Protein AF-A0AA85FM66-F1 (afdb_monomer_lite)

pLDDT: mean 81.31, std 15.99, range [32.5, 97.31]

Structure (mmCIF, N/CA/C/O backbone):
data_AF-A0AA85FM66-F1
#
_entry.id   AF-A0AA85FM66-F1
#
loop_
_atom_site.group_PDB
_atom_site.id
_atom_site.type_symbol
_atom_site.label_atom_id
_atom_site.label_alt_id
_atom_site.label_comp_id
_atom_site.label_asym_id
_atom_site.label_entity_id
_atom_site.label_seq_id
_atom_site.pdbx_PDB_ins_code
_atom_site.Cartn_x
_atom_site.Cartn_y
_atom_site.Cartn_z
_atom_site.occupancy
_atom_site.B_iso_or_equiv
_atom_site.auth_seq_id
_atom_site.auth_comp_id
_atom_site.auth_asym_id
_atom_site.auth_atom_id
_atom_site.pdbx_PDB_model_num
ATOM 1 N N . MET A 1 1 ? 46.364 -20.900 71.045 1.00 61.31 1 MET A N 1
ATOM 2 C CA . MET A 1 1 ? 45.920 -21.571 69.797 1.00 61.31 1 MET A CA 1
ATOM 3 C C . MET A 1 1 ? 44.446 -21.309 69.456 1.00 61.31 1 MET A C 1
ATOM 5 O O . MET A 1 1 ? 44.168 -20.944 68.324 1.00 61.31 1 MET A O 1
ATOM 9 N N . ILE A 1 2 ? 43.500 -21.430 70.402 1.00 70.81 2 ILE A N 1
ATOM 10 C CA . ILE A 1 2 ? 42.055 -21.209 70.149 1.00 70.81 2 ILE A CA 1
ATOM 11 C C . ILE A 1 2 ? 41.732 -19.754 69.757 1.00 70.81 2 ILE A C 1
ATOM 13 O O . ILE A 1 2 ? 41.042 -19.529 68.768 1.00 70.81 2 ILE A O 1
ATOM 17 N N . VAL A 1 3 ? 42.307 -18.778 70.468 1.00 73.50 3 VAL A N 1
ATOM 18 C CA . VAL A 1 3 ? 42.095 -17.339 70.212 1.00 73.50 3 VAL A CA 1
ATOM 19 C C . VAL A 1 3 ? 42.579 -16.922 68.815 1.00 73.50 3 VAL A C 1
ATOM 21 O O . VAL A 1 3 ? 41.870 -16.222 68.106 1.00 73.50 3 VAL A O 1
ATOM 24 N N . LEU A 1 4 ? 43.730 -17.434 68.361 1.00 73.38 4 LEU A N 1
ATOM 25 C CA . LEU A 1 4 ? 44.255 -17.166 67.012 1.00 73.38 4 LEU A CA 1
ATOM 26 C C . LEU A 1 4 ? 43.349 -17.732 65.906 1.00 73.38 4 LEU A C 1
ATOM 28 O O . LEU A 1 4 ? 43.152 -17.097 64.876 1.00 73.38 4 LEU A O 1
ATOM 32 N N . LYS A 1 5 ? 42.739 -18.903 66.133 1.00 77.31 5 LYS A N 1
ATOM 33 C CA . LYS A 1 5 ? 41.790 -19.509 65.186 1.00 77.31 5 LYS A CA 1
ATOM 34 C C . LYS A 1 5 ? 40.464 -18.741 65.126 1.00 77.31 5 LYS A C 1
ATOM 36 O O . LYS A 1 5 ? 39.816 -18.730 64.084 1.00 77.31 5 LYS A O 1
ATOM 41 N N . GLN A 1 6 ? 40.048 -18.122 66.231 1.00 79.19 6 GLN A N 1
ATOM 42 C CA . GLN A 1 6 ? 38.880 -17.238 66.265 1.00 79.19 6 GLN A CA 1
ATOM 43 C C . GLN A 1 6 ? 39.166 -15.891 65.590 1.00 79.19 6 GLN A C 1
ATOM 45 O O . GLN A 1 6 ? 38.336 -15.450 64.800 1.00 79.19 6 GLN A O 1
ATOM 50 N N . LEU A 1 7 ? 40.349 -15.308 65.812 1.00 82.12 7 LEU A N 1
ATOM 51 C CA . LEU A 1 7 ? 40.815 -14.096 65.124 1.00 82.12 7 LEU A CA 1
ATOM 52 C C . LEU A 1 7 ? 40.843 -14.279 63.602 1.00 82.12 7 LEU A C 1
ATOM 54 O O . LEU A 1 7 ? 40.185 -13.523 62.893 1.00 82.12 7 LEU A O 1
ATOM 58 N N . ALA A 1 8 ? 41.461 -15.355 63.109 1.00 82.31 8 ALA A N 1
ATOM 59 C CA . ALA A 1 8 ? 41.506 -15.647 61.673 1.00 82.31 8 ALA A CA 1
ATOM 60 C C . ALA A 1 8 ? 40.103 -15.823 61.053 1.00 82.31 8 ALA A C 1
ATOM 62 O O . ALA A 1 8 ? 39.839 -15.384 59.937 1.00 82.31 8 ALA A O 1
ATOM 63 N N . LYS A 1 9 ? 39.157 -16.428 61.789 1.00 85.69 9 LYS A N 1
ATOM 64 C CA . LYS A 1 9 ? 37.758 -16.537 61.338 1.00 85.69 9 LYS A CA 1
ATOM 65 C C . LYS A 1 9 ? 37.054 -15.183 61.286 1.00 85.69 9 LYS A C 1
ATOM 67 O O . LYS A 1 9 ? 36.274 -14.949 60.366 1.00 85.69 9 LYS A O 1
ATOM 72 N N . SER A 1 10 ? 37.292 -14.309 62.265 1.00 84.44 10 SER A N 1
ATOM 73 C CA . SER A 1 10 ? 36.725 -12.958 62.247 1.00 84.44 10 SER A CA 1
ATOM 74 C C . SER A 1 10 ? 37.320 -12.099 61.133 1.00 84.44 10 SER A C 1
ATOM 76 O O . SER A 1 10 ? 36.577 -11.371 60.487 1.00 84.44 10 SER A O 1
ATOM 78 N N . GLU A 1 11 ? 38.616 -12.232 60.852 1.00 88.44 11 GLU A N 1
ATOM 79 C CA . GLU A 1 11 ? 39.290 -11.518 59.763 1.00 88.44 11 GLU A CA 1
ATOM 80 C C . GLU A 1 11 ? 38.754 -11.942 58.393 1.00 88.44 11 GLU A C 1
ATOM 82 O O . GLU A 1 11 ? 38.413 -11.077 57.586 1.00 88.44 11 GLU A O 1
ATOM 87 N N . ASN A 1 12 ? 38.560 -13.246 58.167 1.00 89.62 12 ASN A N 1
ATOM 88 C CA . ASN A 1 12 ? 37.928 -13.745 56.942 1.00 89.62 12 ASN A CA 1
ATOM 89 C C . ASN A 1 12 ? 36.499 -13.218 56.780 1.00 89.62 12 ASN A C 1
ATOM 91 O O . ASN A 1 12 ? 36.135 -12.732 55.714 1.00 89.62 12 ASN A O 1
ATOM 95 N N . ARG A 1 13 ? 35.703 -13.223 57.856 1.00 92.06 13 ARG A N 1
ATOM 96 C CA . ARG A 1 13 ? 34.332 -12.695 57.814 1.00 92.06 13 ARG A CA 1
ATOM 97 C C . ARG A 1 13 ? 34.296 -11.187 57.547 1.00 92.06 13 ARG A C 1
ATOM 99 O O . ARG A 1 13 ? 33.390 -10.701 56.881 1.00 92.06 13 ARG A O 1
ATOM 106 N N . ILE A 1 14 ? 35.277 -10.437 58.049 1.00 92.00 14 ILE A N 1
ATOM 107 C CA . ILE A 1 14 ? 35.430 -9.007 57.749 1.00 92.00 14 ILE A CA 1
ATOM 108 C C . ILE A 1 14 ? 35.815 -8.799 56.278 1.00 92.00 14 ILE A C 1
ATOM 110 O O . ILE A 1 14 ? 35.320 -7.856 55.663 1.00 92.00 14 ILE A O 1
ATOM 114 N N . ALA A 1 15 ? 36.669 -9.653 55.708 1.00 90.69 15 ALA A N 1
ATOM 115 C CA . ALA A 1 15 ? 37.031 -9.590 54.293 1.00 90.69 15 ALA A CA 1
ATOM 116 C C . ALA A 1 15 ? 35.820 -9.864 53.384 1.00 90.69 15 ALA A C 1
ATOM 118 O O . ALA A 1 15 ? 35.534 -9.048 52.510 1.00 90.69 15 ALA A O 1
ATOM 119 N N . GLU A 1 16 ? 35.049 -10.917 53.667 1.00 93.00 16 GLU A N 1
ATOM 120 C CA . GLU A 1 16 ? 33.801 -11.239 52.953 1.00 93.00 16 GLU A CA 1
ATOM 121 C C . GLU A 1 16 ? 32.795 -10.079 53.020 1.00 93.00 16 GLU A C 1
ATOM 123 O O . GLU A 1 16 ? 32.217 -9.677 52.013 1.00 93.00 16 GLU A O 1
ATOM 128 N N . LEU A 1 17 ? 32.615 -9.473 54.200 1.00 91.88 17 LEU A N 1
ATOM 129 C CA . LEU A 1 17 ? 31.716 -8.326 54.358 1.00 91.88 17 LEU A CA 1
ATOM 130 C C . LEU A 1 17 ? 32.189 -7.087 53.587 1.00 91.88 17 LEU A C 1
ATOM 132 O O . LEU A 1 17 ? 31.355 -6.319 53.109 1.00 91.88 17 LEU A O 1
ATOM 136 N N . LYS A 1 18 ? 33.503 -6.873 53.454 1.00 92.94 18 LYS A N 1
ATOM 137 C CA . LYS A 1 18 ? 34.055 -5.778 52.641 1.00 92.94 18 LYS A CA 1
ATOM 138 C C . LYS A 1 18 ? 33.823 -6.008 51.151 1.00 92.94 18 LYS A C 1
ATOM 140 O O . LYS A 1 18 ? 33.490 -5.055 50.454 1.00 92.94 18 LYS A O 1
ATOM 145 N N . GLU A 1 19 ? 33.959 -7.244 50.686 1.00 93.44 19 GLU A N 1
ATOM 146 C CA . GLU A 1 19 ? 33.688 -7.616 49.296 1.00 93.44 19 GLU A CA 1
ATOM 147 C C . GLU A 1 19 ? 32.204 -7.429 48.953 1.00 93.44 19 GLU A C 1
ATOM 149 O O . GLU A 1 19 ? 31.873 -6.741 47.988 1.00 93.44 19 GLU A O 1
ATOM 154 N N . VAL A 1 20 ? 31.303 -7.921 49.812 1.00 93.62 20 VAL A N 1
ATOM 155 C CA . VAL A 1 20 ? 29.855 -7.705 49.661 1.00 93.62 20 VAL A CA 1
ATOM 156 C C . VAL A 1 20 ? 29.515 -6.215 49.682 1.00 93.62 20 VAL A C 1
ATOM 158 O O . VAL A 1 20 ? 28.739 -5.751 48.849 1.00 93.62 20 VAL A O 1
ATOM 161 N N . LYS A 1 21 ? 30.111 -5.442 50.598 1.00 92.88 21 LYS A N 1
ATOM 162 C CA . LYS A 1 21 ? 29.911 -3.990 50.660 1.00 92.88 21 LYS A CA 1
ATOM 163 C C . LYS A 1 21 ? 30.349 -3.308 49.359 1.00 92.88 21 LYS A C 1
ATOM 165 O O . LYS A 1 21 ? 29.584 -2.510 48.831 1.00 92.88 21 LYS A O 1
ATOM 170 N N . SER A 1 22 ? 31.524 -3.652 48.831 1.00 93.00 22 SER A N 1
ATOM 171 C CA . SER A 1 22 ? 32.021 -3.107 47.562 1.00 93.00 22 SER A CA 1
ATOM 172 C C . SER A 1 22 ? 31.094 -3.452 46.393 1.00 93.00 22 SER A C 1
ATOM 174 O O . SER A 1 22 ? 30.821 -2.592 45.559 1.00 93.00 22 SER A O 1
ATOM 176 N N . GLY A 1 23 ? 30.574 -4.683 46.342 1.00 94.06 23 GLY A N 1
ATOM 177 C CA . GLY A 1 23 ? 29.615 -5.096 45.313 1.00 94.06 23 GLY A CA 1
ATOM 178 C C . GLY A 1 23 ? 28.285 -4.341 45.405 1.00 94.06 23 GLY A C 1
ATOM 179 O O . GLY A 1 23 ? 27.717 -3.951 44.386 1.00 94.06 23 GLY A O 1
ATOM 180 N N . LEU A 1 24 ? 27.801 -4.075 46.622 1.00 92.75 24 LEU A N 1
ATOM 181 C CA . LEU A 1 24 ? 26.598 -3.267 46.837 1.00 92.75 24 LEU A CA 1
ATOM 182 C C . LEU A 1 24 ? 26.813 -1.795 46.467 1.00 92.75 24 LEU A C 1
ATOM 184 O O . LEU A 1 24 ? 25.927 -1.198 45.862 1.00 92.75 24 LEU A O 1
ATOM 188 N N . GLU A 1 25 ? 27.971 -1.215 46.790 1.00 93.75 25 GLU A N 1
ATOM 189 C CA . GLU A 1 25 ? 28.321 0.161 46.408 1.00 93.75 25 GLU A CA 1
ATOM 190 C C . GLU A 1 25 ? 28.351 0.321 44.881 1.00 93.75 25 GLU A C 1
ATOM 192 O O . GLU A 1 25 ? 27.718 1.238 44.356 1.00 93.75 25 GLU A O 1
ATOM 197 N N . GLN A 1 26 ? 28.963 -0.627 44.165 1.00 94.50 26 GLN A N 1
ATOM 198 C CA . GLN A 1 26 ? 28.959 -0.645 42.700 1.00 94.50 26 GLN A CA 1
ATOM 199 C C . GLN A 1 26 ? 27.536 -0.767 42.133 1.00 94.50 26 GLN A C 1
ATOM 201 O O . GLN A 1 26 ? 27.163 -0.039 41.213 1.00 94.50 26 GLN A O 1
ATOM 206 N N . LYS A 1 27 ? 26.700 -1.638 42.714 1.00 94.12 27 LYS A N 1
ATOM 207 C CA . LYS A 1 27 ? 25.311 -1.806 42.263 1.00 94.12 27 LYS A CA 1
ATOM 208 C C . LYS A 1 27 ? 24.465 -0.555 42.494 1.00 94.12 27 LYS A C 1
ATOM 210 O O . LYS A 1 27 ? 23.609 -0.233 41.673 1.00 94.12 27 LYS A O 1
ATOM 215 N N . ILE A 1 28 ? 24.695 0.157 43.595 1.00 94.62 28 ILE A N 1
ATOM 216 C CA . ILE A 1 28 ? 24.033 1.436 43.875 1.00 94.62 28 ILE A CA 1
ATOM 217 C C . ILE A 1 28 ? 24.437 2.483 42.832 1.00 94.62 28 ILE A C 1
ATOM 219 O O . ILE A 1 28 ? 23.573 3.225 42.364 1.00 94.62 28 ILE A O 1
ATOM 223 N N . GLU A 1 29 ? 25.711 2.533 42.445 1.00 94.25 29 GLU A N 1
ATOM 224 C CA . GLU A 1 29 ? 26.201 3.472 41.432 1.00 94.25 29 GLU A CA 1
ATOM 225 C C . GLU A 1 29 ? 25.600 3.190 40.046 1.00 94.25 29 GLU A C 1
ATOM 227 O O . GLU A 1 29 ? 25.087 4.113 39.409 1.00 94.25 29 GLU A O 1
ATOM 232 N N . GLU A 1 30 ? 25.540 1.919 39.634 1.00 94.06 30 GLU A N 1
ATOM 233 C CA . GLU A 1 30 ? 24.840 1.490 38.412 1.00 94.06 30 GLU A CA 1
ATOM 234 C C . GLU A 1 30 ? 23.366 1.922 38.421 1.00 94.06 30 GLU A C 1
ATOM 236 O O . GLU A 1 30 ? 22.908 2.597 37.500 1.00 94.06 30 GLU A O 1
ATOM 241 N N . LEU A 1 31 ? 22.635 1.629 39.502 1.00 93.25 31 LEU A N 1
ATOM 242 C CA . LEU A 1 31 ? 21.225 2.015 39.631 1.00 93.25 31 LEU A CA 1
ATOM 243 C C . LEU A 1 31 ? 21.026 3.539 39.633 1.00 93.25 31 LEU A C 1
ATOM 245 O O . LEU A 1 31 ? 19.998 4.035 39.166 1.00 93.25 31 LEU A O 1
ATOM 249 N N . CYS A 1 32 ? 21.991 4.307 40.144 1.00 92.12 32 CYS A N 1
ATOM 250 C CA . CYS A 1 32 ? 21.953 5.768 40.079 1.00 92.12 32 CYS A CA 1
ATOM 251 C C . CYS A 1 32 ? 22.137 6.285 38.647 1.00 92.12 32 CYS A C 1
ATOM 253 O O . CYS A 1 32 ? 21.480 7.262 38.270 1.00 92.12 32 CYS A O 1
ATOM 255 N N . CYS A 1 33 ? 22.999 5.647 37.855 1.00 93.19 33 CYS A N 1
ATOM 256 C CA . CYS A 1 33 ? 23.162 5.947 36.434 1.00 93.19 33 CYS A CA 1
ATOM 257 C C . CYS A 1 33 ? 21.888 5.613 35.648 1.00 93.19 33 CYS A C 1
ATOM 259 O O . CYS A 1 33 ? 21.373 6.486 34.944 1.00 93.19 33 CYS A O 1
ATOM 261 N N . ASP A 1 34 ? 21.316 4.426 35.861 1.00 93.75 34 ASP A N 1
ATOM 262 C CA . ASP A 1 34 ? 20.069 3.998 35.217 1.00 93.75 34 ASP A CA 1
ATOM 263 C C . ASP A 1 34 ? 18.912 4.950 35.549 1.00 93.75 34 ASP A C 1
ATOM 265 O O . ASP A 1 34 ? 18.170 5.384 34.665 1.00 93.75 34 ASP A O 1
ATOM 269 N N . LYS A 1 35 ? 18.790 5.359 36.821 1.00 94.06 35 LYS A N 1
ATOM 270 C CA . LYS A 1 35 ? 17.780 6.334 37.256 1.00 94.06 35 LYS A CA 1
ATOM 271 C C . LYS A 1 35 ? 17.917 7.668 36.521 1.00 94.06 35 LYS A C 1
ATOM 273 O O . LYS A 1 35 ? 16.906 8.227 36.099 1.00 94.06 35 LYS A O 1
ATOM 278 N N . LYS A 1 36 ? 19.140 8.191 36.370 1.00 94.81 36 LYS A N 1
ATOM 279 C CA . LYS A 1 36 ? 19.382 9.446 35.635 1.00 94.81 36 LYS A CA 1
ATOM 280 C C . LYS A 1 36 ? 18.998 9.312 34.164 1.00 94.81 36 LYS A C 1
ATOM 282 O O . LYS A 1 36 ? 18.364 10.212 33.622 1.00 94.81 36 LYS A O 1
ATOM 287 N N . GLN A 1 37 ? 19.333 8.186 33.539 1.00 93.44 37 GLN A N 1
ATOM 288 C CA . GLN A 1 37 ? 18.995 7.933 32.142 1.00 93.44 37 GLN A CA 1
ATOM 289 C C . GLN A 1 37 ? 17.479 7.836 31.928 1.00 93.44 37 GLN A C 1
ATOM 291 O O . GLN A 1 37 ? 16.951 8.462 31.010 1.00 93.44 37 GLN A O 1
ATOM 296 N N . LEU A 1 38 ? 16.768 7.123 32.806 1.00 91.88 38 LEU A N 1
ATOM 297 C CA . LEU A 1 38 ? 15.305 7.039 32.774 1.00 91.88 38 LEU A CA 1
ATOM 298 C C . LEU A 1 38 ? 14.643 8.403 32.994 1.00 91.88 38 LEU A C 1
ATOM 300 O O . LEU A 1 38 ? 13.640 8.711 32.356 1.00 91.88 38 LEU A O 1
ATOM 304 N N . GLN A 1 39 ? 15.215 9.241 33.861 1.00 93.31 39 GLN A N 1
ATOM 305 C CA . GLN A 1 39 ? 14.706 10.589 34.100 1.00 93.31 39 GLN A CA 1
ATOM 306 C C . GLN A 1 39 ? 14.855 11.484 32.859 1.00 93.31 39 GLN A C 1
ATOM 308 O O . GLN A 1 39 ? 13.895 12.152 32.483 1.00 93.31 39 GLN A O 1
ATOM 313 N N . MET A 1 40 ? 15.998 11.424 32.166 1.00 93.88 40 MET A N 1
ATOM 314 C CA . MET A 1 40 ? 16.188 12.132 30.891 1.00 93.88 40 MET A CA 1
ATOM 315 C C . MET A 1 40 ? 15.225 11.642 29.801 1.00 93.88 40 MET A C 1
ATOM 317 O O . MET A 1 40 ? 14.685 12.447 29.046 1.00 93.88 40 MET A O 1
ATOM 321 N N . GLN A 1 41 ? 14.978 10.330 29.722 1.00 93.19 41 GLN A N 1
ATOM 322 C CA . GLN A 1 41 ? 14.008 9.769 28.775 1.00 93.19 41 GLN A CA 1
ATOM 323 C C . GLN A 1 41 ? 12.578 10.238 29.069 1.00 93.19 41 GLN A C 1
ATOM 325 O O . GLN A 1 41 ? 11.827 10.522 28.139 1.00 93.19 41 GLN A O 1
ATOM 330 N N . LEU A 1 42 ? 12.205 10.342 30.348 1.00 92.81 42 LEU A N 1
ATOM 331 C CA . LEU A 1 42 ? 10.891 10.838 30.751 1.00 92.81 42 LEU A CA 1
ATOM 332 C C . LEU A 1 42 ? 10.706 12.317 30.386 1.00 92.81 42 LEU A C 1
ATOM 334 O O . LEU A 1 42 ? 9.665 12.673 29.842 1.00 92.81 42 LEU A O 1
ATOM 338 N N . GLU A 1 43 ? 11.710 13.159 30.641 1.00 93.75 43 GLU A N 1
ATOM 339 C CA . GLU A 1 43 ? 11.694 14.576 30.245 1.00 93.75 43 GLU A CA 1
ATOM 340 C C . GLU A 1 43 ? 11.558 14.725 28.724 1.00 93.75 43 GLU A C 1
ATOM 342 O O . GLU A 1 43 ? 10.699 15.465 28.249 1.00 93.75 43 GLU A O 1
ATOM 347 N N . GLN A 1 44 ? 12.311 13.937 27.952 1.00 94.50 44 GLN A N 1
ATOM 348 C CA . GLN A 1 44 ? 12.207 13.944 26.494 1.00 94.50 44 GLN A CA 1
ATOM 349 C C . GLN A 1 44 ? 10.811 13.525 26.000 1.00 94.50 44 GLN A C 1
ATOM 351 O O . GLN A 1 44 ? 10.282 14.132 25.068 1.00 94.50 44 GLN A O 1
ATOM 356 N N . GLN A 1 45 ? 10.190 12.519 26.625 1.00 92.31 45 GLN A N 1
ATOM 357 C CA . GLN A 1 45 ? 8.822 12.130 26.279 1.00 92.31 45 GLN A CA 1
ATOM 358 C C . GLN A 1 45 ? 7.807 13.229 26.606 1.00 92.31 45 GLN A C 1
ATOM 360 O O . GLN A 1 45 ? 6.883 13.444 25.824 1.00 92.31 45 GLN A O 1
ATOM 365 N N . LEU A 1 46 ? 7.965 13.938 27.726 1.00 91.88 46 LEU A N 1
ATOM 366 C CA . LEU A 1 46 ? 7.078 15.046 28.091 1.00 91.88 46 LEU A CA 1
ATOM 367 C C . LEU A 1 46 ? 7.150 16.189 27.067 1.00 91.88 46 LEU A C 1
ATOM 369 O O . LEU A 1 46 ? 6.099 16.650 26.617 1.00 91.88 46 LEU A O 1
ATOM 373 N N . ASP A 1 47 ? 8.351 16.555 26.613 1.00 93.56 47 ASP A N 1
ATOM 374 C CA . ASP A 1 47 ? 8.543 17.546 25.543 1.00 93.56 47 ASP A CA 1
ATOM 375 C C . ASP A 1 47 ? 7.882 17.114 24.221 1.00 93.56 47 ASP A C 1
ATOM 377 O O . ASP A 1 47 ? 7.347 17.932 23.465 1.00 93.56 47 ASP A O 1
ATOM 381 N N . GLU A 1 48 ? 7.934 15.819 23.896 1.00 92.44 48 GLU A N 1
ATOM 382 C CA . GLU A 1 48 ? 7.269 15.267 22.713 1.00 92.44 48 GLU A CA 1
ATOM 383 C C . GLU A 1 48 ? 5.742 15.318 22.838 1.00 92.44 48 GLU A C 1
ATOM 385 O O . GLU A 1 48 ? 5.071 15.692 21.869 1.00 92.44 48 GLU A O 1
ATOM 390 N N . TYR A 1 49 ? 5.190 15.010 24.017 1.00 90.31 49 TYR A N 1
ATOM 391 C CA . TYR A 1 49 ? 3.755 15.128 24.290 1.00 90.31 49 TYR A CA 1
ATOM 392 C C . TYR A 1 49 ? 3.266 16.573 24.198 1.00 90.31 49 TYR A C 1
ATOM 394 O O . TYR A 1 49 ? 2.205 16.809 23.619 1.00 90.31 49 TYR A O 1
ATOM 402 N N . GLU A 1 50 ? 4.034 17.536 24.708 1.00 93.94 50 GLU A N 1
ATOM 403 C CA . GLU A 1 50 ? 3.690 18.957 24.621 1.00 93.94 50 GLU A CA 1
ATOM 404 C C . GLU A 1 50 ? 3.634 19.422 23.158 1.00 93.94 50 GLU A C 1
ATOM 406 O O . GLU A 1 50 ? 2.611 19.946 22.707 1.00 93.94 50 GLU A O 1
ATOM 411 N N . LYS A 1 51 ? 4.659 19.090 22.358 1.00 92.62 51 LYS A N 1
ATOM 412 C CA . LYS A 1 51 ? 4.679 19.363 20.906 1.00 92.62 51 LYS A CA 1
ATOM 413 C C . LYS A 1 51 ? 3.528 18.687 20.162 1.00 92.62 51 LYS A C 1
ATOM 415 O O . LYS A 1 51 ? 3.028 19.221 19.168 1.00 92.62 51 LYS A O 1
ATOM 420 N N . LEU A 1 52 ? 3.127 17.485 20.579 1.00 90.25 52 LEU A N 1
ATOM 421 C CA . LEU A 1 52 ? 1.975 16.799 19.995 1.00 90.25 52 LEU A CA 1
ATOM 422 C C . LEU A 1 52 ? 0.670 17.523 20.353 1.00 90.25 52 LEU A C 1
ATOM 424 O O . LEU A 1 52 ? -0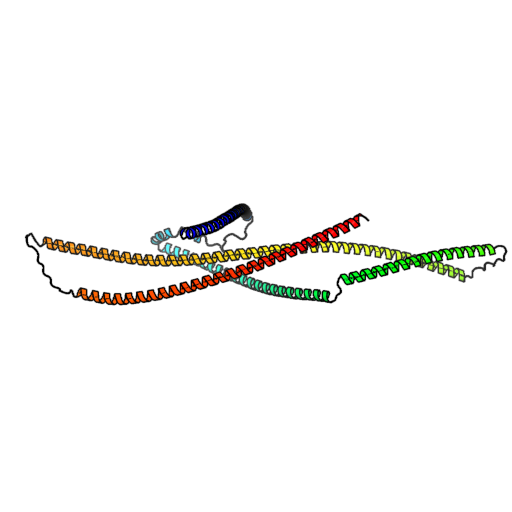.175 17.711 19.479 1.00 90.25 52 LEU A O 1
ATOM 428 N N . GLY A 1 53 ? 0.541 17.979 21.600 1.00 92.12 53 GLY A N 1
ATOM 429 C CA . GLY A 1 53 ? -0.580 18.783 22.080 1.00 92.12 53 GLY A CA 1
ATOM 430 C C . GLY A 1 53 ? -0.756 20.074 21.280 1.00 92.12 53 GLY A C 1
ATOM 431 O O . GLY A 1 53 ? -1.861 20.359 20.818 1.00 92.12 53 GLY A O 1
ATOM 432 N N . GLU A 1 54 ? 0.330 20.802 21.011 1.00 92.38 54 GLU A N 1
ATOM 433 C CA . GLU A 1 54 ? 0.309 22.004 20.161 1.00 92.38 54 GLU A CA 1
ATOM 434 C C . GLU A 1 54 ? -0.157 21.701 18.725 1.00 92.38 54 GLU A C 1
ATOM 436 O O . GLU A 1 54 ? -0.969 22.434 18.144 1.00 92.38 54 GLU A O 1
ATOM 441 N N . LYS A 1 55 ? 0.306 20.586 18.143 1.00 92.19 55 LYS A N 1
ATOM 442 C CA . LYS A 1 55 ? -0.137 20.132 16.812 1.00 92.19 55 LYS A CA 1
ATOM 443 C C . LYS A 1 55 ? -1.616 19.757 16.807 1.00 92.19 55 LYS A C 1
ATOM 445 O O . LYS A 1 55 ? -2.326 20.135 15.876 1.00 92.19 55 LYS A O 1
ATOM 450 N N . CYS A 1 56 ? -2.088 19.051 17.832 1.00 85.06 56 CYS A N 1
ATOM 451 C CA . CYS A 1 56 ? -3.499 18.714 17.999 1.00 85.06 56 CYS A CA 1
ATOM 452 C C . CYS A 1 56 ? -4.357 19.976 18.129 1.00 85.06 56 CYS A C 1
ATOM 454 O O . CYS A 1 56 ? -5.334 20.104 17.398 1.00 85.06 56 CYS A O 1
ATOM 456 N N . ALA A 1 57 ? -3.951 20.948 18.949 1.00 90.25 57 ALA A N 1
ATOM 457 C CA . ALA A 1 57 ? -4.647 22.229 19.081 1.00 90.25 57 ALA A CA 1
ATOM 458 C C . ALA A 1 57 ? -4.715 22.990 17.743 1.00 90.25 57 ALA A C 1
ATOM 460 O O . ALA A 1 57 ? -5.756 23.543 17.382 1.00 90.25 57 ALA A O 1
ATOM 461 N N . THR A 1 58 ? -3.631 22.958 16.962 1.00 90.44 58 THR A N 1
ATOM 462 C CA . THR A 1 58 ? -3.580 23.561 15.621 1.00 90.44 58 THR A CA 1
ATOM 463 C C . THR A 1 58 ? -4.530 22.859 14.644 1.00 90.44 58 THR A C 1
ATOM 465 O O . THR A 1 58 ? -5.252 23.513 13.887 1.00 90.44 58 THR A O 1
ATOM 468 N N . LEU A 1 59 ? -4.567 21.524 14.660 1.00 83.19 59 LEU A N 1
ATOM 469 C CA . LEU A 1 59 ? -5.489 20.741 13.836 1.00 83.19 59 LEU A CA 1
ATOM 470 C C . LEU A 1 59 ? -6.945 20.963 14.252 1.00 83.19 59 LEU A C 1
ATOM 472 O O . LEU A 1 59 ? -7.794 21.134 13.383 1.00 83.19 59 LEU A O 1
ATOM 476 N N . GLU A 1 60 ? -7.239 21.034 15.548 1.00 86.75 60 GLU A N 1
ATOM 477 C CA . GLU A 1 60 ? -8.573 21.359 16.056 1.00 86.75 60 GLU A CA 1
ATOM 478 C C . GLU A 1 60 ? -9.031 22.756 15.631 1.00 86.75 60 GLU A C 1
ATOM 480 O O . GLU A 1 60 ? -10.182 22.922 15.221 1.00 86.75 60 GLU A O 1
ATOM 485 N N . ALA A 1 61 ? -8.148 23.758 15.688 1.00 86.50 61 ALA A N 1
ATOM 486 C CA . ALA A 1 61 ? -8.444 25.101 15.195 1.00 86.50 61 ALA A CA 1
ATOM 487 C C . ALA A 1 61 ? -8.776 25.074 13.695 1.00 86.50 61 ALA A C 1
ATOM 489 O O . ALA A 1 61 ? -9.804 25.608 13.276 1.00 86.50 61 ALA A O 1
ATOM 490 N N . ARG A 1 62 ? -7.982 24.348 12.900 1.00 82.50 62 ARG A N 1
ATOM 491 C CA . ARG A 1 62 ? -8.202 24.188 11.457 1.00 82.50 62 ARG A CA 1
ATOM 492 C C . ARG A 1 62 ? -9.489 23.424 11.131 1.00 82.50 62 ARG A C 1
ATOM 494 O O . ARG A 1 62 ? -10.196 23.788 10.195 1.00 82.50 62 ARG A O 1
ATOM 501 N N . ILE A 1 63 ? -9.832 22.399 11.911 1.00 74.25 63 ILE A N 1
ATOM 502 C CA . ILE A 1 63 ? -11.101 21.666 11.791 1.00 74.25 63 ILE A CA 1
ATOM 503 C C . ILE A 1 63 ? -12.279 22.583 12.132 1.00 74.25 63 ILE A C 1
ATOM 505 O O . ILE A 1 63 ? -13.283 22.562 11.426 1.00 74.25 63 ILE A O 1
ATOM 509 N N . LYS A 1 64 ? -12.172 23.424 13.169 1.00 80.44 64 LYS A N 1
ATOM 510 C CA . LYS A 1 64 ? -13.210 24.414 13.505 1.00 80.44 64 LYS A CA 1
ATOM 511 C C . LYS A 1 64 ? -13.389 25.447 12.390 1.00 80.44 64 LYS A C 1
ATOM 513 O O . LYS A 1 64 ? -14.528 25.760 12.044 1.00 80.44 64 LYS A O 1
ATOM 518 N N . GLU A 1 65 ? -12.299 25.920 11.787 1.00 75.50 65 GLU A N 1
ATOM 519 C CA . GLU A 1 65 ? -12.333 26.809 10.617 1.00 75.50 65 GLU A CA 1
ATOM 520 C C . GLU A 1 65 ? -12.978 26.135 9.397 1.00 75.50 65 GLU A C 1
ATOM 522 O O . GLU A 1 65 ? -13.848 26.732 8.759 1.00 75.50 65 GLU A O 1
ATOM 527 N N . MET A 1 66 ? -12.634 24.874 9.119 1.00 67.19 66 MET A N 1
ATOM 528 C CA . MET A 1 66 ? -13.263 24.065 8.067 1.00 67.19 66 MET A CA 1
ATOM 529 C C . MET A 1 66 ? -14.755 23.815 8.335 1.00 67.19 66 MET A C 1
ATOM 531 O O . MET A 1 66 ? -15.582 23.975 7.445 1.00 67.19 66 MET A O 1
ATOM 535 N N . ALA A 1 67 ? -15.143 23.525 9.576 1.00 61.38 67 ALA A N 1
ATOM 536 C CA . ALA A 1 67 ? -16.546 23.363 9.961 1.00 61.38 67 ALA A CA 1
ATOM 537 C C . ALA A 1 67 ? -17.339 24.685 9.880 1.00 61.38 67 ALA A C 1
ATOM 539 O O . ALA A 1 67 ? -18.570 24.692 9.773 1.00 61.38 67 ALA A O 1
ATOM 540 N N . HIS A 1 68 ? -16.663 25.834 9.974 1.00 56.03 68 HIS A N 1
ATOM 541 C CA . HIS A 1 68 ? -17.264 27.155 9.766 1.00 56.03 68 HIS A CA 1
ATOM 542 C C . HIS A 1 68 ? -17.349 27.533 8.281 1.00 56.03 68 HIS A C 1
ATOM 544 O O . HIS A 1 68 ? -18.285 28.245 7.900 1.00 56.03 68 HIS A O 1
ATOM 550 N N . SER A 1 69 ? -16.440 27.041 7.433 1.00 54.41 69 SER A N 1
ATOM 551 C CA . SER A 1 69 ? -16.518 27.210 5.978 1.00 54.41 69 SER A CA 1
ATOM 552 C C . SER A 1 69 ? -17.540 26.258 5.333 1.00 54.41 69 SER A C 1
ATOM 554 O O . SER A 1 69 ? -18.316 26.705 4.488 1.00 54.41 69 SER A O 1
ATOM 556 N N . GLU A 1 70 ? -17.669 25.017 5.814 1.00 44.84 70 GLU A N 1
ATOM 557 C CA . GLU A 1 70 ? -18.709 24.050 5.406 1.00 44.84 70 GLU A CA 1
ATOM 558 C C . GLU A 1 70 ? -20.128 24.477 5.806 1.00 44.84 70 GLU A C 1
ATOM 560 O O . GLU A 1 70 ? -21.101 24.126 5.144 1.00 44.84 70 GLU A O 1
ATOM 565 N N . ARG A 1 71 ? -20.290 25.309 6.843 1.00 49.59 71 ARG A N 1
ATOM 566 C CA . ARG A 1 71 ? -21.600 25.912 7.140 1.00 49.59 71 ARG A CA 1
ATOM 567 C C . ARG A 1 71 ? -22.060 26.925 6.084 1.00 49.59 71 ARG A C 1
ATOM 569 O O . ARG A 1 71 ? -23.257 27.192 6.014 1.00 49.59 71 ARG A O 1
ATOM 576 N N . ARG A 1 72 ? -21.152 27.488 5.271 1.00 48.09 72 ARG A N 1
ATOM 577 C CA . ARG A 1 72 ? -21.495 28.446 4.198 1.00 48.09 72 ARG A CA 1
ATOM 578 C C . ARG A 1 72 ? -21.731 27.796 2.835 1.00 48.09 72 ARG A C 1
ATOM 580 O O . ARG A 1 72 ? -22.363 28.426 1.995 1.00 48.09 72 ARG A O 1
ATOM 587 N N . TYR A 1 73 ? -21.275 26.565 2.620 1.00 41.81 73 TYR A N 1
ATOM 588 C CA . TYR A 1 73 ? -21.521 25.807 1.392 1.00 41.81 73 TYR A CA 1
ATOM 589 C C . TYR A 1 73 ? -22.131 24.456 1.754 1.00 41.81 73 TYR A C 1
ATOM 591 O O . TYR A 1 73 ? -21.485 23.603 2.346 1.00 41.81 73 TYR A O 1
ATOM 599 N N . GLY A 1 74 ? -23.422 24.315 1.459 1.00 42.16 74 GLY A N 1
ATOM 600 C CA . GLY A 1 74 ? -24.273 23.256 1.982 1.00 42.16 74 GLY A CA 1
ATOM 601 C C . GLY A 1 74 ? -23.749 21.832 1.783 1.00 42.16 74 GLY A C 1
ATOM 602 O O . GLY A 1 74 ? -23.535 21.395 0.660 1.00 42.16 74 GLY A O 1
ATOM 603 N N . GLY A 1 75 ? -23.713 21.098 2.899 1.00 51.97 75 GLY A N 1
ATOM 604 C CA . GLY A 1 75 ? -24.029 19.672 2.979 1.00 51.97 75 GLY A CA 1
ATOM 605 C C . GLY A 1 75 ? -22.893 18.699 2.666 1.00 51.97 75 GLY A C 1
ATOM 606 O O . GLY A 1 75 ? -22.713 18.306 1.520 1.00 51.97 75 GLY A O 1
ATOM 607 N N . GLY A 1 76 ? -22.239 18.176 3.708 1.00 40.72 76 GLY A N 1
ATOM 608 C CA . GLY A 1 76 ? -21.369 17.011 3.560 1.00 40.72 76 GLY A CA 1
ATOM 609 C C . GLY A 1 76 ? -20.874 16.384 4.866 1.00 40.72 76 GLY A C 1
ATOM 610 O O . GLY A 1 76 ? -20.144 16.992 5.626 1.00 40.72 76 GLY A O 1
ATOM 611 N N . MET A 1 77 ? -21.254 15.120 5.055 1.00 42.09 77 MET A N 1
ATOM 612 C CA . MET A 1 77 ? -20.541 14.021 5.733 1.00 42.09 77 MET A CA 1
ATOM 613 C C . MET A 1 77 ? -20.523 13.818 7.258 1.00 42.09 77 MET A C 1
ATOM 615 O O . MET A 1 77 ? -20.360 12.661 7.632 1.00 42.09 77 MET A O 1
ATOM 619 N N . LEU A 1 78 ? -20.752 14.790 8.148 1.00 42.28 78 LEU A N 1
ATOM 620 C CA . LEU A 1 78 ? -20.719 14.501 9.608 1.00 42.28 78 LEU A CA 1
ATOM 621 C C . LEU A 1 78 ? -21.841 15.150 10.435 1.00 42.28 78 LEU A C 1
ATOM 623 O O . LEU A 1 78 ? -21.719 15.348 11.641 1.00 42.28 78 LEU A O 1
ATOM 627 N N . GLY A 1 79 ? -22.972 15.463 9.807 1.00 40.75 79 GLY A N 1
ATOM 628 C CA . GLY A 1 79 ? -24.187 15.809 10.544 1.00 40.75 79 GLY A CA 1
ATOM 629 C C . GLY A 1 79 ? -24.987 14.545 10.820 1.00 40.75 79 GLY A C 1
ATOM 630 O O . GLY A 1 79 ? -25.300 13.842 9.865 1.00 40.75 79 GLY A O 1
ATOM 631 N N . GLY A 1 80 ? -25.350 14.281 12.079 1.00 49.06 80 GLY A N 1
ATOM 632 C CA . GLY A 1 80 ? -26.226 13.183 12.522 1.00 49.06 80 GLY A CA 1
ATOM 633 C C . GLY A 1 80 ? -27.660 13.238 11.970 1.00 49.06 80 GLY A C 1
ATOM 634 O O . GLY A 1 80 ? -28.626 13.096 12.714 1.00 49.06 80 GLY A O 1
ATOM 635 N N . ARG A 1 81 ? -27.823 13.469 10.665 1.00 54.69 81 ARG A N 1
ATOM 636 C CA . ARG A 1 81 ? -29.082 13.281 9.959 1.00 54.69 81 ARG A CA 1
ATOM 637 C C . ARG A 1 81 ? -29.307 11.784 9.839 1.00 54.69 81 ARG A C 1
ATOM 639 O O . ARG A 1 81 ? -28.564 11.089 9.152 1.00 54.69 81 ARG A O 1
ATOM 646 N N . LEU A 1 82 ? -30.348 11.312 10.516 1.00 55.91 82 LEU A N 1
ATOM 647 C CA . LEU A 1 82 ? -30.951 10.013 10.248 1.00 55.91 82 LEU A CA 1
ATOM 648 C C . LEU A 1 82 ? -31.169 9.875 8.733 1.00 55.91 82 LEU A C 1
ATOM 650 O O . LEU A 1 82 ? -31.650 10.806 8.086 1.00 55.91 82 LEU A O 1
ATOM 654 N N . ILE A 1 83 ? -30.787 8.731 8.168 1.00 61.28 83 ILE A N 1
ATOM 655 C CA . ILE A 1 83 ? -31.000 8.434 6.751 1.00 61.28 83 ILE A CA 1
ATOM 656 C C . ILE A 1 83 ? -32.515 8.313 6.526 1.00 61.28 83 ILE A C 1
ATOM 658 O O . ILE A 1 83 ? -33.163 7.438 7.098 1.00 61.28 83 ILE A O 1
ATOM 662 N N . GLY A 1 84 ? -33.077 9.206 5.707 1.00 61.41 84 GLY A N 1
ATOM 663 C CA . GLY A 1 84 ? -34.509 9.257 5.399 1.00 61.41 84 GLY A CA 1
ATOM 664 C C . GLY A 1 84 ? -35.224 10.501 5.946 1.00 61.41 84 GLY A C 1
ATOM 665 O O . GLY A 1 84 ? -34.567 11.466 6.341 1.00 61.41 84 GLY A O 1
ATOM 666 N N . PRO A 1 85 ? -36.571 10.509 5.936 1.00 67.94 85 PRO A N 1
ATOM 667 C CA . PRO A 1 85 ? -37.363 11.616 6.456 1.00 67.94 85 PRO A CA 1
ATOM 668 C C . PRO A 1 85 ? -37.001 11.921 7.913 1.00 67.94 85 PRO A C 1
ATOM 670 O O . PRO A 1 85 ? -36.769 11.014 8.728 1.00 67.94 85 PRO A O 1
ATOM 673 N N . THR A 1 86 ? -36.945 13.212 8.235 1.00 69.94 86 THR A N 1
ATOM 674 C CA . THR A 1 86 ? -36.759 13.698 9.604 1.00 69.94 86 THR A CA 1
ATOM 675 C C . THR A 1 86 ? -37.891 13.204 10.496 1.00 69.94 86 THR A C 1
ATOM 677 O O . THR A 1 86 ? -39.024 13.079 10.038 1.00 69.94 86 THR A O 1
ATOM 680 N N . LEU A 1 87 ? -37.584 12.922 11.766 1.00 73.88 87 LEU A N 1
ATOM 681 C CA . LEU A 1 87 ? -38.607 12.532 12.735 1.00 73.88 87 LEU A CA 1
ATOM 682 C C . LEU A 1 87 ? -39.684 13.628 12.838 1.00 73.88 87 LEU A C 1
ATOM 684 O O . LEU A 1 87 ? -39.327 14.812 12.815 1.00 73.88 87 LEU A O 1
ATOM 688 N N . PRO A 1 88 ? -40.969 13.254 12.956 1.00 76.19 88 PRO A N 1
ATOM 689 C CA . PRO A 1 88 ? -42.037 14.211 13.186 1.00 76.19 88 PRO A CA 1
ATOM 690 C C . PRO A 1 88 ? -41.761 15.127 14.396 1.00 76.19 88 PRO A C 1
ATOM 692 O O . PRO A 1 88 ? -41.263 14.650 15.420 1.00 76.19 88 PRO A O 1
ATOM 695 N N . PRO A 1 89 ? -42.096 16.432 14.324 1.00 72.12 89 PRO A N 1
ATOM 696 C CA . PRO A 1 89 ? -41.747 17.414 15.359 1.00 72.12 89 PRO A CA 1
ATOM 697 C C . PRO A 1 89 ? -42.283 17.086 16.756 1.00 72.12 89 PRO A C 1
ATOM 699 O O . PRO A 1 89 ? -41.653 17.423 17.751 1.00 72.12 89 PRO A O 1
ATOM 702 N N . TRP A 1 90 ? -43.425 16.399 16.832 1.00 72.31 90 TRP A N 1
ATOM 703 C CA . TRP A 1 90 ? -44.088 16.036 18.085 1.00 72.31 90 TRP A CA 1
ATOM 704 C C . TRP A 1 90 ? -43.338 14.964 18.898 1.00 72.31 90 TRP A C 1
ATOM 706 O O . TRP A 1 90 ? -43.645 14.780 20.070 1.00 72.31 90 TRP A O 1
ATOM 716 N N . ILE A 1 91 ? -42.334 14.299 18.311 1.00 69.44 91 ILE A N 1
ATOM 717 C CA . ILE A 1 91 ? -41.450 13.337 18.995 1.00 69.44 91 ILE A CA 1
ATOM 718 C C . ILE A 1 91 ? -40.310 14.044 19.743 1.00 69.44 91 ILE A C 1
ATOM 720 O O . ILE A 1 91 ? -39.777 13.503 20.703 1.00 69.44 91 ILE A O 1
ATOM 724 N N . ALA A 1 92 ? -39.914 15.249 19.325 1.00 62.19 92 ALA A N 1
ATOM 725 C CA . ALA A 1 92 ? -38.771 15.955 19.910 1.00 62.19 92 ALA A CA 1
ATOM 726 C C . ALA A 1 92 ? -39.082 16.634 21.263 1.00 62.19 92 ALA A C 1
ATOM 728 O O . ALA A 1 92 ? -38.170 17.125 21.929 1.00 62.19 92 ALA A O 1
ATOM 729 N N . ASP A 1 93 ? -40.353 16.656 21.675 1.00 59.56 93 ASP A N 1
ATOM 730 C CA . ASP A 1 93 ? -40.841 17.360 22.862 1.00 59.56 93 ASP A CA 1
ATOM 731 C C . ASP A 1 93 ? -41.108 16.395 24.042 1.00 59.56 93 ASP A C 1
ATOM 733 O O . ASP A 1 93 ? -42.250 16.193 24.457 1.00 59.56 93 ASP A O 1
ATOM 737 N N . ASP A 1 94 ? -40.051 15.846 24.654 1.00 54.84 94 ASP A N 1
ATOM 738 C CA . ASP A 1 94 ? -40.129 14.915 25.808 1.00 54.84 94 ASP A CA 1
ATOM 739 C C . ASP A 1 94 ? -40.815 15.499 27.069 1.00 54.84 94 ASP A C 1
ATOM 741 O O . ASP A 1 94 ? -41.168 14.778 28.001 1.00 54.84 94 ASP A O 1
ATOM 745 N N . LYS A 1 95 ? -41.034 16.819 27.136 1.00 58.44 95 LYS A N 1
ATOM 746 C CA . LYS A 1 95 ? -41.495 17.518 28.354 1.00 58.44 95 LYS A CA 1
ATOM 747 C C . LYS A 1 95 ? -43.017 17.561 28.562 1.00 58.44 95 LYS A C 1
ATOM 749 O O . LYS A 1 95 ? -43.462 18.177 29.530 1.00 58.44 95 LYS A O 1
ATOM 754 N N . LYS A 1 96 ? -43.833 16.970 27.679 1.00 57.66 96 LYS A N 1
ATOM 755 C CA . LYS A 1 96 ? -45.308 17.098 27.745 1.00 57.66 96 LYS A CA 1
ATOM 756 C C . LYS A 1 96 ? -46.056 15.969 28.464 1.00 57.66 96 LYS A C 1
ATOM 758 O O . LYS A 1 96 ? -47.155 16.223 28.944 1.00 57.66 96 LYS A O 1
ATOM 763 N N . LEU A 1 97 ? -45.495 14.763 28.592 1.00 58.41 97 LEU A N 1
ATOM 764 C CA . LEU A 1 97 ? -46.291 13.593 29.002 1.00 58.41 97 LEU A CA 1
ATOM 765 C C . LEU A 1 97 ? -46.789 13.609 30.460 1.00 58.41 97 LEU A C 1
ATOM 767 O O . LEU A 1 97 ? -47.868 13.090 30.739 1.00 58.41 97 LEU A O 1
ATOM 771 N N . GLU A 1 98 ? -46.047 14.207 31.392 1.00 55.22 98 GLU A N 1
ATOM 772 C CA . GLU A 1 98 ? -46.335 14.071 32.830 1.00 55.22 98 GLU A CA 1
ATOM 773 C C . GLU A 1 98 ? -47.524 14.938 33.304 1.00 55.22 98 GLU A C 1
ATOM 775 O O . GLU A 1 98 ? -48.203 14.591 34.265 1.00 55.22 98 GLU A O 1
ATOM 780 N N . ASN A 1 99 ? -47.852 16.017 32.578 1.00 58.00 99 ASN A N 1
ATOM 781 C CA . ASN A 1 99 ? -48.993 16.906 32.869 1.00 58.00 99 ASN A CA 1
ATOM 782 C C . ASN A 1 99 ? -50.312 16.474 32.197 1.00 58.00 99 ASN A C 1
ATOM 784 O O . ASN A 1 99 ? -51.387 16.970 32.550 1.00 58.00 99 ASN A O 1
ATOM 788 N N . ASP A 1 100 ? -50.250 15.574 31.214 1.00 64.19 100 ASP A N 1
ATOM 789 C CA . ASP A 1 100 ? -51.406 15.226 30.387 1.00 64.19 100 ASP A CA 1
ATOM 790 C C . ASP A 1 100 ? -52.274 14.131 31.027 1.00 64.19 100 ASP A C 1
ATOM 792 O O . ASP A 1 100 ? -53.493 14.170 30.877 1.00 64.19 100 ASP A O 1
ATOM 796 N N . LEU A 1 101 ? -51.708 13.214 31.824 1.00 65.06 101 LEU A N 1
ATOM 797 C CA . LEU A 1 101 ? -52.475 12.137 32.476 1.00 65.06 101 LEU A CA 1
ATOM 798 C C . LEU A 1 101 ? -53.520 12.658 33.476 1.00 65.06 101 LEU A C 1
ATOM 800 O O . LEU A 1 101 ? -54.670 12.210 33.481 1.00 65.06 101 LEU A O 1
ATOM 804 N N . GLU A 1 102 ? -53.145 13.635 34.305 1.00 66.88 102 GLU A N 1
ATOM 805 C CA . GLU A 1 102 ? -54.051 14.214 35.300 1.00 66.88 102 GLU A CA 1
ATOM 806 C C . GLU A 1 102 ? -55.142 15.078 34.638 1.00 66.88 102 GLU A C 1
ATOM 808 O O . GLU A 1 102 ? -56.287 15.105 35.097 1.00 66.88 102 GLU A O 1
ATOM 813 N N . ARG A 1 103 ? -54.827 15.717 33.501 1.00 68.88 103 ARG A N 1
ATOM 814 C CA . ARG A 1 103 ? -55.792 16.454 32.666 1.00 68.88 103 ARG A CA 1
ATOM 815 C C . ARG A 1 103 ? -56.758 15.524 31.933 1.00 68.88 103 ARG A C 1
ATOM 817 O O . ARG A 1 103 ? -57.965 15.765 31.978 1.00 68.88 103 ARG A O 1
ATOM 824 N N . LEU A 1 104 ? -56.261 14.439 31.341 1.00 72.50 104 LEU A N 1
ATOM 825 C CA . LEU A 1 104 ? -57.060 13.432 30.632 1.00 72.50 104 LEU A CA 1
ATOM 826 C C . LEU A 1 104 ? -58.108 12.783 31.548 1.00 72.50 104 LEU A C 1
ATOM 828 O O . LEU A 1 104 ? -59.238 12.569 31.118 1.00 72.50 104 LEU A O 1
ATOM 832 N N . SER A 1 105 ? -57.784 12.574 32.832 1.00 73.94 105 SER A N 1
ATOM 833 C CA . SER A 1 105 ? -58.721 12.021 33.828 1.00 73.94 105 SER A CA 1
ATOM 834 C C . SER A 1 105 ? -59.962 12.892 34.096 1.00 73.94 105 SER A C 1
ATOM 836 O O . SER A 1 105 ? -60.975 12.388 34.580 1.00 73.94 105 SER A O 1
ATOM 838 N N . LYS A 1 106 ? -59.900 14.192 33.768 1.00 81.56 106 LYS A N 1
ATOM 839 C CA . LYS A 1 106 ? -60.971 15.185 33.973 1.00 81.56 106 LYS A CA 1
ATOM 840 C C . LYS A 1 106 ? -61.640 15.625 32.662 1.00 81.56 106 LYS A C 1
ATOM 842 O O . LYS A 1 106 ? -62.457 16.543 32.682 1.00 81.56 106 LYS A O 1
ATOM 847 N N . THR A 1 107 ? -61.277 15.025 31.525 1.00 84.19 107 THR A N 1
ATOM 848 C CA . THR A 1 107 ? -61.734 15.461 30.194 1.00 84.19 107 THR A CA 1
ATOM 849 C C . THR A 1 107 ? -63.016 14.734 29.771 1.00 84.19 107 THR A C 1
ATOM 851 O O . THR A 1 107 ? -6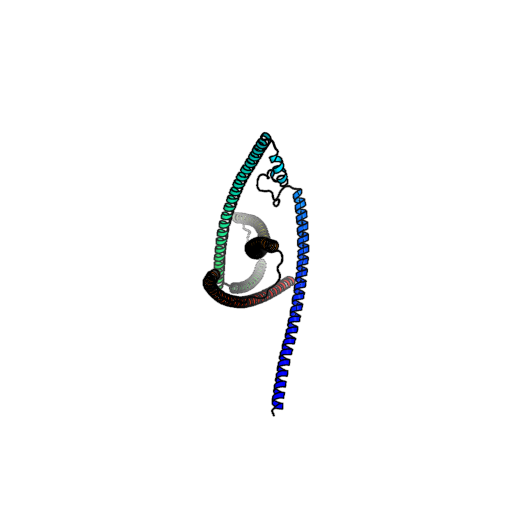3.235 13.581 30.138 1.00 84.19 107 THR A O 1
ATOM 854 N N . ASP A 1 108 ? -63.881 15.389 28.994 1.00 89.38 108 ASP A N 1
ATOM 855 C CA . ASP A 1 108 ? -65.120 14.784 28.505 1.00 89.38 108 ASP A CA 1
ATOM 856 C C . ASP A 1 108 ? -64.872 13.668 27.454 1.00 89.38 108 ASP A C 1
ATOM 858 O O . ASP A 1 108 ? -63.843 13.660 26.764 1.00 89.38 108 ASP A O 1
ATOM 862 N N . PRO A 1 109 ? -65.825 12.733 27.265 1.00 89.31 109 PRO A N 1
ATOM 863 C CA . PRO A 1 109 ? -65.651 11.599 26.355 1.00 89.31 109 PRO A CA 1
ATOM 864 C C . PRO A 1 109 ? -65.450 11.956 24.874 1.00 89.31 109 PRO A C 1
ATOM 866 O O . PRO A 1 109 ? -64.883 11.149 24.137 1.00 89.31 109 PRO A O 1
ATOM 869 N N . ALA A 1 110 ? -65.941 13.103 24.393 1.00 87.50 110 ALA A N 1
ATOM 870 C CA . ALA A 1 110 ? -65.779 13.485 22.989 1.00 87.50 110 ALA A CA 1
ATOM 871 C C . ALA A 1 110 ? -64.346 13.955 22.714 1.00 87.50 110 ALA A C 1
ATOM 873 O O . ALA A 1 110 ? -63.740 13.530 21.729 1.00 87.50 110 ALA A O 1
ATOM 874 N N . THR A 1 111 ? -63.781 14.738 23.629 1.00 86.06 111 THR A N 1
ATOM 875 C CA . THR A 1 111 ? -62.383 15.175 23.562 1.00 86.06 111 THR A CA 1
ATOM 876 C C . THR A 1 111 ? -61.413 13.998 23.705 1.00 86.06 111 THR A C 1
ATOM 878 O O . THR A 1 111 ? -60.435 13.919 22.961 1.00 86.06 111 THR A O 1
ATOM 881 N N . LEU A 1 112 ? -61.711 13.024 24.578 1.00 86.06 112 LEU A N 1
ATOM 882 C CA . LEU A 1 112 ? -60.925 11.785 24.673 1.00 86.06 112 LEU A CA 1
ATOM 883 C C . LEU A 1 112 ? -60.938 10.991 23.359 1.00 86.06 112 LEU A C 1
ATOM 885 O O . LEU A 1 112 ? -59.884 10.553 22.905 1.00 86.06 112 LEU A O 1
ATOM 889 N N . ARG A 1 113 ? -62.101 10.853 22.704 1.00 86.44 113 ARG A N 1
ATOM 890 C CA . ARG A 1 113 ? -62.198 10.196 21.387 1.00 86.44 113 ARG A CA 1
ATOM 891 C C . ARG A 1 113 ? -61.379 10.914 20.314 1.00 86.44 113 ARG A C 1
ATOM 893 O O . ARG A 1 113 ? -60.679 10.252 19.557 1.00 86.44 113 ARG A O 1
ATOM 900 N N . ALA A 1 114 ? -61.419 12.246 20.275 1.00 85.62 114 ALA A N 1
ATOM 901 C CA . ALA A 1 114 ? -60.600 13.025 19.345 1.00 85.62 114 ALA A CA 1
ATOM 902 C C . ALA A 1 114 ? -59.096 12.819 19.595 1.00 85.62 114 ALA A C 1
ATOM 904 O O . ALA A 1 114 ? -58.330 12.660 18.646 1.00 85.62 114 ALA A O 1
ATOM 905 N N . LYS A 1 115 ? -58.679 12.749 20.868 1.00 84.75 115 LYS A N 1
ATOM 906 C CA . LYS A 1 115 ? -57.280 12.494 21.228 1.00 84.75 115 LYS A CA 1
ATOM 907 C C . LYS A 1 115 ? -56.823 11.086 20.849 1.00 84.75 115 LYS A C 1
ATOM 909 O O . LYS A 1 115 ? -55.701 10.927 20.378 1.00 84.75 115 LYS A O 1
ATOM 914 N N . VAL A 1 116 ? -57.687 10.083 21.007 1.00 87.62 116 VAL A N 1
ATOM 915 C CA . VAL A 1 116 ? -57.416 8.713 20.542 1.00 87.62 116 VAL A CA 1
ATOM 916 C C . VAL A 1 116 ? -57.219 8.690 19.026 1.00 87.62 116 VAL A C 1
ATOM 918 O O . VAL A 1 116 ? -56.217 8.149 18.576 1.00 87.62 116 VAL A O 1
ATOM 921 N N . MET A 1 117 ? -58.079 9.356 18.247 1.00 89.12 117 MET A N 1
ATOM 922 C CA . MET A 1 117 ? -57.915 9.432 16.786 1.00 89.12 117 MET A CA 1
ATOM 923 C C . MET A 1 117 ? -56.615 10.141 16.362 1.00 89.12 117 MET A C 1
ATOM 925 O O . MET A 1 117 ? -55.973 9.737 15.393 1.00 89.12 117 MET A O 1
ATOM 929 N N . GLU A 1 118 ? -56.198 11.189 17.080 1.00 86.81 118 GLU A N 1
ATOM 930 C CA . GLU A 1 118 ? -54.917 11.871 16.836 1.00 86.81 118 GLU A CA 1
ATOM 931 C C . GLU A 1 118 ? -53.723 10.942 17.111 1.00 86.81 118 GLU A C 1
ATOM 933 O O . GLU A 1 118 ? -52.805 10.856 16.294 1.00 86.81 118 GLU A O 1
ATOM 938 N N . LEU A 1 119 ? -53.755 10.210 18.229 1.00 86.69 119 LEU A N 1
ATOM 939 C CA . LEU A 1 119 ? -52.725 9.231 18.584 1.00 86.69 119 LEU A CA 1
ATOM 940 C C . LEU A 1 119 ? -52.679 8.066 17.584 1.00 86.69 119 LEU A C 1
ATOM 942 O O . LEU A 1 119 ? -51.595 7.658 17.179 1.00 86.69 119 LEU A O 1
ATOM 946 N N . GLU A 1 120 ? -53.829 7.564 17.131 1.00 89.50 120 GLU A N 1
ATOM 947 C CA . GLU A 1 120 ? -53.909 6.538 16.081 1.00 89.50 120 GLU A CA 1
ATOM 948 C C . GLU A 1 120 ? -53.277 7.025 14.767 1.00 89.50 120 GLU A C 1
ATOM 950 O O . GLU A 1 120 ? -52.524 6.290 14.125 1.00 89.50 120 GLU A O 1
ATOM 955 N N . SER A 1 121 ? -53.505 8.289 14.392 1.00 88.75 121 SER A N 1
ATOM 956 C CA . SER A 1 121 ? -52.857 8.900 13.226 1.00 88.75 121 SER A CA 1
ATOM 957 C C . SER A 1 121 ? -51.337 9.006 13.395 1.00 88.75 121 SER A C 1
ATOM 959 O O . SER A 1 121 ? -50.598 8.713 12.455 1.00 88.75 121 SER A O 1
ATOM 961 N N . GLN A 1 122 ? -50.863 9.401 14.580 1.00 87.62 122 GLN A N 1
ATOM 962 C CA . GLN A 1 122 ? -49.433 9.491 14.902 1.00 87.62 122 GLN A CA 1
ATOM 963 C C . GLN A 1 122 ? -48.748 8.117 14.869 1.00 87.62 122 GLN A C 1
ATOM 965 O O . GLN A 1 122 ? -47.645 7.980 14.337 1.00 87.62 122 GLN A O 1
ATOM 970 N N . VAL A 1 123 ? -49.418 7.079 15.379 1.00 88.19 123 VAL A N 1
ATOM 971 C CA . VAL A 1 123 ? -48.941 5.688 15.314 1.00 88.19 123 VAL A CA 1
ATOM 972 C C . VAL A 1 123 ? -48.851 5.208 13.863 1.00 88.19 123 VAL A C 1
ATOM 974 O O . VAL A 1 123 ? -47.861 4.578 13.487 1.00 88.19 123 VAL A O 1
ATOM 977 N N . ASN A 1 124 ? -49.829 5.541 13.017 1.00 91.31 124 ASN A N 1
ATOM 978 C CA . ASN A 1 124 ? -49.777 5.201 11.594 1.00 91.31 124 ASN A CA 1
ATOM 979 C C . ASN A 1 124 ? -48.621 5.896 10.855 1.00 91.31 124 ASN A C 1
ATOM 981 O O . ASN A 1 124 ? -47.951 5.251 10.047 1.00 91.31 124 ASN A O 1
ATOM 985 N N . GLU A 1 125 ? -48.357 7.175 11.138 1.00 88.25 125 GLU A N 1
ATOM 986 C CA . GLU A 1 125 ? -47.221 7.914 10.565 1.00 88.25 125 GLU A CA 1
ATOM 987 C C . GLU A 1 125 ? -45.878 7.282 10.972 1.00 88.25 125 GLU A C 1
ATOM 989 O O . GLU A 1 125 ? -44.998 7.067 10.132 1.00 88.25 125 GLU A O 1
ATOM 994 N N . LEU A 1 126 ? -45.742 6.901 12.247 1.00 88.19 126 LEU A N 1
ATOM 995 C CA . LEU A 1 126 ? -44.568 6.188 12.750 1.00 88.19 126 LEU A CA 1
ATOM 996 C C . LEU A 1 126 ? -44.363 4.834 12.070 1.00 88.19 126 LEU A C 1
ATOM 998 O O . LEU A 1 126 ? -43.236 4.519 11.685 1.00 88.19 126 LEU A O 1
ATOM 1002 N N . ASN A 1 127 ? -45.430 4.055 11.887 1.00 90.25 127 ASN A N 1
ATOM 1003 C CA . ASN A 1 127 ? -45.352 2.758 11.217 1.00 90.25 127 ASN A CA 1
ATOM 1004 C C . ASN A 1 127 ? -44.885 2.898 9.762 1.00 90.25 127 ASN A C 1
ATOM 1006 O O . ASN A 1 127 ? -44.009 2.153 9.330 1.00 90.25 127 ASN A O 1
ATOM 1010 N N . GLN A 1 128 ? -45.388 3.892 9.023 1.00 89.56 128 GLN A N 1
ATOM 1011 C CA . GLN A 1 128 ? -44.931 4.159 7.653 1.00 89.56 128 GLN A CA 1
ATOM 1012 C C . GLN A 1 128 ? -43.448 4.552 7.604 1.00 89.56 128 GLN A C 1
ATOM 1014 O O . GLN A 1 128 ? -42.707 4.086 6.734 1.00 89.56 128 GLN A O 1
ATOM 1019 N N . LEU A 1 129 ? -42.997 5.385 8.549 1.00 87.81 129 LEU A N 1
ATOM 1020 C CA . LEU A 1 129 ? -41.592 5.780 8.641 1.00 87.81 129 LEU A CA 1
ATOM 1021 C C . LEU A 1 129 ? -40.688 4.591 8.986 1.00 87.81 129 LEU A C 1
ATOM 1023 O O . LEU A 1 129 ? -39.580 4.493 8.452 1.00 87.81 129 LEU A O 1
ATOM 1027 N N . LEU A 1 130 ? -41.152 3.700 9.863 1.00 87.69 130 LEU A N 1
ATOM 1028 C CA . LEU A 1 130 ? -40.443 2.483 10.244 1.00 87.69 130 LEU A CA 1
ATOM 1029 C C . LEU A 1 130 ? -40.275 1.554 9.037 1.00 87.69 130 LEU A C 1
ATOM 1031 O O . LEU A 1 130 ? -39.137 1.237 8.696 1.00 87.69 130 LEU A O 1
ATOM 1035 N N . THR A 1 131 ? -41.357 1.250 8.313 1.00 90.44 131 THR A N 1
ATOM 1036 C CA . THR A 1 131 ? -41.306 0.441 7.081 1.00 90.44 131 THR A CA 1
ATOM 1037 C C . THR A 1 131 ? -40.366 1.046 6.036 1.00 90.44 131 THR A C 1
ATOM 1039 O O . THR A 1 131 ? -39.523 0.352 5.471 1.00 90.44 131 THR A O 1
ATOM 1042 N N . TYR A 1 132 ? -40.431 2.364 5.814 1.00 89.50 132 TYR A N 1
ATOM 1043 C CA . TYR A 1 132 ? -39.519 3.029 4.880 1.00 89.50 132 TYR A CA 1
ATOM 1044 C C . TYR A 1 132 ? -38.047 2.870 5.292 1.00 89.50 132 TYR A C 1
ATOM 1046 O O . TYR A 1 132 ? -37.173 2.650 4.448 1.00 89.50 132 TYR A O 1
ATOM 1054 N N . ARG A 1 133 ? -37.747 3.006 6.588 1.00 87.06 133 ARG A N 1
ATOM 1055 C CA . ARG A 1 133 ? -36.379 2.859 7.099 1.00 87.06 133 ARG A CA 1
ATOM 1056 C C . ARG A 1 133 ? -35.892 1.419 6.996 1.00 87.06 133 ARG A C 1
ATOM 1058 O O . ARG A 1 133 ? -34.737 1.229 6.627 1.00 87.06 133 ARG A O 1
ATOM 1065 N N . GLU A 1 134 ? -36.748 0.437 7.253 1.00 89.56 134 GLU A N 1
ATOM 1066 C CA . GLU A 1 134 ? -36.440 -0.983 7.047 1.00 89.56 134 GLU A CA 1
ATOM 1067 C C . GLU A 1 134 ? -36.060 -1.262 5.586 1.00 89.56 134 GLU A C 1
ATOM 1069 O O . GLU A 1 134 ? -34.993 -1.822 5.332 1.00 89.56 134 GLU A O 1
ATOM 1074 N N . ASP A 1 135 ? -36.834 -0.759 4.620 1.00 88.00 135 ASP A N 1
ATOM 1075 C CA . ASP A 1 135 ? -36.525 -0.898 3.189 1.00 88.00 135 ASP A CA 1
ATOM 1076 C C . ASP A 1 135 ? -35.187 -0.251 2.804 1.00 88.00 135 ASP A C 1
ATOM 1078 O O . ASP A 1 135 ? -34.414 -0.787 2.004 1.00 88.00 135 ASP A O 1
ATOM 1082 N N . VAL A 1 136 ? -34.897 0.933 3.352 1.00 87.56 136 VAL A N 1
ATOM 1083 C CA . VAL A 1 136 ? -33.615 1.614 3.123 1.00 87.56 136 VAL A CA 1
ATOM 1084 C C . VAL A 1 136 ? -32.460 0.814 3.724 1.00 87.56 136 VAL A C 1
ATOM 1086 O O . VAL A 1 136 ? -31.435 0.663 3.060 1.00 87.56 136 VAL A O 1
ATOM 1089 N N . ILE A 1 137 ? -32.620 0.276 4.934 1.00 86.31 137 ILE A N 1
ATOM 1090 C CA . ILE A 1 137 ? -31.613 -0.571 5.585 1.00 86.31 137 ILE A CA 1
ATOM 1091 C C . ILE A 1 137 ? -31.352 -1.824 4.748 1.00 86.31 137 ILE A C 1
ATOM 1093 O O . ILE A 1 137 ? -30.189 -2.157 4.524 1.00 86.31 137 ILE A O 1
ATOM 1097 N N . LEU A 1 138 ? -32.395 -2.474 4.226 1.00 90.69 138 LEU A N 1
ATOM 1098 C CA . LEU A 1 138 ? -32.255 -3.647 3.360 1.00 90.69 138 LEU A CA 1
ATOM 1099 C C . LEU A 1 138 ? -31.495 -3.320 2.069 1.00 90.69 138 LEU A C 1
ATOM 1101 O O . LEU A 1 138 ? -30.571 -4.047 1.706 1.00 90.69 138 LEU A O 1
ATOM 1105 N N . ARG A 1 139 ? -31.805 -2.193 1.413 1.00 88.44 139 ARG A N 1
ATOM 1106 C CA . ARG A 1 139 ? -31.059 -1.741 0.223 1.00 88.44 139 ARG A CA 1
ATOM 1107 C C . ARG A 1 139 ? -29.592 -1.452 0.533 1.00 88.44 139 ARG A C 1
ATOM 1109 O O . ARG A 1 139 ? -28.715 -1.872 -0.218 1.00 88.44 139 ARG A O 1
ATOM 1116 N N . ILE A 1 140 ? -29.317 -0.763 1.642 1.00 84.81 140 ILE A N 1
ATOM 1117 C CA . ILE A 1 140 ? -27.945 -0.486 2.090 1.00 84.81 140 ILE A CA 1
ATOM 1118 C C . ILE A 1 140 ? -27.210 -1.797 2.378 1.00 84.81 140 ILE A C 1
ATOM 1120 O O . ILE A 1 140 ? -26.062 -1.954 1.967 1.00 84.81 140 ILE A O 1
ATOM 1124 N N . HIS A 1 141 ? -27.865 -2.746 3.046 1.00 89.94 141 HIS A N 1
ATOM 1125 C CA . HIS A 1 141 ? -27.295 -4.057 3.326 1.00 89.94 141 HIS A CA 1
ATOM 1126 C C . HIS A 1 141 ? -26.923 -4.786 2.030 1.00 89.94 141 HIS A C 1
ATOM 1128 O O . HIS A 1 141 ? -25.793 -5.248 1.894 1.00 89.94 141 HIS A O 1
ATOM 1134 N N . GLU A 1 142 ? -27.814 -4.799 1.037 1.00 87.44 142 GLU A N 1
ATOM 1135 C CA . GLU A 1 142 ? -27.550 -5.420 -0.262 1.00 87.44 142 GLU A CA 1
ATOM 1136 C C . GLU A 1 142 ? -26.389 -4.739 -1.015 1.00 87.44 142 GLU A C 1
ATOM 1138 O O . GLU A 1 142 ? -25.553 -5.412 -1.625 1.00 87.44 142 GLU A O 1
ATOM 1143 N N . GLU A 1 143 ? -26.286 -3.408 -0.955 1.00 85.75 143 GLU A N 1
ATOM 1144 C CA . GLU A 1 143 ? -25.144 -2.678 -1.518 1.00 85.75 143 GLU A CA 1
ATOM 1145 C C . GLU A 1 143 ? -23.827 -3.002 -0.807 1.00 85.75 143 GLU A C 1
ATOM 1147 O O . GLU A 1 143 ? -22.797 -3.158 -1.473 1.00 85.75 143 GLU A O 1
ATOM 1152 N N . ILE A 1 144 ? -23.846 -3.116 0.524 1.00 84.38 144 ILE A N 1
ATOM 1153 C CA . ILE A 1 144 ? -22.680 -3.521 1.318 1.00 84.38 144 ILE A CA 1
ATOM 1154 C C . ILE A 1 144 ? -22.253 -4.933 0.917 1.00 84.38 144 ILE A C 1
ATOM 1156 O O . ILE A 1 144 ? -21.077 -5.131 0.612 1.00 84.38 144 ILE A O 1
ATOM 1160 N N . SER A 1 145 ? -23.184 -5.884 0.818 1.00 88.56 145 SER A N 1
ATOM 1161 C CA . SER A 1 145 ? -22.892 -7.252 0.375 1.00 88.56 145 SER A CA 1
ATOM 1162 C C . SER A 1 145 ? -22.294 -7.279 -1.034 1.00 88.56 145 SER A C 1
ATOM 1164 O O . SER A 1 145 ? -21.264 -7.916 -1.252 1.00 88.56 145 SER A O 1
ATOM 1166 N N . LYS A 1 146 ? -22.853 -6.515 -1.986 1.00 86.81 146 LYS A N 1
ATOM 1167 C CA . LYS A 1 146 ? -22.300 -6.394 -3.351 1.00 86.81 146 LYS A CA 1
ATOM 1168 C C . LYS A 1 146 ? -20.882 -5.821 -3.355 1.00 86.81 146 LYS A C 1
ATOM 1170 O O . LYS A 1 146 ? -20.042 -6.266 -4.139 1.00 86.81 146 LYS A O 1
ATOM 1175 N N . LYS A 1 147 ? -20.604 -4.818 -2.517 1.00 88.00 147 LYS A N 1
ATOM 1176 C CA . LYS A 1 147 ? -19.261 -4.231 -2.384 1.00 88.00 147 LYS A CA 1
ATOM 1177 C C . LYS A 1 147 ? -18.282 -5.204 -1.725 1.00 88.00 147 LYS A C 1
ATOM 1179 O O . LYS A 1 147 ? -17.152 -5.295 -2.192 1.00 88.00 147 LYS A O 1
ATOM 1184 N N . ALA A 1 148 ? -18.720 -5.958 -0.718 1.00 82.06 148 ALA A N 1
ATOM 1185 C CA . ALA A 1 148 ? -17.910 -6.977 -0.055 1.00 82.06 148 ALA A CA 1
ATOM 1186 C C . ALA A 1 148 ? -17.483 -8.085 -1.032 1.00 82.06 148 ALA A C 1
ATOM 1188 O O . ALA A 1 148 ? -16.292 -8.355 -1.153 1.00 82.06 148 ALA A O 1
ATOM 1189 N N . SER A 1 149 ? -18.406 -8.630 -1.833 1.00 83.31 149 SER A N 1
ATOM 1190 C CA . SER A 1 149 ? -18.058 -9.650 -2.837 1.00 83.31 149 SER A CA 1
ATOM 1191 C C . SER A 1 149 ? -17.088 -9.134 -3.909 1.00 83.31 149 SER A C 1
ATOM 1193 O O . SER A 1 149 ? -16.211 -9.865 -4.364 1.00 83.31 149 SER A O 1
ATOM 1195 N N . LYS A 1 150 ? -17.206 -7.860 -4.315 1.00 79.12 150 LYS A N 1
ATOM 1196 C CA . LYS A 1 150 ? -16.242 -7.238 -5.243 1.00 79.12 150 LYS A CA 1
ATOM 1197 C C . LYS A 1 150 ? -14.853 -7.092 -4.622 1.00 79.12 150 LYS A C 1
ATOM 1199 O O . LYS A 1 150 ? -13.862 -7.245 -5.331 1.00 79.12 150 LYS A O 1
ATOM 1204 N N . LEU A 1 151 ? -14.787 -6.790 -3.327 1.00 84.31 151 LEU A N 1
ATOM 1205 C CA . LEU A 1 151 ? -13.529 -6.682 -2.596 1.00 84.31 151 LEU A CA 1
ATOM 1206 C C . LEU A 1 151 ? -12.828 -8.044 -2.501 1.00 84.31 151 LEU A C 1
ATOM 1208 O O . LEU A 1 151 ? -11.648 -8.134 -2.825 1.00 84.31 151 LEU A O 1
ATOM 1212 N N . GLU A 1 152 ? -13.566 -9.106 -2.167 1.00 90.44 152 GLU A N 1
ATOM 1213 C CA . GLU A 1 152 ? -13.030 -10.474 -2.130 1.00 90.44 152 GLU A CA 1
ATOM 1214 C C . GLU A 1 152 ? -12.456 -10.908 -3.489 1.00 90.44 152 GLU A C 1
ATOM 1216 O O . GLU A 1 152 ? -11.355 -11.453 -3.554 1.00 90.44 152 GLU A O 1
ATOM 1221 N N . ALA A 1 153 ? -13.153 -10.612 -4.593 1.00 79.31 153 ALA A N 1
ATOM 1222 C CA . ALA A 1 153 ? -12.656 -10.913 -5.937 1.00 79.31 153 ALA A CA 1
ATOM 1223 C C . ALA A 1 153 ? -11.334 -10.183 -6.251 1.00 79.31 153 ALA A C 1
ATOM 1225 O O . ALA A 1 153 ? -10.404 -10.790 -6.788 1.00 79.31 153 ALA A O 1
ATOM 1226 N N . ALA A 1 154 ? -11.226 -8.905 -5.872 1.00 79.00 154 ALA A N 1
ATOM 1227 C CA . ALA A 1 154 ? -10.000 -8.127 -6.045 1.00 79.00 154 ALA A CA 1
ATOM 1228 C C . ALA A 1 154 ? -8.836 -8.673 -5.193 1.00 79.00 154 ALA A C 1
ATOM 1230 O O . ALA A 1 154 ? -7.689 -8.691 -5.646 1.00 79.00 154 ALA A O 1
ATOM 1231 N N . ASP A 1 155 ? -9.110 -9.169 -3.984 1.00 80.50 155 ASP A N 1
ATOM 1232 C CA . ASP A 1 155 ? -8.099 -9.794 -3.123 1.00 80.50 155 ASP A CA 1
ATOM 1233 C C . ASP A 1 155 ? -7.563 -11.115 -3.694 1.00 80.50 155 ASP A C 1
ATOM 1235 O O . ASP A 1 155 ? -6.355 -11.391 -3.609 1.00 80.50 155 ASP A O 1
ATOM 1239 N N . VAL A 1 156 ? -8.428 -11.912 -4.327 1.00 88.94 156 VAL A N 1
ATOM 1240 C CA . VAL A 1 156 ? -8.024 -13.131 -5.045 1.00 88.94 156 VAL A CA 1
ATOM 1241 C C . VAL A 1 156 ? -7.134 -12.784 -6.241 1.00 88.94 156 VAL A C 1
ATOM 1243 O O . VAL A 1 156 ? -6.074 -13.392 -6.418 1.00 88.94 156 VAL A O 1
ATOM 1246 N N . GLU A 1 157 ? -7.503 -11.772 -7.031 1.00 86.06 157 GLU A N 1
ATOM 1247 C CA . GLU A 1 157 ? -6.697 -11.308 -8.167 1.00 86.06 157 GLU A CA 1
ATOM 1248 C C . GLU A 1 157 ? -5.322 -10.794 -7.715 1.00 86.06 157 GLU A C 1
ATOM 1250 O O . GLU A 1 157 ? -4.290 -11.203 -8.257 1.00 86.06 157 GLU A O 1
ATOM 1255 N N . ARG A 1 158 ? -5.282 -9.983 -6.651 1.00 82.12 158 ARG A N 1
ATOM 1256 C CA . ARG A 1 158 ? -4.032 -9.512 -6.036 1.00 82.12 158 ARG A CA 1
ATOM 1257 C C . ARG A 1 158 ? -3.136 -10.676 -5.606 1.00 82.12 158 ARG A C 1
ATOM 1259 O O . ARG A 1 158 ? -1.920 -10.630 -5.819 1.00 82.12 158 ARG A O 1
ATOM 1266 N N . SER A 1 159 ? -3.718 -11.720 -5.021 1.00 89.31 159 SER A N 1
ATOM 1267 C CA . SER A 1 159 ? -2.981 -12.919 -4.600 1.00 89.31 159 SER A CA 1
ATOM 1268 C C . SER A 1 159 ? -2.405 -13.680 -5.801 1.00 89.31 159 SER A C 1
ATOM 1270 O O . SER A 1 159 ? -1.234 -14.066 -5.780 1.00 89.31 159 SER A O 1
ATOM 1272 N N . SER A 1 160 ? -3.176 -13.812 -6.885 1.00 84.81 160 SER A N 1
ATOM 1273 C CA . SER A 1 160 ? -2.723 -14.418 -8.146 1.00 84.81 160 SER A CA 1
ATOM 1274 C C . SER A 1 160 ? -1.562 -13.643 -8.779 1.00 84.81 160 SER A C 1
ATOM 1276 O O . SER A 1 160 ? -0.524 -14.227 -9.100 1.00 84.81 160 SER A O 1
ATOM 1278 N N . LEU A 1 161 ? -1.676 -12.316 -8.886 1.00 87.00 161 LEU A N 1
ATOM 1279 C CA . LEU A 1 161 ? -0.604 -11.462 -9.411 1.00 87.00 161 LEU A CA 1
ATOM 1280 C C . LEU A 1 161 ? 0.666 -11.549 -8.553 1.00 87.00 161 LEU A C 1
ATOM 1282 O O . LEU A 1 161 ? 1.776 -11.618 -9.080 1.00 87.00 161 LEU A O 1
ATOM 1286 N N . THR A 1 162 ? 0.520 -11.622 -7.230 1.00 85.56 162 THR A N 1
ATOM 1287 C CA . THR A 1 162 ? 1.654 -11.800 -6.307 1.00 85.56 162 THR A CA 1
ATOM 1288 C C . THR A 1 162 ? 2.375 -13.135 -6.537 1.00 85.56 162 THR A C 1
ATOM 1290 O O . THR A 1 162 ? 3.613 -13.192 -6.522 1.00 85.56 162 THR A O 1
ATOM 1293 N N . ALA A 1 163 ? 1.626 -14.208 -6.806 1.00 87.25 163 ALA A N 1
ATOM 1294 C CA . ALA A 1 163 ? 2.194 -15.504 -7.164 1.00 87.25 163 ALA A CA 1
ATOM 1295 C C . ALA A 1 163 ? 2.939 -15.447 -8.511 1.00 87.25 163 ALA A C 1
ATOM 1297 O O . ALA A 1 163 ? 4.067 -15.939 -8.604 1.00 87.25 163 ALA A O 1
ATOM 1298 N N . GLN A 1 164 ? 2.368 -14.780 -9.521 1.00 87.31 164 GLN A N 1
ATOM 1299 C CA . GLN A 1 164 ? 3.014 -14.575 -10.826 1.00 87.31 164 GLN A CA 1
ATOM 1300 C C . GLN A 1 164 ? 4.331 -13.796 -10.702 1.00 87.31 164 GLN A C 1
ATOM 1302 O O . GLN A 1 164 ? 5.351 -14.221 -11.243 1.00 87.31 164 GLN A O 1
ATOM 1307 N N . ILE A 1 165 ? 4.356 -12.713 -9.918 1.00 85.69 165 ILE A N 1
ATOM 1308 C CA . ILE A 1 165 ? 5.587 -11.950 -9.641 1.00 85.69 165 ILE A CA 1
ATOM 1309 C C . ILE A 1 165 ? 6.651 -12.850 -9.001 1.00 85.69 165 ILE A C 1
ATOM 1311 O O . ILE A 1 165 ? 7.827 -12.776 -9.360 1.00 85.69 165 ILE A O 1
ATOM 1315 N N . SER A 1 166 ? 6.256 -13.715 -8.067 1.00 90.06 166 SER A N 1
ATOM 1316 C CA . SER A 1 166 ? 7.177 -14.655 -7.417 1.00 90.06 166 SER A CA 1
ATOM 1317 C C . SER A 1 166 ? 7.751 -15.696 -8.386 1.00 90.06 166 SER A C 1
ATOM 1319 O O . SER A 1 166 ? 8.909 -16.088 -8.235 1.00 90.06 166 SER A O 1
ATOM 1321 N N . ILE A 1 167 ? 6.975 -16.142 -9.380 1.00 88.81 167 ILE A N 1
ATOM 1322 C CA . ILE A 1 167 ? 7.457 -17.026 -10.456 1.00 88.81 167 ILE A CA 1
ATOM 1323 C C . ILE A 1 167 ? 8.477 -16.286 -11.323 1.00 88.81 167 ILE A C 1
ATOM 1325 O O . ILE A 1 167 ? 9.611 -16.745 -11.443 1.00 88.81 167 ILE A O 1
ATOM 1329 N N . LEU A 1 168 ? 8.124 -15.101 -11.827 1.00 90.06 168 LEU A N 1
ATOM 1330 C CA . LEU A 1 168 ? 9.002 -14.303 -12.690 1.00 90.06 168 LEU A CA 1
ATOM 1331 C C . LEU A 1 168 ? 10.322 -13.936 -12.002 1.00 90.06 168 LEU A C 1
ATOM 1333 O O . LEU A 1 168 ? 11.381 -13.959 -12.625 1.00 90.06 168 LEU A O 1
ATOM 1337 N N . LYS A 1 169 ? 10.294 -13.640 -10.696 1.00 88.69 169 LYS A N 1
ATOM 1338 C CA . LYS A 1 169 ? 11.517 -13.404 -9.913 1.00 88.69 169 LYS A CA 1
ATOM 1339 C C . LYS A 1 169 ? 12.428 -14.631 -9.873 1.00 88.69 169 LYS A C 1
ATOM 1341 O O . LYS A 1 169 ? 13.643 -14.469 -9.970 1.00 88.69 169 LYS A O 1
ATOM 1346 N N . ARG A 1 170 ? 11.863 -15.837 -9.734 1.00 88.69 170 ARG A N 1
ATOM 1347 C CA . ARG A 1 170 ? 12.634 -17.090 -9.770 1.00 88.69 170 ARG A CA 1
ATOM 1348 C C . ARG A 1 170 ? 13.225 -17.334 -11.151 1.00 88.69 170 ARG A C 1
ATOM 1350 O O . ARG A 1 170 ? 14.418 -17.582 -11.241 1.00 88.69 170 ARG A O 1
ATOM 1357 N N . GLU A 1 171 ? 12.431 -17.186 -12.205 1.00 90.19 171 GLU A N 1
ATOM 1358 C CA . GLU A 1 171 ? 12.904 -17.343 -13.587 1.00 90.19 171 GLU A CA 1
ATOM 1359 C C . GLU A 1 171 ? 14.028 -16.357 -13.921 1.00 90.19 171 GLU A C 1
ATOM 1361 O O . GLU A 1 171 ? 15.047 -16.745 -14.488 1.00 90.19 171 GLU A O 1
ATOM 1366 N N . LEU A 1 172 ? 13.896 -15.095 -13.501 1.00 85.81 172 LEU A N 1
ATOM 1367 C CA . LEU A 1 172 ? 14.942 -14.088 -13.669 1.00 85.81 172 LEU A CA 1
ATOM 1368 C C . LEU A 1 172 ? 16.225 -14.460 -12.912 1.00 85.81 172 LEU A C 1
ATOM 1370 O O . LEU A 1 172 ? 17.322 -14.237 -13.422 1.00 85.81 172 LEU A O 1
ATOM 1374 N N . ALA A 1 173 ? 16.105 -15.010 -11.701 1.00 85.25 173 ALA A N 1
ATOM 1375 C CA . ALA A 1 173 ? 17.255 -15.483 -10.936 1.00 85.25 173 ALA A CA 1
ATOM 1376 C C . ALA A 1 173 ? 17.949 -16.657 -11.643 1.00 85.25 173 ALA A C 1
ATOM 1378 O O . ALA A 1 173 ? 19.165 -16.616 -11.814 1.00 85.25 173 ALA A O 1
ATOM 1379 N N . THR A 1 174 ? 17.185 -17.635 -12.137 1.00 84.44 174 THR A N 1
ATOM 1380 C CA . THR A 1 174 ? 17.716 -18.753 -12.930 1.00 84.44 174 THR A CA 1
ATOM 1381 C C . THR A 1 174 ? 18.409 -18.258 -14.198 1.00 84.44 174 THR A C 1
ATOM 1383 O O . THR A 1 174 ? 19.531 -18.665 -14.470 1.00 84.44 174 THR A O 1
ATOM 1386 N N . ALA A 1 175 ? 17.817 -17.309 -14.927 1.00 78.56 175 ALA A N 1
ATOM 1387 C CA . ALA A 1 175 ? 18.435 -16.732 -16.121 1.00 78.56 175 ALA A CA 1
ATOM 1388 C C . ALA A 1 175 ? 19.754 -15.998 -15.812 1.00 78.56 175 ALA A C 1
ATOM 1390 O O . ALA A 1 175 ? 20.711 -16.082 -16.583 1.00 78.56 175 ALA A O 1
ATOM 1391 N N . ARG A 1 176 ? 19.829 -15.292 -14.674 1.00 81.19 176 ARG A N 1
ATOM 1392 C CA . ARG A 1 176 ? 21.072 -14.657 -14.199 1.00 81.19 176 ARG A CA 1
ATOM 1393 C C . ARG A 1 176 ? 22.135 -15.692 -13.841 1.00 81.19 176 ARG A C 1
ATOM 1395 O O . ARG A 1 176 ? 23.304 -15.489 -14.158 1.00 81.19 176 ARG A O 1
ATOM 1402 N N . GLU A 1 177 ? 21.738 -16.788 -13.207 1.00 79.12 177 GLU A N 1
ATOM 1403 C CA . GLU A 1 177 ? 22.643 -17.877 -12.848 1.00 79.12 177 GLU A CA 1
ATOM 1404 C C . GLU A 1 177 ? 23.149 -18.631 -14.087 1.00 79.12 177 GLU A C 1
ATOM 1406 O O . GLU A 1 177 ? 24.343 -18.898 -14.195 1.00 79.12 177 GLU A O 1
ATOM 1411 N N . ASP A 1 178 ? 22.285 -18.893 -15.068 1.00 74.81 178 ASP A N 1
ATOM 1412 C CA . ASP A 1 178 ? 22.661 -19.481 -16.357 1.00 74.81 178 ASP A CA 1
ATOM 1413 C C . ASP A 1 178 ? 23.642 -18.590 -17.128 1.00 74.81 178 ASP A C 1
ATOM 1415 O O . ASP A 1 178 ? 24.601 -19.088 -17.723 1.00 74.81 178 ASP A O 1
ATOM 1419 N N . LEU A 1 179 ? 23.439 -17.269 -17.094 1.00 69.12 179 LEU A N 1
ATOM 1420 C CA . LEU A 1 179 ? 24.371 -16.305 -17.677 1.00 69.12 179 LEU A CA 1
ATOM 1421 C C . LEU A 1 179 ? 25.732 -16.346 -16.965 1.00 69.12 179 LEU A C 1
ATOM 1423 O O . LEU A 1 179 ? 26.765 -16.359 -17.630 1.00 69.12 179 LEU A O 1
ATOM 1427 N N . ALA A 1 180 ? 25.736 -16.434 -15.631 1.00 68.19 180 ALA A N 1
ATOM 1428 C CA . ALA A 1 180 ? 26.960 -16.577 -14.845 1.00 68.19 180 ALA A CA 1
ATOM 1429 C C . ALA A 1 180 ? 27.687 -17.907 -15.128 1.00 68.19 180 ALA A C 1
ATOM 1431 O O . ALA A 1 180 ? 28.910 -17.926 -15.253 1.00 68.19 180 ALA A O 1
ATOM 1432 N N . ARG A 1 181 ? 26.950 -19.016 -15.292 1.00 68.06 181 ARG A N 1
ATOM 1433 C CA . ARG A 1 181 ? 27.503 -20.350 -15.604 1.00 68.06 181 ARG A CA 1
ATOM 1434 C C . ARG A 1 181 ? 28.068 -20.456 -17.020 1.00 68.06 181 ARG A C 1
ATOM 1436 O O . ARG A 1 181 ? 29.003 -21.220 -17.236 1.00 68.06 181 ARG A O 1
ATOM 1443 N N . ARG A 1 182 ? 27.523 -19.712 -17.989 1.00 67.94 182 ARG A N 1
ATOM 1444 C CA . ARG A 1 182 ? 28.000 -19.714 -19.386 1.00 67.94 182 ARG A CA 1
ATOM 1445 C C . ARG A 1 182 ? 29.330 -18.988 -19.593 1.00 67.94 182 ARG A C 1
ATOM 1447 O O . ARG A 1 182 ? 29.821 -18.994 -20.716 1.00 67.94 182 ARG A O 1
ATOM 1454 N N . GLY A 1 183 ? 29.917 -18.380 -18.563 1.00 56.75 183 GLY A N 1
ATOM 1455 C CA . GLY A 1 183 ? 31.274 -17.827 -18.620 1.00 56.75 183 GLY A CA 1
ATOM 1456 C C . GLY A 1 183 ? 31.438 -16.559 -19.461 1.00 56.75 183 GLY A C 1
ATOM 1457 O O . GLY A 1 183 ? 32.418 -15.861 -19.262 1.00 56.75 183 GLY A O 1
ATOM 1458 N N . VAL A 1 184 ? 30.458 -16.179 -20.294 1.00 57.91 184 VAL A N 1
ATOM 1459 C CA . VAL A 1 184 ? 30.457 -14.927 -21.075 1.00 57.91 184 VAL A CA 1
ATOM 1460 C C . VAL A 1 184 ? 30.183 -13.729 -20.158 1.00 57.91 184 VAL A C 1
ATOM 1462 O O . VAL A 1 184 ? 29.150 -13.061 -20.225 1.00 57.91 184 VAL A O 1
ATOM 1465 N N . GLY A 1 185 ? 31.097 -13.501 -19.224 1.00 59.91 185 GLY A N 1
ATOM 1466 C CA . GLY A 1 185 ? 31.080 -12.380 -18.311 1.00 59.91 185 GLY A CA 1
ATOM 1467 C C . GLY A 1 185 ? 31.637 -11.116 -18.972 1.00 59.91 185 GLY A C 1
ATOM 1468 O O . GLY A 1 185 ? 32.357 -11.195 -19.973 1.00 59.91 185 GLY A O 1
ATOM 1469 N N . PRO A 1 186 ? 31.372 -9.939 -18.380 1.00 61.34 186 PRO A N 1
ATOM 1470 C CA . PRO A 1 186 ? 31.936 -8.662 -18.821 1.00 61.34 186 PRO A CA 1
ATOM 1471 C C . PRO A 1 186 ? 33.458 -8.707 -19.024 1.00 61.34 186 PRO A C 1
ATOM 1473 O O . PRO A 1 186 ? 33.961 -8.116 -19.967 1.00 61.34 186 PRO A O 1
ATOM 1476 N N . ILE A 1 187 ? 34.169 -9.491 -18.209 1.00 63.34 187 ILE A N 1
ATOM 1477 C CA . ILE A 1 187 ? 35.633 -9.624 -18.232 1.00 63.34 187 ILE A CA 1
ATOM 1478 C C . ILE A 1 187 ? 36.141 -10.327 -19.505 1.00 63.34 187 ILE A C 1
ATOM 1480 O O . ILE A 1 187 ? 37.150 -9.910 -20.072 1.00 63.34 187 ILE A O 1
ATOM 1484 N N . GLU A 1 188 ? 35.456 -11.366 -19.997 1.00 65.69 188 GLU A N 1
ATOM 1485 C CA . GLU A 1 188 ? 35.857 -12.057 -21.237 1.00 65.69 188 GLU A CA 1
ATOM 1486 C C . GLU A 1 188 ? 35.568 -11.201 -22.475 1.00 65.69 188 GLU A C 1
ATOM 1488 O O . GLU A 1 188 ? 36.371 -11.144 -23.410 1.00 65.69 188 GLU A O 1
ATOM 1493 N N . LEU A 1 189 ? 34.446 -10.475 -22.454 1.00 69.81 189 LEU A N 1
ATOM 1494 C CA . LEU A 1 189 ? 34.109 -9.492 -23.483 1.00 69.81 189 LEU A CA 1
ATOM 1495 C C . LEU A 1 189 ? 35.104 -8.328 -23.495 1.00 69.81 189 LEU A C 1
ATOM 1497 O O . LEU A 1 189 ? 35.558 -7.928 -24.565 1.00 69.81 189 LEU A O 1
ATOM 1501 N N . GLU A 1 190 ? 35.495 -7.813 -22.331 1.00 74.94 190 GLU A N 1
ATOM 1502 C CA . GLU A 1 190 ? 36.523 -6.777 -22.199 1.00 74.94 190 GLU A CA 1
ATOM 1503 C C . GLU A 1 190 ? 37.890 -7.262 -22.700 1.00 74.94 190 GLU A C 1
ATOM 1505 O O . GLU A 1 190 ? 38.560 -6.538 -23.443 1.00 74.94 190 GLU A O 1
ATOM 1510 N N . ALA A 1 191 ? 38.274 -8.502 -22.384 1.00 76.62 191 ALA A N 1
ATOM 1511 C CA . ALA A 1 191 ? 39.512 -9.103 -22.869 1.00 76.62 191 ALA A CA 1
ATOM 1512 C C . ALA A 1 191 ? 39.525 -9.257 -24.401 1.00 76.62 191 ALA A C 1
ATOM 1514 O O . ALA A 1 191 ? 40.519 -8.907 -25.047 1.00 76.62 191 ALA A O 1
ATOM 1515 N N . GLU A 1 192 ? 38.428 -9.719 -25.014 1.00 81.12 192 GLU A N 1
ATOM 1516 C CA . GLU A 1 192 ? 38.356 -9.829 -26.477 1.00 81.12 192 GLU A CA 1
ATOM 1517 C C . GLU A 1 192 ? 38.269 -8.449 -27.151 1.00 81.12 192 GLU A C 1
ATOM 1519 O O . GLU A 1 192 ? 38.896 -8.244 -28.194 1.00 81.12 192 GLU A O 1
ATOM 1524 N N . ILE A 1 193 ? 37.590 -7.466 -26.546 1.00 81.06 193 ILE A N 1
ATOM 1525 C CA . ILE A 1 193 ? 37.589 -6.071 -27.021 1.00 81.06 193 ILE A CA 1
ATOM 1526 C C . ILE A 1 193 ? 39.015 -5.511 -27.040 1.00 81.06 193 ILE A C 1
ATOM 1528 O O . ILE A 1 193 ? 39.428 -4.920 -28.043 1.00 81.06 193 ILE A O 1
ATOM 1532 N N . GLU A 1 194 ? 39.790 -5.713 -25.975 1.00 89.75 194 GLU A N 1
ATOM 1533 C CA . GLU A 1 194 ? 41.167 -5.218 -25.892 1.00 89.75 194 GLU A CA 1
ATOM 1534 C C . GLU A 1 194 ? 42.083 -5.906 -26.914 1.00 89.75 194 GLU A C 1
ATOM 1536 O O . GLU A 1 194 ? 42.902 -5.272 -27.596 1.00 89.75 194 GLU A O 1
ATOM 1541 N N . ARG A 1 195 ? 41.870 -7.203 -27.136 1.00 93.00 195 ARG A N 1
ATOM 1542 C CA . ARG A 1 195 ? 42.573 -7.963 -28.170 1.00 93.00 195 ARG A CA 1
ATOM 1543 C C . ARG A 1 195 ? 42.243 -7.469 -29.583 1.00 93.00 195 ARG A C 1
ATOM 1545 O O . ARG A 1 195 ? 43.142 -7.365 -30.427 1.00 93.00 195 ARG A O 1
ATOM 1552 N N . LEU A 1 196 ? 40.979 -7.141 -29.854 1.00 90.56 196 LEU A N 1
ATOM 1553 C CA . LEU A 1 196 ? 40.531 -6.580 -31.133 1.00 90.56 196 LEU A CA 1
ATOM 1554 C C . LEU A 1 196 ? 41.063 -5.156 -31.355 1.00 90.56 196 LEU A C 1
ATOM 1556 O O . LEU A 1 196 ? 41.493 -4.843 -32.468 1.00 90.56 196 LEU A O 1
ATOM 1560 N N . ARG A 1 197 ? 41.131 -4.323 -30.310 1.00 92.69 197 ARG A N 1
ATOM 1561 C CA . ARG A 1 197 ? 41.779 -2.997 -30.359 1.00 92.69 197 ARG A CA 1
ATOM 1562 C C . ARG A 1 197 ? 43.260 -3.112 -30.707 1.00 92.69 197 ARG A C 1
ATOM 1564 O O . ARG A 1 197 ? 43.712 -2.477 -31.656 1.00 92.69 197 ARG A O 1
ATOM 1571 N N . SER A 1 198 ? 43.976 -4.015 -30.039 1.00 92.25 198 SER A N 1
ATOM 1572 C CA . SER A 1 198 ? 45.387 -4.300 -30.330 1.00 92.25 198 SER A CA 1
ATOM 1573 C C . SER A 1 198 ? 45.612 -4.761 -31.777 1.00 92.25 198 SER A C 1
ATOM 1575 O O . SER A 1 198 ? 46.588 -4.366 -32.420 1.00 92.25 198 SER A O 1
ATOM 1577 N N . LYS A 1 199 ? 44.713 -5.590 -32.328 1.00 94.38 199 LYS A N 1
ATOM 1578 C CA . LYS A 1 199 ? 44.759 -5.989 -33.746 1.00 94.38 199 LYS A CA 1
ATOM 1579 C C . LYS A 1 199 ? 44.532 -4.807 -34.686 1.00 94.38 199 LYS A C 1
ATOM 1581 O O . LYS A 1 199 ? 45.305 -4.637 -35.628 1.00 94.38 199 LYS A O 1
ATOM 1586 N N . ARG A 1 200 ? 43.508 -3.992 -34.421 1.00 93.81 200 ARG A N 1
ATOM 1587 C CA . ARG A 1 200 ? 43.195 -2.788 -35.203 1.00 93.81 200 ARG A CA 1
ATOM 1588 C C . ARG A 1 200 ? 44.383 -1.828 -35.238 1.00 93.81 200 ARG A C 1
ATOM 1590 O O . ARG A 1 200 ? 44.717 -1.332 -36.308 1.00 93.81 200 ARG A O 1
ATOM 1597 N N . ASP A 1 201 ? 45.048 -1.602 -34.110 1.00 94.56 201 ASP A N 1
ATOM 1598 C CA . ASP A 1 201 ? 46.160 -0.649 -34.034 1.00 94.56 201 ASP A CA 1
ATOM 1599 C C . ASP A 1 201 ? 47.385 -1.134 -34.818 1.00 94.56 201 ASP A C 1
ATOM 1601 O O . ASP A 1 201 ? 48.028 -0.356 -35.526 1.00 94.56 201 ASP A O 1
ATOM 1605 N N . ARG A 1 202 ? 47.674 -2.442 -34.786 1.00 95.19 202 ARG A N 1
ATOM 1606 C CA . ARG A 1 202 ? 48.719 -3.041 -35.636 1.00 95.19 202 ARG A CA 1
ATOM 1607 C C . ARG A 1 202 ? 48.396 -2.892 -37.118 1.00 95.19 202 ARG A C 1
ATOM 1609 O O . ARG A 1 202 ? 49.294 -2.588 -37.903 1.00 95.19 202 ARG A O 1
ATOM 1616 N N . GLU A 1 203 ? 47.138 -3.095 -37.493 1.00 92.56 203 GLU A N 1
ATOM 1617 C CA . GLU A 1 203 ? 46.688 -2.964 -38.878 1.00 92.56 203 GLU A CA 1
ATOM 1618 C C . GLU A 1 203 ? 46.740 -1.508 -39.355 1.00 92.56 203 GLU A C 1
ATOM 1620 O O . GLU A 1 203 ? 47.219 -1.231 -40.453 1.00 92.56 203 GLU A O 1
ATOM 1625 N N . TYR A 1 204 ? 46.363 -0.559 -38.497 1.00 95.25 204 TYR A N 1
ATOM 1626 C CA . TYR A 1 204 ? 46.523 0.870 -38.756 1.00 95.25 204 TYR A CA 1
ATOM 1627 C C . TYR A 1 204 ? 47.993 1.242 -39.006 1.00 95.25 204 TYR A C 1
ATOM 1629 O O . TYR A 1 204 ? 48.309 1.903 -39.993 1.00 95.25 204 TYR A O 1
ATOM 1637 N N . GLN A 1 205 ? 48.917 0.751 -38.172 1.00 95.00 205 GLN A N 1
ATOM 1638 C CA . GLN A 1 205 ? 50.353 0.994 -38.355 1.00 95.00 205 GLN A CA 1
ATOM 1639 C C . GLN A 1 205 ? 50.927 0.337 -39.616 1.00 95.00 205 GLN A C 1
ATOM 1641 O O . GLN A 1 205 ? 51.908 0.835 -40.169 1.00 95.00 205 GLN A O 1
ATOM 1646 N N . ARG A 1 206 ? 50.360 -0.790 -40.066 1.00 93.25 206 ARG A N 1
ATOM 1647 C CA . ARG A 1 206 ? 50.719 -1.395 -41.358 1.00 93.25 206 ARG A CA 1
ATOM 1648 C C . ARG A 1 206 ? 50.248 -0.523 -42.513 1.00 93.25 206 ARG A C 1
ATOM 1650 O O . ARG A 1 206 ? 51.073 -0.174 -43.349 1.00 93.25 206 ARG A O 1
ATOM 1657 N N . ARG A 1 207 ? 48.975 -0.111 -42.510 1.00 91.38 207 ARG A N 1
ATOM 1658 C CA . ARG A 1 207 ? 48.412 0.771 -43.545 1.00 91.38 207 ARG A CA 1
ATOM 1659 C C . ARG A 1 207 ? 49.198 2.066 -43.677 1.00 91.38 207 ARG A C 1
ATOM 1661 O O . ARG A 1 207 ? 49.564 2.419 -44.786 1.00 91.38 207 ARG A O 1
ATOM 1668 N N . LYS A 1 208 ? 49.538 2.703 -42.553 1.00 94.06 208 LYS A N 1
ATOM 1669 C CA . LYS A 1 208 ? 50.328 3.938 -42.546 1.00 94.06 208 LYS A CA 1
ATOM 1670 C C . LYS A 1 208 ? 51.692 3.771 -43.226 1.00 94.06 208 LYS A C 1
ATOM 1672 O O . LYS A 1 208 ? 52.104 4.643 -43.978 1.00 94.06 208 LYS A O 1
ATOM 1677 N N . ARG A 1 209 ? 52.382 2.647 -42.989 1.00 94.81 209 ARG A N 1
ATOM 1678 C CA . ARG A 1 209 ? 53.655 2.336 -43.665 1.00 94.81 209 ARG A CA 1
ATOM 1679 C C . ARG A 1 209 ? 53.464 2.161 -45.168 1.00 94.81 209 ARG A C 1
ATOM 1681 O O . ARG A 1 209 ? 54.158 2.807 -45.936 1.00 94.81 209 ARG A O 1
ATOM 1688 N N . THR A 1 210 ? 52.477 1.364 -45.573 1.00 90.75 210 THR A N 1
ATOM 1689 C CA . THR A 1 210 ? 52.166 1.152 -46.994 1.00 90.75 210 THR A CA 1
ATOM 1690 C C . THR A 1 210 ? 51.766 2.445 -47.706 1.00 90.75 210 THR A C 1
ATOM 1692 O O . THR A 1 210 ? 52.145 2.649 -48.852 1.00 90.75 210 THR A O 1
ATOM 1695 N N . GLU A 1 211 ? 51.031 3.332 -47.037 1.00 91.50 211 GLU A N 1
ATOM 1696 C CA . GLU A 1 211 ? 50.667 4.652 -47.562 1.00 91.50 211 GLU A CA 1
ATOM 1697 C C . GLU A 1 211 ? 51.907 5.529 -47.778 1.00 91.50 211 GLU A C 1
ATOM 1699 O O . GLU A 1 211 ? 52.081 6.088 -48.856 1.00 91.50 211 GLU A O 1
ATOM 1704 N N . THR A 1 212 ? 52.833 5.555 -46.813 1.00 93.38 212 THR A N 1
ATOM 1705 C CA . THR A 1 212 ? 54.116 6.266 -46.967 1.00 93.38 212 THR A CA 1
ATOM 1706 C C . THR A 1 212 ? 54.969 5.680 -48.101 1.00 93.38 212 THR A C 1
ATOM 1708 O O . THR A 1 212 ? 55.580 6.427 -48.865 1.00 93.38 212 THR A O 1
ATOM 1711 N N . ASP A 1 213 ? 55.001 4.354 -48.249 1.00 92.69 213 ASP A N 1
ATOM 1712 C CA . ASP A 1 213 ? 55.728 3.693 -49.339 1.00 92.69 213 ASP A CA 1
ATOM 1713 C C . ASP A 1 213 ? 55.124 4.045 -50.709 1.00 92.69 213 ASP A C 1
ATOM 1715 O O . ASP A 1 213 ? 55.862 4.325 -51.654 1.00 92.69 213 ASP A O 1
ATOM 1719 N N . LEU A 1 214 ? 53.792 4.097 -50.818 1.00 91.69 214 LEU A N 1
ATOM 1720 C CA . LEU A 1 214 ? 53.101 4.519 -52.041 1.00 91.69 214 LEU A CA 1
ATOM 1721 C C . LEU A 1 214 ? 53.397 5.978 -52.401 1.00 91.69 214 LEU A C 1
ATOM 1723 O O . LEU A 1 214 ? 53.684 6.257 -53.564 1.00 91.69 214 LEU A O 1
ATOM 1727 N N . GLU A 1 215 ? 53.394 6.892 -51.426 1.00 93.50 215 GLU A N 1
ATOM 1728 C CA . GLU A 1 215 ? 53.776 8.294 -51.650 1.00 93.50 215 GLU A CA 1
ATOM 1729 C C . GLU A 1 215 ? 55.215 8.422 -52.171 1.00 93.50 215 GLU A C 1
ATOM 1731 O O . GLU A 1 215 ? 55.498 9.239 -53.052 1.00 93.50 215 GLU A O 1
ATOM 1736 N N . ASN A 1 216 ? 56.139 7.610 -51.651 1.00 93.38 216 ASN A N 1
ATOM 1737 C CA . ASN A 1 216 ? 57.524 7.591 -52.121 1.00 93.38 216 ASN A CA 1
ATOM 1738 C C . ASN A 1 216 ? 57.624 7.051 -53.553 1.00 93.38 216 ASN A C 1
ATOM 1740 O O . ASN A 1 216 ? 58.262 7.682 -54.397 1.00 93.38 216 ASN A O 1
ATOM 1744 N N . MET A 1 217 ? 56.928 5.954 -53.861 1.00 90.69 217 MET A N 1
ATOM 1745 C CA . MET A 1 217 ? 56.862 5.408 -55.221 1.00 90.69 217 MET A CA 1
ATOM 1746 C C . MET A 1 217 ? 56.231 6.397 -56.211 1.00 90.69 217 MET A C 1
ATOM 1748 O O . MET A 1 217 ? 56.668 6.485 -57.359 1.00 90.69 217 MET A O 1
ATOM 1752 N N . GLU A 1 218 ? 55.226 7.172 -55.798 1.00 91.94 218 GLU A N 1
ATOM 1753 C CA . GLU A 1 218 ? 54.649 8.236 -56.627 1.00 91.94 218 GLU A CA 1
ATOM 1754 C C . GLU A 1 218 ? 55.650 9.355 -56.915 1.00 91.94 218 GLU A C 1
ATOM 1756 O O . GLU A 1 218 ? 55.724 9.814 -58.060 1.00 91.94 218 GLU A O 1
ATOM 1761 N N . LYS A 1 219 ? 56.451 9.766 -55.924 1.00 92.69 219 LYS A N 1
ATOM 1762 C CA . LYS A 1 219 ? 57.531 10.746 -56.125 1.00 92.69 219 LYS A CA 1
ATOM 1763 C C . LYS A 1 219 ? 58.577 10.226 -57.106 1.00 92.69 219 LYS A C 1
ATOM 1765 O O . LYS A 1 219 ? 58.878 10.917 -58.078 1.00 92.69 219 LYS A O 1
ATOM 1770 N N . GLU A 1 220 ? 59.057 8.996 -56.927 1.00 91.56 220 GLU A N 1
ATOM 1771 C CA . GLU A 1 220 ? 60.002 8.366 -57.860 1.00 91.56 220 GLU A CA 1
ATOM 1772 C C . GLU A 1 220 ? 59.424 8.281 -59.281 1.00 91.56 220 GLU A C 1
ATOM 1774 O O . GLU A 1 220 ? 60.099 8.582 -60.266 1.00 91.56 220 GLU A O 1
ATOM 1779 N N . ASN A 1 221 ? 58.140 7.941 -59.410 1.00 91.00 221 ASN A N 1
ATOM 1780 C CA . ASN A 1 221 ? 57.459 7.882 -60.701 1.00 91.00 221 ASN A CA 1
ATOM 1781 C C . ASN A 1 221 ? 57.334 9.277 -61.348 1.00 91.00 221 ASN A C 1
ATOM 1783 O O . ASN A 1 221 ? 57.534 9.427 -62.556 1.00 91.00 221 ASN A O 1
ATOM 1787 N N . GLN A 1 222 ? 57.070 10.328 -60.566 1.00 92.69 222 GLN A N 1
ATOM 1788 C CA . GLN A 1 222 ? 57.096 11.711 -61.056 1.00 92.69 222 GLN A CA 1
ATOM 1789 C C . GLN A 1 222 ? 58.500 12.133 -61.515 1.00 92.69 222 GLN A C 1
ATOM 1791 O O . GLN A 1 222 ? 58.633 12.748 -62.576 1.00 92.69 222 GLN A O 1
ATOM 1796 N N . GLU A 1 223 ? 59.549 11.769 -60.779 1.00 92.12 223 GLU A N 1
ATOM 1797 C CA . GLU A 1 223 ? 60.940 12.025 -61.170 1.00 92.12 223 GLU A CA 1
ATOM 1798 C C . GLU A 1 223 ? 61.320 11.292 -62.463 1.00 92.12 223 GLU A C 1
ATOM 1800 O O . GLU A 1 223 ? 61.957 11.876 -63.348 1.00 92.12 223 GLU A O 1
ATOM 1805 N N . LEU A 1 224 ? 60.888 10.036 -62.616 1.00 90.12 224 LEU A N 1
ATOM 1806 C CA . LEU A 1 224 ? 61.066 9.261 -63.844 1.00 90.12 224 LEU A CA 1
ATOM 1807 C C . LEU A 1 224 ? 60.330 9.898 -65.024 1.00 90.12 224 LEU A C 1
ATOM 1809 O O . LEU A 1 224 ? 60.930 10.064 -66.085 1.00 90.12 224 LEU A O 1
ATOM 1813 N N . LYS A 1 225 ? 59.078 10.336 -64.842 1.00 90.06 225 LYS A N 1
ATOM 1814 C CA . LYS A 1 225 ? 58.336 11.081 -65.875 1.00 90.06 225 LYS A CA 1
ATOM 1815 C C . LYS A 1 225 ? 59.062 12.360 -66.285 1.00 90.06 225 LYS A C 1
ATOM 1817 O O . LYS A 1 225 ? 59.152 12.653 -67.473 1.00 90.06 225 LYS A O 1
ATOM 1822 N N . GLN A 1 226 ? 59.622 13.106 -65.332 1.00 90.06 226 GLN A N 1
ATOM 1823 C CA . GLN A 1 226 ? 60.424 14.290 -65.647 1.00 90.06 226 GLN A CA 1
ATOM 1824 C C . GLN A 1 226 ? 61.719 13.935 -66.391 1.00 90.06 226 GLN A C 1
ATOM 1826 O O . GLN A 1 226 ? 62.100 14.657 -67.308 1.00 90.06 226 GLN A O 1
ATOM 1831 N N . ARG A 1 227 ? 62.397 12.836 -66.035 1.00 87.25 227 ARG A N 1
ATOM 1832 C CA . ARG A 1 227 ? 63.573 12.342 -66.775 1.00 87.25 227 ARG A CA 1
ATOM 1833 C C . ARG A 1 227 ? 63.222 11.949 -68.204 1.00 87.25 227 ARG A C 1
ATOM 1835 O O . ARG A 1 227 ? 63.937 12.363 -69.109 1.00 87.25 227 ARG A O 1
ATOM 1842 N N . ILE A 1 228 ? 62.133 11.206 -68.401 1.00 84.31 228 ILE A N 1
ATOM 1843 C CA . ILE A 1 228 ? 61.630 10.845 -69.733 1.00 84.31 228 ILE A CA 1
ATOM 1844 C C . ILE A 1 228 ? 61.354 12.116 -70.533 1.00 84.31 228 ILE A C 1
ATOM 1846 O O . ILE A 1 228 ? 61.898 12.261 -71.618 1.00 84.31 228 ILE A O 1
ATOM 1850 N N . LYS A 1 229 ? 60.643 13.089 -69.953 1.00 86.12 229 LYS A N 1
ATOM 1851 C CA . LYS A 1 229 ? 60.366 14.371 -70.609 1.00 86.12 229 LYS A CA 1
ATOM 1852 C C . LYS A 1 229 ? 61.642 15.126 -71.012 1.00 86.12 229 LYS A C 1
ATOM 1854 O O . LYS A 1 229 ? 61.714 15.650 -72.113 1.00 86.12 229 LYS A O 1
ATOM 1859 N N . ARG A 1 230 ? 62.679 15.145 -70.165 1.00 82.56 230 ARG A N 1
ATOM 1860 C CA . ARG A 1 230 ? 63.982 15.756 -70.505 1.00 82.56 230 ARG A CA 1
ATOM 1861 C C . ARG A 1 230 ? 64.711 15.004 -71.624 1.00 82.56 230 ARG A C 1
ATOM 1863 O O . ARG A 1 230 ? 65.378 15.633 -72.437 1.00 82.56 230 ARG A O 1
ATOM 1870 N N . LEU A 1 231 ? 64.611 13.673 -71.658 1.00 78.88 231 LEU A N 1
ATOM 1871 C CA . LEU A 1 231 ? 65.175 12.845 -72.731 1.00 78.88 231 LEU A CA 1
ATOM 1872 C C . LEU A 1 231 ? 64.414 13.042 -74.050 1.00 78.88 231 LEU A C 1
ATOM 1874 O O . LEU A 1 231 ? 65.039 13.127 -75.103 1.00 78.88 231 LEU A O 1
ATOM 1878 N N . GLU A 1 232 ? 63.089 13.177 -73.991 1.00 74.56 232 GLU A N 1
ATOM 1879 C CA . GLU A 1 232 ? 62.243 13.551 -75.128 1.00 74.56 232 GLU A CA 1
ATOM 1880 C C . GLU A 1 232 ? 62.593 14.955 -75.637 1.00 74.56 232 GLU A C 1
ATOM 1882 O O . GLU A 1 232 ? 62.787 15.133 -76.834 1.00 74.56 232 GLU A O 1
ATOM 1887 N N . GLU A 1 233 ? 62.760 15.939 -74.750 1.00 72.81 233 GLU A N 1
ATOM 1888 C CA . GLU A 1 233 ? 63.186 17.302 -75.103 1.00 72.81 233 GLU A CA 1
ATOM 1889 C C . GLU A 1 233 ? 64.600 17.330 -75.714 1.00 72.81 233 GLU A C 1
ATOM 1891 O O . GLU A 1 233 ? 64.844 18.068 -76.671 1.00 72.81 233 GLU A O 1
ATOM 1896 N N . ALA A 1 234 ? 65.519 16.482 -75.236 1.00 65.88 234 ALA A N 1
ATOM 1897 C CA . ALA A 1 234 ? 66.850 16.311 -75.823 1.00 65.88 234 ALA A CA 1
ATOM 1898 C C . ALA A 1 234 ? 66.816 15.657 -77.220 1.00 65.88 234 ALA A C 1
ATOM 1900 O O . ALA A 1 234 ? 67.691 15.925 -78.043 1.00 65.88 234 ALA A O 1
ATOM 1901 N N . ALA A 1 235 ? 65.791 14.854 -77.522 1.00 59.09 235 ALA A N 1
ATOM 1902 C CA . ALA A 1 235 ? 65.586 14.235 -78.833 1.00 59.09 235 ALA A CA 1
ATOM 1903 C C . ALA A 1 235 ? 64.987 15.193 -79.892 1.00 59.09 235 ALA A C 1
ATOM 1905 O O . ALA A 1 235 ? 64.876 14.817 -81.056 1.00 59.09 235 ALA A O 1
ATOM 1906 N N . ILE A 1 236 ? 64.626 16.436 -79.529 1.00 54.97 236 ILE A N 1
ATOM 1907 C CA . ILE A 1 236 ? 64.031 17.439 -80.442 1.00 54.97 236 ILE A CA 1
ATOM 1908 C C . ILE A 1 236 ? 65.101 18.257 -81.209 1.00 54.97 236 ILE A C 1
ATOM 1910 O O . ILE A 1 236 ? 64.781 18.976 -82.161 1.00 54.97 236 ILE A O 1
ATOM 1914 N N . ALA A 1 237 ? 66.395 18.115 -80.892 1.00 49.69 237 ALA A N 1
ATOM 1915 C CA . ALA A 1 237 ? 67.483 18.695 -81.686 1.00 49.69 237 ALA A CA 1
ATOM 1916 C C . ALA A 1 237 ? 67.762 17.868 -82.967 1.00 49.69 237 ALA A C 1
ATOM 1918 O O . ALA A 1 237 ? 68.664 17.038 -83.014 1.00 49.69 237 ALA A O 1
ATOM 1919 N N . THR A 1 238 ? 67.006 18.201 -84.021 1.00 41.38 238 THR A N 1
ATOM 1920 C CA . THR A 1 238 ? 67.026 17.790 -85.453 1.00 41.38 238 THR A CA 1
ATOM 1921 C C . THR A 1 238 ? 66.214 16.552 -85.892 1.00 41.38 238 THR A C 1
ATOM 1923 O O . THR A 1 238 ? 66.221 15.534 -85.213 1.00 41.38 238 THR A O 1
ATOM 1926 N N . PRO A 1 239 ? 65.455 16.646 -87.018 1.00 58.25 239 PRO A N 1
ATOM 1927 C CA . PRO A 1 239 ? 64.091 16.104 -87.094 1.00 58.25 239 PRO A CA 1
ATOM 1928 C C . PRO A 1 239 ? 63.907 15.010 -88.179 1.00 58.25 239 PRO A C 1
ATOM 1930 O O . PRO A 1 239 ? 64.821 14.748 -88.961 1.00 58.25 239 PRO A O 1
ATOM 1933 N N . PRO A 1 240 ? 62.707 14.402 -88.289 1.00 45.94 240 P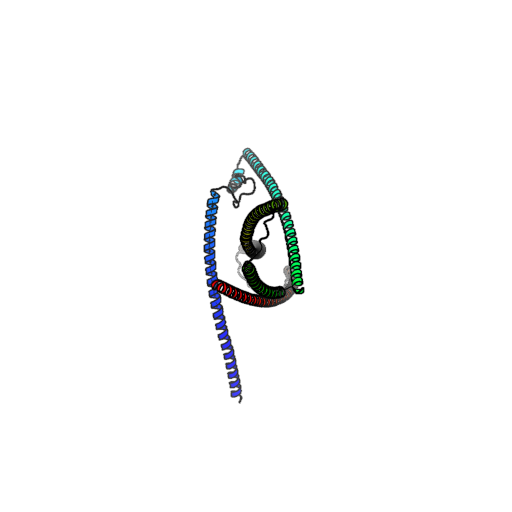RO A N 1
ATOM 1934 C CA . PRO A 1 240 ? 61.697 14.993 -89.171 1.00 45.94 240 PRO A CA 1
ATOM 1935 C C . PRO A 1 240 ? 60.307 15.110 -88.523 1.00 45.94 240 PRO A C 1
ATOM 1937 O O . PRO A 1 240 ? 59.888 14.297 -87.705 1.00 45.94 240 PRO A O 1
ATOM 1940 N N . LYS A 1 241 ? 59.570 16.146 -88.940 1.00 44.03 241 LYS A N 1
ATOM 1941 C CA . LYS A 1 241 ? 58.139 16.330 -88.661 1.00 44.03 241 LYS A CA 1
ATOM 1942 C C . LYS A 1 241 ? 57.328 15.134 -89.183 1.00 44.03 241 LYS A C 1
ATOM 1944 O O . LYS A 1 241 ? 57.400 14.869 -90.384 1.00 44.03 241 LYS A O 1
ATOM 1949 N N . PRO A 1 242 ? 56.438 14.534 -88.377 1.00 38.16 242 PRO A N 1
ATOM 1950 C CA . PRO A 1 242 ? 55.237 13.913 -88.903 1.00 38.16 242 PRO A CA 1
ATOM 1951 C C . PRO A 1 242 ? 54.253 15.023 -89.281 1.00 38.16 242 PRO A C 1
ATOM 1953 O O . PRO A 1 242 ? 53.938 15.912 -88.487 1.00 38.16 242 PRO A O 1
ATOM 1956 N N . MET A 1 243 ? 53.790 14.980 -90.525 1.00 38.38 243 MET A N 1
ATOM 1957 C CA . MET A 1 243 ? 52.592 15.683 -90.967 1.00 38.38 243 MET A CA 1
ATOM 1958 C C . MET A 1 243 ? 51.447 15.381 -89.998 1.00 38.38 243 MET A C 1
ATOM 1960 O O . MET A 1 243 ? 51.205 14.218 -89.698 1.00 38.38 243 MET A O 1
ATOM 1964 N N . ILE A 1 244 ? 50.740 16.417 -89.542 1.00 48.53 244 ILE A N 1
ATOM 1965 C CA . ILE A 1 244 ? 49.433 16.281 -88.894 1.00 48.53 244 ILE A CA 1
ATOM 1966 C C . ILE A 1 244 ? 48.509 15.639 -89.937 1.00 48.53 244 ILE A C 1
ATOM 1968 O O . ILE A 1 244 ? 48.221 16.294 -90.945 1.00 48.53 244 ILE A O 1
ATOM 1972 N N . PRO A 1 245 ? 48.049 14.388 -89.756 1.00 47.81 245 PRO A N 1
ATOM 1973 C CA . PRO A 1 245 ? 46.947 13.883 -90.552 1.00 47.81 245 PRO A CA 1
ATOM 1974 C C . PRO A 1 245 ? 45.744 14.756 -90.207 1.00 47.81 245 PRO A C 1
ATOM 1976 O O . PRO A 1 245 ? 45.484 15.024 -89.030 1.00 47.81 245 PRO A O 1
ATOM 1979 N N . GLN A 1 246 ? 45.026 15.249 -91.215 1.00 51.59 246 GLN A N 1
ATOM 1980 C CA . GLN A 1 246 ? 43.695 15.783 -90.966 1.00 51.59 246 GLN A CA 1
ATOM 1981 C C . GLN A 1 246 ? 42.929 14.726 -90.168 1.00 51.59 246 GLN A C 1
ATOM 1983 O O . GLN A 1 246 ? 42.820 13.589 -90.614 1.00 51.59 246 GLN A O 1
ATOM 1988 N N . SER A 1 247 ? 42.504 15.103 -88.960 1.00 52.56 247 SER A N 1
ATOM 1989 C CA . SER A 1 247 ? 41.778 14.234 -88.038 1.00 52.56 247 SER A CA 1
ATOM 1990 C C . SER A 1 247 ? 40.650 13.547 -88.791 1.00 52.56 247 SER A C 1
ATOM 1992 O O . SER A 1 247 ? 39.778 14.228 -89.337 1.00 52.56 247 SER A O 1
ATOM 1994 N N . ASP A 1 248 ? 40.692 12.218 -88.810 1.00 58.81 248 ASP A N 1
ATOM 1995 C CA . ASP A 1 248 ? 39.622 11.382 -89.3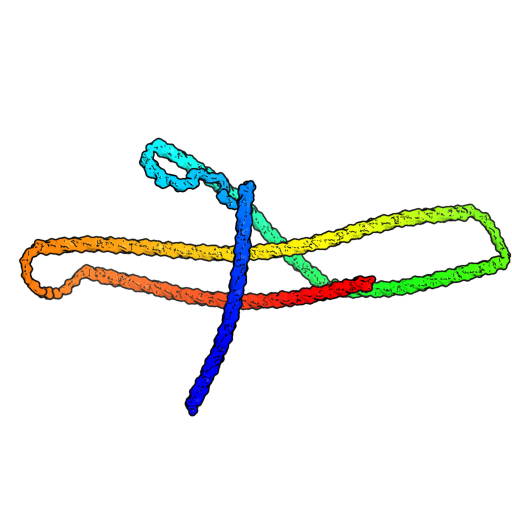30 1.00 58.81 248 ASP A CA 1
ATOM 1996 C C . ASP A 1 248 ? 38.322 11.821 -88.621 1.00 58.81 248 ASP A C 1
ATOM 1998 O O . ASP A 1 248 ? 38.337 11.997 -87.394 1.00 58.81 248 ASP A O 1
ATOM 2002 N N . PRO A 1 249 ? 37.201 12.077 -89.321 1.00 65.94 249 PRO A N 1
ATOM 2003 C CA . PRO A 1 249 ? 35.936 12.464 -88.691 1.00 65.94 249 PRO A CA 1
ATOM 2004 C C . PRO A 1 249 ? 35.535 11.569 -87.504 1.00 65.94 249 PRO A C 1
ATOM 2006 O O . PRO A 1 249 ? 34.904 12.041 -86.559 1.00 65.94 249 PRO A O 1
ATOM 2009 N N . SER A 1 250 ? 35.978 10.308 -87.512 1.00 75.44 250 SER A N 1
ATOM 2010 C CA . SER A 1 250 ? 35.856 9.352 -86.408 1.00 75.44 250 SER A CA 1
ATOM 2011 C C . SER A 1 250 ? 36.485 9.836 -85.088 1.00 75.44 250 SER A C 1
ATOM 2013 O O . SER A 1 250 ? 35.850 9.738 -84.038 1.00 75.44 250 SER A O 1
ATOM 2015 N N . ASP A 1 251 ? 37.689 10.416 -85.110 1.00 78.00 251 ASP A N 1
ATOM 2016 C CA . ASP A 1 251 ? 38.368 10.884 -83.892 1.00 78.00 251 ASP A CA 1
ATOM 2017 C C . ASP A 1 251 ? 37.691 12.126 -83.308 1.00 78.00 251 ASP A C 1
ATOM 2019 O O . ASP A 1 251 ? 37.567 12.264 -82.090 1.00 78.00 251 ASP A O 1
ATOM 2023 N N . ARG A 1 252 ? 37.187 13.019 -84.170 1.00 77.44 252 ARG A N 1
ATOM 2024 C CA . ARG A 1 252 ? 36.401 14.183 -83.728 1.00 77.44 252 ARG A CA 1
ATOM 2025 C C . ARG A 1 252 ? 35.083 13.758 -83.095 1.00 77.44 252 ARG A C 1
ATOM 2027 O O . ARG A 1 252 ? 34.739 14.275 -82.035 1.00 77.44 252 ARG A O 1
ATOM 2034 N N . ASN A 1 253 ? 34.389 12.795 -83.698 1.00 83.81 253 ASN A N 1
ATOM 2035 C CA . ASN A 1 253 ? 33.163 12.239 -83.129 1.00 83.81 253 ASN A CA 1
ATOM 2036 C C . ASN A 1 253 ? 33.434 11.580 -81.772 1.00 83.81 253 ASN A C 1
ATOM 2038 O O . ASN A 1 253 ? 32.710 11.836 -80.814 1.00 83.81 253 ASN A O 1
ATOM 2042 N N . LYS A 1 254 ? 34.540 10.839 -81.641 1.00 88.94 254 LYS A N 1
ATOM 2043 C CA . LYS A 1 254 ? 34.940 10.210 -80.376 1.00 88.94 254 LYS A CA 1
ATOM 2044 C C . LYS A 1 254 ? 35.277 11.226 -79.283 1.00 88.94 254 LYS A C 1
ATOM 2046 O O . LYS A 1 254 ? 34.933 11.018 -78.123 1.00 88.94 254 LYS A O 1
ATOM 2051 N N . ILE A 1 255 ? 35.903 12.351 -79.634 1.00 85.38 255 ILE A N 1
ATOM 2052 C CA . ILE A 1 255 ? 36.144 13.459 -78.695 1.00 85.38 255 ILE A CA 1
ATOM 2053 C C . ILE A 1 255 ? 34.820 14.080 -78.229 1.00 85.38 255 ILE A C 1
ATOM 2055 O O . ILE A 1 255 ? 34.669 14.337 -77.035 1.00 85.38 255 ILE A O 1
ATOM 2059 N N . ILE A 1 256 ? 33.860 14.293 -79.134 1.00 87.44 256 ILE A N 1
ATOM 2060 C CA . ILE A 1 256 ? 32.535 14.841 -78.795 1.00 87.44 256 ILE A CA 1
ATOM 2061 C C . ILE A 1 256 ? 31.765 13.877 -77.880 1.00 87.44 256 ILE A C 1
ATOM 2063 O O . ILE A 1 256 ? 31.212 14.309 -76.869 1.00 87.44 256 ILE A O 1
ATOM 2067 N N . GLU A 1 257 ? 31.778 12.574 -78.173 1.00 90.62 257 GLU A N 1
ATOM 2068 C CA . GLU A 1 257 ? 31.167 11.543 -77.322 1.00 90.62 257 GLU A CA 1
ATOM 2069 C C . GLU A 1 257 ? 31.796 11.508 -75.924 1.00 90.62 257 GLU A C 1
ATOM 2071 O O . GLU A 1 257 ? 31.081 11.509 -74.920 1.00 90.62 257 GLU A O 1
ATOM 2076 N N . LEU A 1 258 ? 33.130 11.542 -75.838 1.00 92.44 258 LEU A N 1
ATOM 2077 C CA . LEU A 1 258 ? 33.844 11.579 -74.559 1.00 92.44 258 LEU A CA 1
ATOM 2078 C C . LEU A 1 258 ? 33.546 12.862 -73.772 1.00 92.44 258 LEU A C 1
ATOM 2080 O O . LEU A 1 258 ? 33.363 12.803 -72.557 1.00 92.44 258 LEU A O 1
ATOM 2084 N N . GLN A 1 259 ? 33.447 14.014 -74.438 1.00 92.19 259 GLN A N 1
ATOM 2085 C CA . GLN A 1 259 ? 33.026 15.266 -73.800 1.00 92.19 259 GLN A CA 1
ATOM 2086 C C . GLN A 1 259 ? 31.583 15.183 -73.285 1.00 92.19 259 GLN A C 1
ATOM 2088 O O . GLN A 1 259 ? 31.309 15.633 -72.170 1.00 92.19 259 GLN A O 1
ATOM 2093 N N . GLY A 1 260 ? 30.681 14.563 -74.051 1.00 94.25 260 GLY A N 1
ATOM 2094 C CA . GLY A 1 260 ? 29.311 14.276 -73.627 1.00 94.25 260 GLY A CA 1
ATOM 2095 C C . GLY A 1 260 ? 29.266 13.391 -72.380 1.00 94.25 260 GLY A C 1
ATOM 2096 O O . GLY A 1 260 ? 28.622 13.751 -71.395 1.00 94.25 260 GLY A O 1
ATOM 2097 N N . ALA A 1 261 ? 30.023 12.290 -72.373 1.00 94.12 261 ALA A N 1
ATOM 2098 C CA . ALA A 1 261 ? 30.117 11.380 -71.233 1.00 94.12 261 ALA A CA 1
ATOM 2099 C C . ALA A 1 261 ? 30.686 12.068 -69.979 1.00 94.12 261 ALA A C 1
ATOM 2101 O O . ALA A 1 261 ? 30.157 11.895 -68.883 1.00 94.12 261 ALA A O 1
ATOM 2102 N N . VAL A 1 262 ? 31.726 12.898 -70.127 1.00 94.75 262 VAL A N 1
ATOM 2103 C CA . VAL A 1 262 ? 32.303 13.670 -69.012 1.00 94.75 262 VAL A CA 1
ATOM 2104 C C . VAL A 1 262 ? 31.298 14.674 -68.445 1.00 94.75 262 VAL A C 1
ATOM 2106 O O . VAL A 1 262 ? 31.197 14.809 -67.224 1.00 94.75 262 VAL A O 1
ATOM 2109 N N . ASN A 1 263 ? 30.542 15.370 -69.297 1.00 94.44 263 ASN A N 1
ATOM 2110 C CA . ASN A 1 263 ? 29.518 16.311 -68.841 1.00 94.44 263 ASN A CA 1
ATOM 2111 C C . ASN A 1 263 ? 28.373 15.595 -68.113 1.00 94.44 263 ASN A C 1
ATOM 2113 O O . ASN A 1 263 ? 27.959 16.061 -67.052 1.00 94.44 263 ASN A O 1
ATOM 2117 N N . GLN A 1 264 ? 27.932 14.437 -68.615 1.00 94.38 264 GLN A N 1
ATOM 2118 C CA . GLN A 1 264 ? 26.919 13.625 -67.941 1.00 94.38 264 GLN A CA 1
ATOM 2119 C C . GLN A 1 264 ? 27.403 13.154 -66.563 1.00 94.38 264 GLN A C 1
ATOM 2121 O O . GLN A 1 264 ? 26.719 13.366 -65.566 1.00 94.38 264 GLN A O 1
ATOM 2126 N N . LEU A 1 265 ? 28.627 12.622 -66.476 1.00 95.75 265 LEU A N 1
ATOM 2127 C CA . LEU A 1 265 ? 29.218 12.202 -65.201 1.00 95.75 265 LEU A CA 1
ATOM 2128 C C . LEU A 1 265 ? 29.338 13.356 -64.197 1.00 95.75 265 LEU A C 1
ATOM 2130 O O . LEU A 1 265 ? 29.189 13.138 -62.996 1.00 95.75 265 LEU A O 1
ATOM 2134 N N . ARG A 1 266 ? 29.597 14.588 -64.659 1.00 94.88 266 ARG A N 1
ATOM 2135 C CA . ARG A 1 266 ? 29.612 15.776 -63.788 1.00 94.88 266 ARG A CA 1
ATOM 2136 C C . ARG A 1 266 ? 28.232 16.087 -63.224 1.00 94.88 266 ARG A C 1
ATOM 2138 O O . ARG A 1 266 ? 28.129 16.341 -62.026 1.00 94.88 266 ARG A O 1
ATOM 2145 N N . MET A 1 267 ? 27.198 16.053 -64.063 1.00 94.50 267 MET A N 1
ATOM 2146 C CA . MET A 1 267 ? 25.820 16.277 -63.622 1.00 94.50 267 MET A CA 1
ATOM 2147 C C . MET A 1 267 ? 25.375 15.205 -62.623 1.00 94.50 267 MET A C 1
ATOM 2149 O O . MET A 1 267 ? 24.826 15.539 -61.574 1.00 94.50 267 MET A O 1
ATOM 2153 N N . ASP A 1 268 ? 25.692 13.938 -62.893 1.00 95.44 268 ASP A N 1
ATOM 2154 C CA . ASP A 1 268 ? 25.367 12.824 -61.999 1.00 95.44 268 ASP A CA 1
ATOM 2155 C C . ASP A 1 268 ? 26.094 12.949 -60.649 1.00 95.44 268 ASP A C 1
ATOM 2157 O O . ASP A 1 268 ? 25.508 12.695 -59.595 1.00 95.44 268 ASP A O 1
ATOM 2161 N N . ASN A 1 269 ? 27.362 13.381 -60.647 1.00 95.50 269 ASN A N 1
ATOM 2162 C CA . ASN A 1 269 ? 28.124 13.589 -59.413 1.00 95.50 269 ASN A CA 1
ATOM 2163 C C . ASN A 1 269 ? 27.525 14.717 -58.558 1.00 95.50 269 ASN A C 1
ATOM 2165 O O . ASN A 1 269 ? 27.412 14.572 -57.341 1.00 95.50 269 ASN A O 1
ATOM 2169 N N . GLU A 1 270 ? 27.095 15.811 -59.190 1.00 95.31 270 GLU A N 1
ATOM 2170 C CA . GLU A 1 270 ? 26.446 16.924 -58.495 1.00 95.31 270 GLU A CA 1
ATOM 2171 C C . GLU A 1 270 ? 25.090 16.508 -57.905 1.00 95.31 270 GLU A C 1
ATOM 2173 O O . GLU A 1 270 ? 24.813 16.776 -56.734 1.00 95.31 270 GLU A O 1
ATOM 2178 N N . ALA A 1 271 ? 24.288 15.747 -58.657 1.00 93.56 271 ALA A N 1
ATOM 2179 C CA . ALA A 1 271 ? 23.039 15.178 -58.151 1.00 93.56 271 ALA A CA 1
ATOM 2180 C C . ALA A 1 271 ? 23.282 14.277 -56.926 1.00 93.56 271 ALA A C 1
ATOM 2182 O O . ALA A 1 271 ? 22.615 14.418 -55.898 1.00 93.56 271 ALA A O 1
ATOM 2183 N N . LYS A 1 272 ? 24.298 13.405 -56.982 1.00 95.56 272 LYS A N 1
ATOM 2184 C CA . LYS A 1 272 ? 24.670 12.535 -55.854 1.00 95.56 272 LYS A CA 1
ATOM 2185 C C . LYS A 1 272 ? 25.198 13.310 -54.649 1.00 95.56 272 LYS A C 1
ATOM 2187 O O . LYS A 1 272 ? 24.929 12.915 -53.514 1.00 95.56 272 LYS A O 1
ATOM 2192 N N . ARG A 1 273 ? 25.908 14.422 -54.858 1.00 94.50 273 ARG A N 1
ATOM 2193 C CA . ARG A 1 273 ? 26.322 15.326 -53.773 1.00 94.50 273 ARG A CA 1
ATOM 2194 C C . ARG A 1 273 ? 25.128 15.961 -53.069 1.00 94.50 273 ARG A C 1
ATOM 2196 O O . ARG A 1 273 ? 25.120 15.985 -51.838 1.00 94.50 273 ARG A O 1
ATOM 2203 N N . SER A 1 274 ? 24.123 16.407 -53.822 1.00 94.00 274 SER A N 1
ATOM 2204 C CA . SER A 1 274 ? 22.883 16.944 -53.250 1.00 94.00 274 SER A CA 1
ATOM 2205 C C . SER A 1 274 ? 22.126 15.882 -52.447 1.00 94.00 274 SER A C 1
ATOM 2207 O O . SER A 1 274 ? 21.763 16.130 -51.300 1.00 94.00 274 SER A O 1
ATOM 2209 N N . GLU A 1 275 ? 21.964 14.666 -52.988 1.00 95.44 275 GLU A N 1
ATOM 2210 C CA . GLU A 1 275 ? 21.332 13.550 -52.260 1.00 95.44 275 GLU A CA 1
ATOM 2211 C C . GLU A 1 275 ? 22.063 13.241 -50.941 1.00 95.44 275 GLU A C 1
ATOM 2213 O O . GLU A 1 275 ? 21.443 12.988 -49.907 1.00 95.44 275 GLU A O 1
ATOM 2218 N N . LEU A 1 276 ? 23.398 13.282 -50.955 1.00 94.50 276 LEU A N 1
ATOM 2219 C CA . LEU A 1 276 ? 24.216 13.011 -49.777 1.00 94.50 276 LEU A CA 1
ATOM 2220 C C . LEU A 1 276 ? 24.086 14.108 -48.709 1.00 94.50 276 LEU A C 1
ATOM 2222 O O . LEU A 1 276 ? 24.110 13.798 -47.515 1.00 94.50 276 LEU A O 1
ATOM 2226 N N . PHE A 1 277 ? 23.920 15.368 -49.115 1.00 95.19 277 PHE A N 1
ATOM 2227 C CA . PHE A 1 277 ? 23.622 16.469 -48.199 1.00 95.19 277 PHE A CA 1
ATOM 2228 C C . PHE A 1 277 ? 22.259 16.280 -47.516 1.00 95.19 277 PHE A C 1
ATOM 2230 O O . PHE A 1 277 ? 22.176 16.347 -46.286 1.00 95.19 277 PHE A O 1
ATOM 2237 N N . ASP A 1 278 ? 21.220 15.940 -48.281 1.00 95.06 278 ASP A N 1
ATOM 2238 C CA . ASP A 1 278 ? 19.879 15.680 -47.742 1.00 95.06 278 ASP A CA 1
ATOM 2239 C C . ASP A 1 278 ? 19.872 14.499 -46.763 1.00 95.06 278 ASP A C 1
ATOM 2241 O O . ASP A 1 278 ? 19.242 14.557 -45.702 1.00 95.06 278 ASP A O 1
ATOM 2245 N N . LEU A 1 279 ? 20.601 13.424 -47.083 1.00 96.19 279 LEU A N 1
ATOM 2246 C CA . LEU A 1 279 ? 20.736 12.267 -46.197 1.00 96.19 279 LEU A CA 1
ATOM 2247 C C . LEU A 1 279 ? 21.446 12.619 -44.887 1.00 96.19 279 LEU A C 1
ATOM 2249 O O . LEU A 1 279 ? 21.005 12.166 -43.830 1.00 96.19 279 LEU A O 1
ATOM 2253 N N . ARG A 1 280 ? 22.497 13.448 -44.930 1.00 92.94 280 ARG A N 1
ATOM 2254 C CA . ARG A 1 280 ? 23.170 13.947 -43.718 1.00 92.94 280 ARG A CA 1
ATOM 2255 C C . ARG A 1 280 ? 22.227 14.782 -42.861 1.00 92.94 280 ARG A C 1
ATOM 2257 O O . ARG A 1 280 ? 22.100 14.508 -41.676 1.00 92.94 280 ARG A O 1
ATOM 2264 N N . SER A 1 281 ? 21.484 15.707 -43.468 1.00 92.56 281 SER A N 1
ATOM 2265 C CA . SER A 1 281 ? 20.502 16.520 -42.743 1.00 92.56 281 SER A CA 1
ATOM 2266 C C . SER A 1 281 ? 19.424 15.660 -42.063 1.00 92.56 281 SER A C 1
ATOM 2268 O O . SER A 1 281 ? 19.093 15.869 -40.894 1.00 92.56 281 SER A O 1
ATOM 2270 N N . ARG A 1 282 ? 18.918 14.625 -42.752 1.00 92.25 282 ARG A N 1
ATOM 2271 C CA . ARG A 1 282 ? 17.965 13.664 -42.166 1.00 92.25 282 ARG A CA 1
ATOM 2272 C C . ARG A 1 282 ? 18.582 12.843 -41.037 1.00 92.25 282 ARG A C 1
ATOM 2274 O O . ARG A 1 282 ? 17.896 12.577 -40.051 1.00 92.25 282 ARG A O 1
ATOM 2281 N N . PHE A 1 283 ? 19.840 12.432 -41.180 1.00 93.38 283 PHE A N 1
ATOM 2282 C CA . PHE A 1 283 ? 20.570 11.719 -40.136 1.00 93.38 283 PHE A CA 1
ATOM 2283 C C . PHE A 1 283 ? 20.734 12.588 -38.885 1.00 93.38 283 PHE A C 1
ATOM 2285 O O . PHE A 1 283 ? 20.375 12.138 -37.799 1.00 93.38 283 PHE A O 1
ATOM 2292 N N . ASP A 1 284 ? 21.159 13.842 -39.037 1.00 94.38 284 ASP A N 1
ATOM 2293 C CA . ASP A 1 284 ? 21.329 14.782 -37.923 1.00 94.38 284 ASP A CA 1
ATOM 2294 C C . ASP A 1 284 ? 19.998 15.041 -37.200 1.00 94.38 284 ASP A C 1
ATOM 2296 O O . ASP A 1 284 ? 19.926 14.979 -35.970 1.00 94.38 284 ASP A O 1
ATOM 2300 N N . ALA A 1 285 ? 18.906 15.227 -37.951 1.00 87.75 285 ALA A N 1
ATOM 2301 C CA . ALA A 1 285 ? 17.566 15.378 -37.381 1.00 87.75 285 ALA A CA 1
ATOM 2302 C C . ALA A 1 285 ? 17.118 14.131 -36.596 1.00 87.75 285 ALA A C 1
ATOM 2304 O O . ALA A 1 285 ? 16.512 14.244 -35.525 1.00 87.75 285 ALA A O 1
ATOM 2305 N N . LYS A 1 286 ? 17.425 12.930 -37.102 1.00 91.69 286 LYS A N 1
ATOM 2306 C CA . LYS A 1 286 ? 17.142 11.671 -36.398 1.00 91.69 286 LYS A CA 1
ATOM 2307 C C . LYS A 1 286 ? 18.024 11.484 -35.167 1.00 91.69 286 LYS A C 1
ATOM 2309 O O . LYS A 1 286 ? 17.506 11.037 -34.147 1.00 91.69 286 LYS A O 1
ATOM 2314 N N . SER A 1 287 ? 19.295 11.872 -35.226 1.00 90.31 287 SER A N 1
ATOM 2315 C CA . SER A 1 287 ? 20.200 11.852 -34.072 1.00 90.31 287 SER A CA 1
ATOM 2316 C C . SER A 1 287 ? 19.671 12.750 -32.952 1.00 90.31 287 SER A C 1
ATOM 2318 O O . SER A 1 287 ? 19.489 12.287 -31.829 1.00 90.31 287 SER A O 1
ATOM 2320 N N . ALA A 1 288 ? 19.284 13.987 -33.276 1.00 89.94 288 ALA A N 1
ATOM 2321 C CA . ALA A 1 288 ? 18.690 14.909 -32.308 1.00 89.94 288 ALA A CA 1
ATOM 2322 C C . ALA A 1 288 ? 17.373 14.372 -31.708 1.00 89.94 288 ALA A C 1
ATOM 2324 O O . ALA A 1 288 ? 17.093 14.567 -30.523 1.00 89.94 288 ALA A O 1
ATOM 2325 N N . GLN A 1 289 ? 16.563 13.660 -32.504 1.00 88.25 289 GLN A N 1
ATOM 2326 C CA . GLN A 1 289 ? 15.353 12.997 -32.009 1.00 88.25 289 GLN A CA 1
ATOM 2327 C C . GLN A 1 289 ? 15.685 11.898 -30.984 1.00 88.25 289 GLN A C 1
ATOM 2329 O O . GLN A 1 289 ? 15.001 11.790 -29.966 1.00 88.25 289 GLN A O 1
ATOM 2334 N N . VAL A 1 290 ? 16.728 11.100 -31.228 1.00 87.50 290 VAL A N 1
ATOM 2335 C CA . VAL A 1 290 ? 17.197 10.060 -30.297 1.00 87.50 290 VAL A CA 1
ATOM 2336 C C . VAL A 1 290 ? 17.716 10.674 -28.997 1.00 87.50 290 VAL A C 1
ATOM 2338 O O . VAL A 1 290 ? 17.341 10.203 -27.921 1.00 87.50 290 VAL A O 1
ATOM 2341 N N . ASP A 1 291 ? 18.486 11.759 -29.070 1.00 90.62 291 ASP A N 1
ATOM 2342 C CA . ASP A 1 291 ? 18.987 12.461 -27.882 1.00 90.62 291 ASP A CA 1
ATOM 2343 C C . ASP A 1 291 ? 17.845 13.017 -27.023 1.00 90.62 291 ASP A C 1
ATOM 2345 O O . ASP A 1 291 ? 17.839 12.857 -25.796 1.00 90.62 291 ASP A O 1
ATOM 2349 N N . LYS A 1 292 ? 16.822 13.596 -27.665 1.00 89.50 292 LYS A N 1
ATOM 2350 C CA . LYS A 1 292 ? 15.612 14.064 -26.980 1.00 89.50 292 LYS A CA 1
ATOM 2351 C C . LYS A 1 292 ? 14.878 12.918 -26.278 1.00 89.50 292 LYS A C 1
ATOM 2353 O O . LYS A 1 292 ? 14.561 13.038 -25.096 1.00 89.50 292 LYS A O 1
ATOM 2358 N N . MET A 1 293 ? 14.649 11.799 -26.971 1.00 88.19 293 MET A N 1
ATOM 2359 C CA . MET A 1 293 ? 14.001 10.622 -26.375 1.00 88.19 293 MET A CA 1
ATOM 2360 C C . MET A 1 293 ? 14.815 10.048 -25.206 1.00 88.19 293 MET A C 1
ATOM 2362 O O . MET A 1 293 ? 14.242 9.654 -24.194 1.00 88.19 293 MET A O 1
ATOM 2366 N N . SER A 1 294 ? 16.147 10.048 -25.302 1.00 85.56 294 SER A N 1
ATOM 2367 C CA . SER A 1 294 ? 17.044 9.612 -24.223 1.00 85.56 294 SER A CA 1
ATOM 2368 C C . SER A 1 294 ? 16.914 10.494 -22.972 1.00 85.56 294 SER A C 1
ATOM 2370 O O . SER A 1 294 ? 16.838 9.991 -21.847 1.00 85.56 294 SER A O 1
ATOM 2372 N N . ALA A 1 295 ? 16.819 11.816 -23.146 1.00 84.88 295 ALA A N 1
ATOM 2373 C CA . ALA A 1 295 ? 16.594 12.749 -22.042 1.00 84.88 295 ALA A CA 1
ATOM 2374 C C . ALA A 1 295 ? 15.204 12.582 -21.398 1.00 84.88 295 ALA A C 1
ATOM 2376 O O . ALA A 1 295 ? 15.078 12.591 -20.166 1.00 84.88 295 ALA A O 1
ATOM 2377 N N . GLU A 1 296 ? 14.163 12.388 -22.212 1.00 85.81 296 GLU A N 1
ATOM 2378 C CA . GLU A 1 296 ? 12.806 12.102 -21.733 1.00 85.81 296 GLU A CA 1
ATOM 2379 C C . GLU A 1 296 ? 12.755 10.786 -20.947 1.00 85.81 296 GLU A C 1
ATOM 2381 O O . GLU A 1 296 ? 12.196 10.754 -19.848 1.00 85.81 296 GLU A O 1
ATOM 2386 N N . PHE A 1 297 ? 13.409 9.732 -21.445 1.00 81.38 297 PHE A N 1
ATOM 2387 C CA . PHE A 1 297 ? 13.495 8.438 -20.769 1.00 81.38 297 PHE A CA 1
ATOM 2388 C C . PHE A 1 297 ? 14.132 8.563 -19.380 1.00 81.38 297 PHE A C 1
ATOM 2390 O O . PHE A 1 297 ? 13.526 8.152 -18.393 1.00 81.38 297 PHE A O 1
ATOM 2397 N N . LYS A 1 298 ? 15.286 9.238 -19.272 1.00 88.56 298 LYS A N 1
ATOM 2398 C CA . LYS A 1 298 ? 15.945 9.505 -17.977 1.00 88.56 298 LYS A CA 1
ATOM 2399 C C . LYS A 1 298 ? 15.042 10.264 -17.005 1.00 88.56 298 LYS A C 1
ATOM 2401 O O . LYS A 1 298 ? 15.095 10.050 -15.798 1.00 88.56 298 LYS A O 1
ATOM 2406 N N . THR A 1 299 ? 14.214 11.173 -17.512 1.00 84.88 299 THR A N 1
ATOM 2407 C CA . THR A 1 299 ? 13.275 11.938 -16.679 1.00 84.88 299 THR A CA 1
ATOM 2408 C C . THR A 1 299 ? 12.134 11.053 -16.178 1.00 84.88 299 THR A C 1
ATOM 2410 O O . THR A 1 299 ? 11.783 11.109 -15.000 1.00 84.88 299 THR A O 1
ATOM 2413 N N . LYS A 1 300 ? 11.588 10.188 -17.040 1.00 85.62 300 LYS A N 1
ATOM 2414 C CA . LYS A 1 300 ? 10.557 9.211 -16.661 1.00 85.62 300 LYS A CA 1
ATOM 2415 C C . LYS A 1 300 ? 11.076 8.159 -15.681 1.00 85.62 300 LYS A C 1
ATOM 2417 O O . LYS A 1 300 ? 10.351 7.798 -14.759 1.00 85.62 300 LYS A O 1
ATOM 2422 N N . GLU A 1 301 ? 12.320 7.721 -15.830 1.00 84.38 301 GLU A N 1
ATOM 2423 C CA . GLU A 1 301 ? 12.979 6.780 -14.917 1.00 84.38 301 GLU A CA 1
ATOM 2424 C C . GLU A 1 301 ? 13.130 7.357 -13.497 1.00 84.38 301 GLU A C 1
ATOM 2426 O O . GLU A 1 301 ? 12.803 6.688 -12.510 1.00 84.38 301 GLU A O 1
ATOM 2431 N N . ARG A 1 302 ? 13.524 8.636 -13.381 1.00 85.62 302 ARG A N 1
ATOM 2432 C CA . ARG A 1 302 ? 13.558 9.344 -12.087 1.00 85.62 302 ARG A CA 1
ATOM 2433 C C . ARG A 1 302 ? 12.173 9.431 -11.448 1.00 85.62 302 ARG A C 1
ATOM 2435 O O . ARG A 1 302 ? 12.021 9.044 -10.294 1.00 85.62 302 ARG A O 1
ATOM 2442 N N . LEU A 1 303 ? 11.160 9.843 -12.213 1.00 85.56 303 LEU A N 1
ATOM 2443 C CA . LEU A 1 303 ? 9.777 9.917 -11.726 1.00 85.56 303 LEU A CA 1
ATOM 2444 C C . LEU A 1 303 ? 9.250 8.552 -11.256 1.00 85.56 303 LEU A C 1
ATOM 2446 O O . LEU A 1 303 ? 8.591 8.472 -10.224 1.00 85.56 303 LEU A O 1
ATOM 2450 N N . CYS A 1 304 ? 9.559 7.464 -11.969 1.00 79.25 304 CYS A N 1
ATOM 2451 C CA . CYS A 1 304 ? 9.183 6.114 -11.534 1.00 79.25 304 CYS A CA 1
ATOM 2452 C C . CYS A 1 304 ? 9.847 5.736 -10.203 1.00 79.25 304 CYS A C 1
ATOM 2454 O O . CYS A 1 304 ? 9.203 5.136 -9.341 1.00 79.25 304 CYS A O 1
ATOM 2456 N N . SER A 1 305 ? 11.112 6.111 -10.014 1.00 81.31 305 SER A N 1
ATOM 2457 C CA . SER A 1 305 ? 11.846 5.863 -8.766 1.00 81.31 305 SER A CA 1
ATOM 2458 C C . SER A 1 305 ? 11.254 6.652 -7.589 1.00 81.31 305 SER A C 1
ATOM 2460 O O . SER A 1 305 ? 11.053 6.102 -6.502 1.00 81.31 305 SER A O 1
ATOM 2462 N N . GLU A 1 306 ? 10.900 7.920 -7.812 1.00 83.50 306 GLU A N 1
ATOM 2463 C CA . GLU A 1 306 ? 10.228 8.771 -6.820 1.00 83.50 306 GLU A CA 1
ATOM 2464 C C . GLU A 1 306 ? 8.858 8.206 -6.427 1.00 83.50 306 GLU A C 1
ATOM 2466 O O . GLU A 1 306 ? 8.581 8.037 -5.238 1.00 83.50 306 GLU A O 1
ATOM 2471 N N . LEU A 1 307 ? 8.027 7.837 -7.409 1.00 84.25 307 LEU A N 1
ATOM 2472 C CA . LEU A 1 307 ? 6.714 7.231 -7.165 1.00 84.25 307 LEU A CA 1
ATOM 2473 C C . LEU A 1 307 ? 6.823 5.889 -6.430 1.00 84.25 307 LEU A C 1
ATOM 2475 O O . LEU A 1 307 ? 6.043 5.625 -5.517 1.00 84.25 307 LEU A O 1
ATOM 2479 N N . THR A 1 308 ? 7.817 5.064 -6.767 1.00 79.94 308 THR A N 1
ATOM 2480 C CA . THR A 1 308 ? 8.081 3.796 -6.062 1.00 79.94 308 THR A CA 1
ATOM 2481 C C . THR A 1 308 ? 8.428 4.041 -4.593 1.00 79.94 308 THR A C 1
ATOM 2483 O O . THR A 1 308 ? 7.927 3.348 -3.706 1.00 79.94 308 THR A O 1
ATOM 2486 N N . THR A 1 309 ? 9.230 5.071 -4.317 1.00 84.25 309 THR A N 1
ATOM 2487 C CA . THR A 1 309 ? 9.596 5.462 -2.948 1.00 84.25 309 THR A CA 1
ATOM 2488 C C . THR A 1 309 ? 8.379 5.971 -2.170 1.00 84.25 309 THR A C 1
ATOM 2490 O O . THR A 1 309 ? 8.152 5.556 -1.033 1.00 84.25 309 THR A O 1
ATOM 2493 N N . GLN A 1 310 ? 7.542 6.812 -2.788 1.00 84.06 310 GLN A N 1
ATOM 2494 C CA . GLN A 1 310 ? 6.294 7.289 -2.177 1.00 84.06 310 GLN A CA 1
ATOM 2495 C C . GLN A 1 310 ? 5.328 6.137 -1.861 1.00 84.06 310 GLN A C 1
ATOM 2497 O O . GLN A 1 310 ? 4.726 6.110 -0.784 1.00 84.06 310 GLN A O 1
ATOM 2502 N N . LEU A 1 311 ? 5.214 5.152 -2.756 1.00 80.25 311 LEU A N 1
ATOM 2503 C CA . LEU A 1 311 ? 4.392 3.961 -2.538 1.00 80.25 311 LEU A CA 1
ATOM 2504 C C . LEU A 1 311 ? 4.916 3.127 -1.360 1.00 80.25 311 LEU A C 1
ATOM 2506 O O . LEU A 1 311 ? 4.138 2.703 -0.508 1.00 80.25 311 LEU A O 1
ATOM 2510 N N . SER A 1 312 ? 6.234 2.943 -1.254 1.00 83.00 312 SER A N 1
ATOM 2511 C CA . SER A 1 312 ? 6.840 2.247 -0.111 1.00 83.00 312 SER A CA 1
ATOM 2512 C C . SER A 1 312 ? 6.557 2.961 1.216 1.00 83.00 312 SER A C 1
ATOM 2514 O O . SER A 1 312 ? 6.204 2.318 2.204 1.00 83.00 312 SER A O 1
ATOM 2516 N N . ASN A 1 313 ? 6.660 4.292 1.237 1.00 80.56 313 ASN A N 1
ATOM 2517 C CA . ASN A 1 313 ? 6.417 5.089 2.441 1.00 80.56 313 ASN A CA 1
ATOM 2518 C C . ASN A 1 313 ? 4.949 5.035 2.882 1.00 80.56 313 ASN A C 1
ATOM 2520 O O . ASN A 1 313 ? 4.663 4.814 4.058 1.00 80.56 313 ASN A O 1
ATOM 2524 N N . THR A 1 314 ? 4.016 5.199 1.942 1.00 86.25 314 THR A N 1
ATOM 2525 C CA . THR A 1 314 ? 2.572 5.122 2.227 1.00 86.25 314 THR A CA 1
ATOM 2526 C C . THR A 1 314 ? 2.159 3.729 2.694 1.00 86.25 314 THR A C 1
ATOM 2528 O O . THR A 1 314 ? 1.369 3.604 3.629 1.00 86.25 314 THR A O 1
ATOM 2531 N N . ARG A 1 315 ? 2.750 2.672 2.125 1.00 83.94 315 ARG A N 1
ATOM 2532 C CA . ARG A 1 315 ? 2.563 1.300 2.607 1.00 83.94 315 ARG A CA 1
ATOM 2533 C C . ARG A 1 315 ? 3.048 1.123 4.048 1.00 83.94 315 ARG A C 1
ATOM 2535 O O . ARG A 1 315 ? 2.316 0.562 4.856 1.00 83.94 315 ARG A O 1
ATOM 2542 N N . GLY A 1 316 ? 4.234 1.632 4.384 1.00 84.25 316 GLY A N 1
ATOM 2543 C CA . GLY A 1 316 ? 4.752 1.573 5.756 1.00 84.25 316 GLY A CA 1
ATOM 2544 C C . GLY A 1 316 ? 3.870 2.327 6.759 1.00 84.25 316 GLY A C 1
ATOM 2545 O O . GLY A 1 316 ? 3.613 1.835 7.856 1.00 84.25 316 GLY A O 1
ATOM 2546 N N . GLN A 1 317 ? 3.335 3.489 6.370 1.00 84.94 317 GLN A N 1
ATOM 2547 C CA . GLN A 1 317 ? 2.369 4.230 7.190 1.00 84.94 317 GLN A CA 1
ATOM 2548 C C . GLN A 1 317 ? 1.086 3.426 7.430 1.00 84.94 317 GLN A C 1
ATOM 2550 O O . GLN A 1 317 ? 0.603 3.382 8.559 1.00 84.94 317 GLN A O 1
ATOM 2555 N N . LEU A 1 318 ? 0.560 2.762 6.397 1.00 84.69 318 LEU A N 1
ATOM 2556 C CA . LEU A 1 318 ? -0.625 1.913 6.518 1.00 84.69 318 LEU A CA 1
ATOM 2557 C C . LEU A 1 318 ? -0.387 0.716 7.453 1.00 84.69 318 LEU A C 1
ATOM 2559 O O . LEU A 1 318 ? -1.239 0.387 8.271 1.00 84.69 318 LEU A O 1
ATOM 2563 N N . GLU A 1 319 ? 0.779 0.076 7.370 1.00 91.88 319 GLU A N 1
ATOM 2564 C CA . GLU A 1 319 ? 1.133 -1.032 8.267 1.00 91.88 319 GLU A CA 1
ATOM 2565 C C . GLU A 1 319 ? 1.219 -0.577 9.736 1.00 91.88 319 GLU A C 1
ATOM 2567 O O . GLU A 1 319 ? 0.802 -1.309 10.635 1.00 91.88 319 GLU A O 1
ATOM 2572 N N . ASN A 1 320 ? 1.697 0.644 9.995 1.00 83.62 320 ASN A N 1
ATOM 2573 C CA . ASN A 1 320 ? 1.737 1.205 11.347 1.00 83.62 320 ASN A CA 1
ATOM 2574 C C . ASN A 1 320 ? 0.339 1.529 11.888 1.00 83.62 320 ASN A C 1
ATOM 2576 O O . ASN A 1 320 ? 0.027 1.157 13.019 1.00 83.62 320 ASN A O 1
ATOM 2580 N N . THR A 1 321 ? -0.529 2.151 11.084 1.00 88.31 321 THR A N 1
ATOM 2581 C CA . THR A 1 321 ? -1.898 2.472 11.523 1.00 88.31 321 THR A CA 1
ATOM 2582 C C . THR A 1 321 ? -2.729 1.217 11.786 1.00 88.31 321 THR A C 1
ATOM 2584 O O . THR A 1 321 ? -3.522 1.196 12.726 1.00 88.31 321 THR A O 1
ATOM 2587 N N . ILE A 1 322 ? -2.511 0.135 11.029 1.00 85.69 322 ILE A N 1
ATOM 2588 C CA . ILE A 1 322 ? -3.132 -1.172 11.299 1.00 85.69 322 ILE A CA 1
ATOM 2589 C C . ILE A 1 322 ? -2.725 -1.695 12.685 1.00 85.69 322 ILE A C 1
ATOM 2591 O O . ILE A 1 322 ? -3.595 -2.078 13.468 1.00 85.69 322 ILE A O 1
ATOM 2595 N N . LYS A 1 323 ? -1.431 -1.650 13.030 1.00 89.81 323 LYS A N 1
ATOM 2596 C CA . LYS A 1 323 ? -0.943 -2.086 14.354 1.00 89.81 323 LYS A CA 1
ATOM 2597 C C . LYS A 1 323 ? -1.532 -1.251 15.494 1.00 89.81 323 LYS A C 1
ATOM 2599 O O . LYS A 1 323 ? -1.894 -1.789 16.543 1.00 89.81 323 LYS A O 1
ATOM 2604 N N . GLU A 1 324 ? -1.657 0.060 15.302 1.00 88.38 324 GLU A N 1
ATOM 2605 C CA . GLU A 1 324 ? -2.286 0.953 16.282 1.00 88.38 324 GLU A CA 1
ATOM 2606 C C . GLU A 1 324 ? -3.776 0.633 16.474 1.00 88.38 324 GLU A C 1
ATOM 2608 O O . GLU A 1 324 ? -4.247 0.541 17.613 1.00 88.38 324 GLU A O 1
ATOM 2613 N N . LEU A 1 325 ? -4.509 0.391 15.382 1.00 86.88 325 LEU A N 1
ATOM 2614 C CA . LEU A 1 325 ? -5.916 -0.016 15.427 1.00 86.88 325 LEU A CA 1
ATOM 2615 C C . LEU A 1 325 ? -6.104 -1.356 16.145 1.00 86.88 325 LEU A C 1
ATOM 2617 O O . LEU A 1 325 ? -7.014 -1.486 16.966 1.00 86.88 325 LEU A O 1
ATOM 2621 N N . GLU A 1 326 ? -5.236 -2.337 15.900 1.00 91.44 326 GLU A N 1
ATOM 2622 C CA . GLU A 1 326 ? -5.257 -3.620 16.613 1.00 91.44 326 GLU A CA 1
ATOM 2623 C C . GLU A 1 326 ? -5.007 -3.445 18.116 1.00 91.44 326 GLU A C 1
ATOM 2625 O O . GLU A 1 326 ? -5.718 -4.032 18.936 1.00 91.44 326 GLU A O 1
ATOM 2630 N N . SER A 1 327 ? -4.063 -2.580 18.495 1.00 86.50 327 SER A N 1
ATOM 2631 C CA . SER A 1 327 ? -3.798 -2.240 19.899 1.00 86.50 327 SER A CA 1
ATOM 2632 C C . SER A 1 327 ? -5.015 -1.599 20.579 1.00 86.50 327 SER A C 1
ATOM 2634 O O . SER A 1 327 ? -5.401 -1.988 21.689 1.00 86.50 327 SER A O 1
ATOM 2636 N N . VAL A 1 328 ? -5.679 -0.655 19.902 1.00 87.75 328 VAL A N 1
ATOM 2637 C CA . VAL A 1 328 ? -6.930 -0.045 20.383 1.00 87.75 328 VAL A CA 1
ATOM 2638 C C . VAL A 1 328 ? -8.033 -1.095 20.514 1.00 87.75 328 VAL A C 1
ATOM 2640 O O . VAL A 1 328 ? -8.680 -1.153 21.561 1.00 87.75 328 VAL A O 1
ATOM 2643 N N . ARG A 1 329 ? -8.201 -1.975 19.519 1.00 90.88 329 ARG A N 1
ATOM 2644 C CA . ARG A 1 329 ? -9.180 -3.072 19.561 1.00 90.88 329 ARG A CA 1
ATOM 2645 C C . ARG A 1 329 ? -8.959 -3.972 20.777 1.00 90.88 329 ARG A C 1
ATOM 2647 O O . ARG A 1 329 ? -9.905 -4.253 21.506 1.00 90.88 329 ARG A O 1
ATOM 2654 N N . CYS A 1 330 ? -7.718 -4.374 21.045 1.00 84.00 330 CYS A N 1
ATOM 2655 C CA . CYS A 1 330 ? -7.376 -5.197 22.208 1.00 84.00 330 CYS A CA 1
ATOM 2656 C C . CYS A 1 330 ? -7.657 -4.485 23.542 1.00 84.00 330 CYS A C 1
ATOM 2658 O O . CYS A 1 330 ? -8.098 -5.121 24.501 1.00 84.00 330 CYS A O 1
ATOM 2660 N N . ARG A 1 331 ? -7.431 -3.166 23.630 1.00 86.31 331 ARG A N 1
ATOM 2661 C CA . ARG A 1 331 ? -7.825 -2.378 24.813 1.00 86.31 331 ARG A CA 1
ATOM 2662 C C . ARG A 1 331 ? -9.342 -2.332 24.990 1.00 86.31 331 ARG A C 1
ATOM 2664 O O . ARG A 1 331 ? -9.802 -2.553 26.104 1.00 86.31 331 ARG A O 1
ATOM 2671 N N . ALA A 1 332 ? -10.099 -2.117 23.917 1.00 78.56 332 ALA A N 1
ATOM 2672 C CA . ALA A 1 332 ? -11.560 -2.094 23.969 1.00 78.56 332 ALA A CA 1
ATOM 2673 C C . ALA A 1 332 ? -12.147 -3.444 24.418 1.00 78.56 332 ALA A C 1
ATOM 2675 O O . ALA A 1 332 ? -13.016 -3.469 25.283 1.00 78.56 332 ALA A O 1
ATOM 2676 N N . VAL A 1 333 ? -11.623 -4.563 23.901 1.00 87.56 333 VAL A N 1
ATOM 2677 C CA . VAL A 1 333 ? -12.044 -5.915 24.315 1.00 87.56 333 VAL A CA 1
ATOM 2678 C C . VAL A 1 333 ? -11.775 -6.154 25.804 1.00 87.56 333 VAL A C 1
ATOM 2680 O O . VAL A 1 333 ? -12.654 -6.640 26.510 1.00 87.56 333 VAL A O 1
ATOM 2683 N N . ARG A 1 334 ? -10.591 -5.769 26.305 1.00 87.88 334 ARG A N 1
ATOM 2684 C CA . ARG A 1 334 ? -10.272 -5.882 27.740 1.00 87.88 334 ARG A CA 1
ATOM 2685 C C . ARG A 1 334 ? -11.195 -5.027 28.606 1.00 87.88 334 ARG A C 1
ATOM 2687 O O . ARG A 1 334 ? -11.732 -5.537 29.581 1.00 87.88 334 ARG A O 1
ATOM 2694 N N . GLY A 1 335 ? -11.427 -3.772 28.217 1.00 88.44 335 GLY A N 1
ATOM 2695 C CA . GLY A 1 335 ? -12.360 -2.892 28.925 1.00 88.44 335 GLY A CA 1
ATOM 2696 C C . GLY A 1 335 ? -13.791 -3.440 28.941 1.00 88.44 335 GLY A C 1
ATOM 2697 O O . GLY A 1 335 ? -14.454 -3.380 29.970 1.00 88.44 335 GLY A O 1
ATOM 2698 N N . GLY A 1 336 ? -14.253 -4.043 27.840 1.00 84.75 336 GLY A N 1
ATOM 2699 C CA . GLY A 1 336 ? -15.555 -4.716 27.781 1.00 84.75 336 GLY A CA 1
ATOM 2700 C C . GLY A 1 336 ? -15.673 -5.868 28.783 1.00 84.75 336 GLY A C 1
ATOM 2701 O O . GLY A 1 336 ? -16.640 -5.924 29.539 1.00 84.75 336 GLY A O 1
ATOM 2702 N N . ALA A 1 337 ? -14.655 -6.730 28.860 1.00 86.06 337 ALA A N 1
ATOM 2703 C CA . ALA A 1 337 ? -14.623 -7.835 29.820 1.00 86.06 337 ALA A CA 1
ATOM 2704 C C . ALA A 1 337 ? -14.603 -7.354 31.287 1.00 86.06 337 ALA A C 1
ATOM 2706 O O . ALA A 1 337 ? -15.229 -7.963 32.156 1.00 86.06 337 ALA A O 1
ATOM 2707 N N . GLU A 1 338 ? -13.913 -6.246 31.579 1.00 87.75 338 GLU A N 1
ATOM 2708 C CA . GLU A 1 338 ? -13.921 -5.628 32.913 1.00 87.75 338 GLU A CA 1
ATOM 2709 C C . GLU A 1 338 ? -15.306 -5.078 33.285 1.00 87.75 338 GLU A C 1
ATOM 2711 O O . GLU A 1 338 ? -15.764 -5.287 34.411 1.00 87.75 338 GLU A O 1
ATOM 2716 N N . VAL A 1 339 ? -16.008 -4.445 32.340 1.00 89.06 339 VAL A N 1
ATOM 2717 C CA . VAL A 1 339 ? -17.380 -3.951 32.547 1.00 89.06 339 VAL A CA 1
ATOM 2718 C C . VAL A 1 339 ? -18.354 -5.101 32.806 1.00 89.06 339 VAL A C 1
ATOM 2720 O O . VAL A 1 339 ? -19.162 -5.011 33.732 1.00 89.06 339 VAL A O 1
ATOM 2723 N N . GLU A 1 340 ? -18.267 -6.197 32.048 1.00 93.25 340 GLU A N 1
ATOM 2724 C CA . GLU A 1 340 ? -19.090 -7.394 32.279 1.00 93.25 340 GLU A CA 1
ATOM 2725 C C . GLU A 1 340 ? -18.845 -7.990 33.669 1.00 93.25 340 GLU A C 1
ATOM 2727 O O . GLU A 1 340 ? -19.794 -8.337 34.382 1.00 93.25 340 GLU A O 1
ATOM 2732 N N . ARG A 1 341 ? -17.580 -8.038 34.103 1.00 94.25 341 ARG A N 1
ATOM 2733 C CA . ARG A 1 341 ? -17.221 -8.476 35.454 1.00 94.25 341 ARG A CA 1
ATOM 2734 C C . ARG A 1 341 ? -17.844 -7.576 36.521 1.00 94.25 341 ARG A C 1
ATOM 2736 O O . ARG A 1 341 ? -18.496 -8.087 37.430 1.00 94.25 341 ARG A O 1
ATOM 2743 N N . TRP A 1 342 ? -17.693 -6.255 36.408 1.00 95.62 342 TRP A N 1
ATOM 2744 C CA . TRP A 1 342 ? -18.298 -5.312 37.358 1.00 95.62 342 TRP A CA 1
ATOM 2745 C C . TRP A 1 342 ? -19.825 -5.400 37.373 1.00 95.62 342 TRP A C 1
ATOM 2747 O O . TRP A 1 342 ? -20.437 -5.279 38.435 1.00 95.62 342 TRP A O 1
ATOM 2757 N N . HIS A 1 343 ? -20.453 -5.652 36.224 1.00 93.88 343 HIS A N 1
ATOM 2758 C CA . HIS A 1 343 ? -21.894 -5.862 36.139 1.00 93.88 343 HIS A CA 1
ATOM 2759 C C . HIS A 1 343 ? -22.340 -7.134 36.882 1.00 93.88 343 HIS A C 1
ATOM 2761 O O . HIS A 1 343 ? -23.334 -7.112 37.617 1.00 93.88 343 HIS A O 1
ATOM 2767 N N . SER A 1 344 ? -21.580 -8.225 36.751 1.00 93.00 344 SER A N 1
ATOM 2768 C CA . SER A 1 344 ? -21.806 -9.461 37.510 1.00 93.00 344 SER A CA 1
ATOM 2769 C C . SER A 1 344 ? -21.650 -9.236 39.021 1.00 93.00 344 SER A C 1
ATOM 2771 O O . SER A 1 344 ? -22.525 -9.630 39.798 1.00 93.00 344 SER A O 1
ATOM 2773 N N . ASP A 1 345 ? -20.586 -8.545 39.443 1.00 95.38 345 ASP A N 1
ATOM 2774 C CA . ASP A 1 345 ? -20.335 -8.213 40.853 1.00 95.38 345 ASP A CA 1
ATOM 2775 C C . ASP A 1 345 ? -21.468 -7.347 41.435 1.00 95.38 345 ASP A C 1
ATOM 2777 O O . ASP A 1 345 ? -21.991 -7.636 42.516 1.00 95.38 345 ASP A O 1
ATOM 2781 N N . LEU A 1 346 ? -21.926 -6.333 40.692 1.00 94.81 346 LEU A N 1
ATOM 2782 C CA . LEU A 1 346 ? -23.058 -5.486 41.079 1.00 94.81 346 LEU A CA 1
ATOM 2783 C C . LEU A 1 346 ? -24.350 -6.298 41.252 1.00 94.81 346 LEU A C 1
ATOM 2785 O O . LEU A 1 346 ? -25.072 -6.111 42.233 1.00 94.81 346 LEU A O 1
ATOM 2789 N N . THR A 1 347 ? -24.632 -7.218 40.329 1.00 95.69 347 THR A N 1
ATOM 2790 C CA . THR A 1 347 ? -25.821 -8.084 40.386 1.00 95.69 347 THR A CA 1
ATOM 2791 C C . THR A 1 347 ? -25.781 -9.008 41.609 1.00 95.69 347 THR A C 1
ATOM 2793 O O . THR A 1 347 ? -26.783 -9.173 42.317 1.00 95.69 347 THR A O 1
ATOM 2796 N N . SER A 1 348 ? -24.608 -9.566 41.921 1.00 96.50 348 SER A N 1
ATOM 2797 C CA . SER A 1 348 ? -24.385 -10.374 43.127 1.00 96.50 348 SER A CA 1
ATOM 2798 C C . SER A 1 348 ? -24.628 -9.568 44.411 1.00 96.50 348 SER A C 1
ATOM 2800 O O . SER A 1 348 ? -25.363 -10.005 45.307 1.00 96.50 348 SER A O 1
ATOM 2802 N N . LEU A 1 349 ? -24.100 -8.341 44.478 1.00 96.81 349 LEU A N 1
ATOM 2803 C CA . LEU A 1 349 ? -24.319 -7.433 45.606 1.00 96.81 349 LEU A CA 1
ATOM 2804 C C . LEU A 1 349 ? -25.794 -7.052 45.765 1.00 96.81 349 LEU A C 1
ATOM 2806 O O . LEU A 1 349 ? -26.313 -7.075 46.882 1.00 96.81 349 LEU A O 1
ATOM 2810 N N . GLN A 1 350 ? -26.500 -6.755 44.671 1.00 96.25 350 GLN A N 1
ATOM 2811 C CA . GLN A 1 350 ? -27.940 -6.479 44.704 1.00 96.25 350 GLN A CA 1
ATOM 2812 C C . GLN A 1 350 ? -28.737 -7.669 45.250 1.00 96.25 350 GLN A C 1
ATOM 2814 O O . GLN A 1 350 ? -29.650 -7.485 46.058 1.00 96.25 350 GLN A O 1
ATOM 2819 N N . THR A 1 351 ? -28.379 -8.888 44.843 1.00 96.00 351 THR A N 1
ATOM 2820 C CA . THR A 1 351 ? -29.020 -10.123 45.320 1.00 96.00 351 THR A CA 1
ATOM 2821 C C . THR A 1 351 ? -28.778 -10.324 46.817 1.00 96.00 351 THR A C 1
ATOM 2823 O O . THR A 1 351 ? -29.721 -10.557 47.576 1.00 96.00 351 THR A O 1
ATOM 2826 N N . THR A 1 352 ? -27.536 -10.128 47.265 1.00 96.38 352 THR A N 1
ATOM 2827 C CA . THR A 1 352 ? -27.155 -10.195 48.685 1.00 96.38 352 THR A CA 1
ATOM 2828 C C . THR A 1 352 ? -27.896 -9.144 49.517 1.00 96.38 352 THR A C 1
ATOM 2830 O O . THR A 1 352 ? -28.424 -9.452 50.585 1.00 96.38 352 THR A O 1
ATOM 2833 N N . ASN A 1 353 ? -28.015 -7.913 49.015 1.00 95.12 353 ASN A N 1
ATOM 2834 C CA . ASN A 1 353 ? -28.716 -6.834 49.709 1.00 95.12 353 ASN A CA 1
ATOM 2835 C C . ASN A 1 353 ? -30.226 -7.114 49.845 1.00 95.12 353 ASN A C 1
ATOM 2837 O O . ASN A 1 353 ? -30.806 -6.895 50.911 1.00 95.12 353 ASN A O 1
ATOM 2841 N N . LYS A 1 354 ? -30.865 -7.678 48.807 1.00 97.25 354 LYS A N 1
ATOM 2842 C CA . LYS A 1 354 ? -32.266 -8.137 48.882 1.00 97.25 354 LYS A CA 1
ATOM 2843 C C . LYS A 1 354 ? -32.454 -9.208 49.959 1.00 97.25 354 LYS A C 1
ATOM 2845 O O . LYS A 1 354 ? -33.396 -9.120 50.744 1.00 97.25 354 LYS A O 1
ATOM 2850 N N . PHE A 1 355 ? -31.546 -10.182 50.029 1.00 97.06 355 PHE A N 1
ATOM 2851 C CA . PHE A 1 355 ? -31.585 -11.237 51.042 1.00 97.06 355 PHE A CA 1
ATOM 2852 C C . PHE A 1 355 ? -31.444 -10.682 52.468 1.00 97.06 355 PHE A C 1
ATOM 2854 O O . PHE A 1 355 ? -32.263 -10.991 53.334 1.00 97.06 355 PHE A O 1
ATOM 2861 N N . LEU A 1 356 ? -30.460 -9.811 52.708 1.00 97.31 356 LEU A N 1
ATOM 2862 C CA . LEU A 1 356 ? -30.272 -9.164 54.012 1.00 97.31 356 LEU A CA 1
ATOM 2863 C C . LEU A 1 356 ? -31.467 -8.284 54.399 1.00 97.31 356 LEU A C 1
ATOM 2865 O O . LEU A 1 356 ? -31.901 -8.302 55.549 1.00 97.31 356 LEU A O 1
ATOM 2869 N N . SER A 1 357 ? -32.046 -7.562 53.437 1.00 96.69 357 SER A N 1
ATOM 2870 C CA . SER A 1 357 ? -33.258 -6.764 53.657 1.00 96.69 357 SER A CA 1
ATOM 2871 C C . SER A 1 357 ? -34.454 -7.633 54.063 1.00 96.69 357 SER A C 1
ATOM 2873 O O . SER A 1 357 ? -35.210 -7.254 54.958 1.00 96.69 357 SER A O 1
ATOM 2875 N N . SER A 1 358 ? -34.604 -8.819 53.460 1.00 97.00 358 SER A N 1
ATOM 2876 C CA . SER A 1 358 ? -35.624 -9.798 53.860 1.00 97.00 358 SER A CA 1
ATOM 2877 C C . SER A 1 358 ? -35.412 -10.269 55.299 1.00 97.00 358 SER A C 1
ATOM 2879 O O . SER A 1 358 ? -36.336 -10.194 56.105 1.00 97.00 358 SER A O 1
ATOM 2881 N N . GLN A 1 359 ? -34.183 -10.666 55.655 1.00 97.31 359 GLN A N 1
ATOM 2882 C CA . GLN A 1 359 ? -33.858 -11.085 57.023 1.00 97.31 359 GLN A CA 1
ATOM 2883 C C . GLN A 1 359 ? -34.122 -9.980 58.054 1.00 97.31 359 GLN A C 1
ATOM 2885 O O . GLN A 1 359 ? -34.642 -10.247 59.139 1.00 97.31 359 GLN A O 1
ATOM 2890 N N . LEU A 1 360 ? -33.795 -8.728 57.723 1.00 95.88 360 LEU A N 1
ATOM 2891 C CA . LEU A 1 360 ? -34.054 -7.587 58.598 1.00 95.88 360 LEU A CA 1
ATOM 2892 C C . LEU A 1 360 ? -35.557 -7.387 58.837 1.00 95.88 360 LEU A C 1
ATOM 2894 O O . LEU A 1 360 ? -35.968 -7.125 59.970 1.00 95.88 360 LEU A O 1
ATOM 2898 N N . ASN A 1 361 ? -36.379 -7.523 57.795 1.00 96.75 361 ASN A N 1
ATOM 2899 C CA . ASN A 1 361 ? -37.833 -7.432 57.922 1.00 96.75 361 ASN A CA 1
ATOM 2900 C C . ASN A 1 361 ? -38.406 -8.581 58.762 1.00 96.75 361 ASN A C 1
ATOM 2902 O O . ASN A 1 361 ? -39.250 -8.333 59.625 1.00 96.75 361 ASN A O 1
ATOM 2906 N N . ASP A 1 362 ? -37.902 -9.805 58.597 1.00 96.88 362 ASP A N 1
ATOM 2907 C CA . ASP A 1 362 ? -38.306 -10.948 59.424 1.00 96.88 362 ASP A CA 1
ATOM 2908 C C . ASP A 1 362 ? -37.969 -10.730 60.904 1.00 96.88 362 ASP A C 1
ATOM 2910 O O . ASP A 1 362 ? -38.793 -10.992 61.784 1.00 96.88 362 ASP A O 1
ATOM 2914 N N . LEU A 1 363 ? -36.776 -10.204 61.200 1.00 96.38 363 LEU A N 1
ATOM 2915 C CA . LEU A 1 363 ? -36.376 -9.858 62.565 1.00 96.38 363 LEU A CA 1
ATOM 2916 C C . LEU A 1 363 ? -37.240 -8.737 63.147 1.00 96.38 363 LEU A C 1
ATOM 2918 O O . LEU A 1 363 ? -37.697 -8.863 64.283 1.00 96.38 363 LEU A O 1
ATOM 2922 N N . ARG A 1 364 ? -37.527 -7.681 62.377 1.00 96.88 364 ARG A N 1
ATOM 2923 C CA . ARG A 1 364 ? -38.454 -6.615 62.797 1.00 96.88 364 ARG A CA 1
ATOM 2924 C C . ARG A 1 364 ? -39.831 -7.176 63.146 1.00 96.88 364 ARG A C 1
ATOM 2926 O O . ARG A 1 364 ? -40.364 -6.847 64.201 1.00 96.88 364 ARG A O 1
ATOM 2933 N N . ASN A 1 365 ? -40.373 -8.068 62.319 1.00 95.81 365 ASN A N 1
ATOM 2934 C CA . ASN A 1 365 ? -41.659 -8.715 62.581 1.00 95.81 365 ASN A CA 1
ATOM 2935 C C . ASN A 1 365 ? -41.626 -9.564 63.862 1.00 95.81 365 ASN A C 1
ATOM 2937 O O . ASN A 1 365 ? -42.561 -9.504 64.664 1.00 95.81 365 ASN A O 1
ATOM 2941 N N . LYS A 1 366 ? -40.537 -10.309 64.099 1.00 95.94 366 LYS A N 1
ATOM 2942 C CA . LYS A 1 366 ? -40.335 -11.070 65.345 1.00 95.94 366 LYS A CA 1
ATOM 2943 C C . LYS A 1 366 ? -40.259 -10.162 66.574 1.00 95.94 366 LYS A C 1
ATOM 2945 O O . LYS A 1 366 ? -40.835 -10.512 67.601 1.00 95.94 366 LYS A O 1
ATOM 2950 N N . VAL A 1 367 ? -39.580 -9.017 66.483 1.00 95.00 367 VAL A N 1
ATOM 2951 C CA . VAL A 1 367 ? -39.515 -8.027 67.573 1.00 95.00 367 VAL A CA 1
ATOM 2952 C C . VAL A 1 367 ? -40.904 -7.469 67.870 1.00 95.00 367 VAL A C 1
ATOM 2954 O O . VAL A 1 367 ? -41.347 -7.569 69.006 1.00 95.00 367 VAL A O 1
ATOM 2957 N N . ILE A 1 368 ? -41.647 -7.024 66.850 1.00 95.19 368 ILE A N 1
ATOM 2958 C CA . ILE A 1 368 ? -43.029 -6.537 67.012 1.00 95.19 368 ILE A CA 1
ATOM 2959 C C . ILE A 1 368 ? -43.922 -7.599 67.675 1.00 95.19 368 ILE A C 1
ATOM 2961 O O . ILE A 1 368 ? -44.746 -7.280 68.532 1.00 95.19 368 ILE A O 1
ATOM 2965 N N . ALA A 1 369 ? -43.778 -8.870 67.291 1.00 94.25 369 ALA A N 1
ATOM 2966 C CA . ALA A 1 369 ? -44.525 -9.965 67.907 1.00 94.25 369 ALA A CA 1
ATOM 2967 C C . ALA A 1 369 ? -44.150 -10.164 69.386 1.00 94.25 369 ALA A C 1
ATOM 2969 O O . ALA A 1 369 ? -45.038 -10.343 70.222 1.00 94.25 369 ALA A O 1
ATOM 2970 N N . LYS A 1 370 ? -42.856 -10.093 69.725 1.00 93.44 370 LYS A N 1
ATOM 2971 C CA . LYS A 1 370 ? -42.391 -10.163 71.116 1.00 93.44 370 LYS A CA 1
ATOM 2972 C C . LYS A 1 370 ? -42.865 -8.971 71.944 1.00 93.44 370 LYS A C 1
ATOM 2974 O O . LYS A 1 370 ? -43.325 -9.189 73.058 1.00 93.44 370 LYS A O 1
ATOM 2979 N N . ASP A 1 371 ? -42.840 -7.757 71.400 1.00 94.56 371 ASP A N 1
ATOM 2980 C CA . ASP A 1 371 ? -43.341 -6.559 72.084 1.00 94.56 371 ASP A CA 1
ATOM 2981 C C . ASP A 1 371 ? -44.831 -6.697 72.425 1.00 94.56 371 ASP A C 1
ATOM 2983 O O . ASP A 1 371 ? -45.240 -6.417 73.552 1.00 94.56 371 ASP A O 1
ATOM 2987 N N . LYS A 1 372 ? -45.647 -7.224 71.500 1.00 93.81 372 LYS A N 1
ATOM 2988 C CA . LYS A 1 372 ? -47.061 -7.542 71.777 1.00 93.81 372 LYS A CA 1
ATOM 2989 C C . LYS A 1 372 ? -47.213 -8.553 72.916 1.00 93.81 372 LYS A C 1
ATOM 2991 O O . LYS A 1 372 ? -48.044 -8.352 73.797 1.00 93.81 372 LYS A O 1
ATOM 2996 N N . MET A 1 373 ? -46.396 -9.607 72.922 1.00 92.75 373 MET A N 1
ATOM 2997 C CA . MET A 1 373 ? -46.417 -10.628 73.972 1.00 92.75 373 MET A CA 1
ATOM 2998 C C . MET A 1 373 ? -45.997 -10.061 75.336 1.00 92.75 373 MET A C 1
ATOM 3000 O O . MET A 1 373 ? -46.598 -10.403 76.352 1.00 92.75 373 MET A O 1
ATOM 3004 N N . ILE A 1 374 ? -45.007 -9.163 75.369 1.00 91.19 374 ILE A N 1
ATOM 3005 C CA . ILE A 1 374 ? -44.594 -8.448 76.585 1.00 91.19 374 ILE A CA 1
ATOM 3006 C C . ILE A 1 374 ? -45.749 -7.596 77.115 1.00 91.19 374 ILE A C 1
ATOM 3008 O O . ILE A 1 374 ? -46.041 -7.656 78.306 1.00 91.19 374 ILE A O 1
ATOM 3012 N N . VAL A 1 375 ? -46.442 -6.853 76.247 1.00 93.31 375 VAL A N 1
ATOM 3013 C CA . VAL A 1 375 ? -47.618 -6.059 76.639 1.00 93.31 375 VAL A CA 1
ATOM 3014 C C . VAL A 1 375 ? -48.727 -6.949 77.212 1.00 93.31 375 VAL A C 1
ATOM 3016 O O . VAL A 1 375 ? -49.325 -6.605 78.229 1.00 93.31 375 VAL A O 1
ATOM 3019 N N . GLU A 1 376 ? -49.006 -8.102 76.599 1.00 91.56 376 GLU A N 1
ATOM 3020 C CA . GLU A 1 376 ? -49.989 -9.062 77.123 1.00 91.56 376 GLU A CA 1
ATOM 3021 C C . GLU A 1 376 ? -49.590 -9.641 78.485 1.00 91.56 376 GLU A C 1
ATOM 3023 O O . GLU A 1 376 ? -50.431 -9.745 79.381 1.00 91.56 376 GLU A O 1
ATOM 3028 N N . LEU A 1 377 ? -48.317 -10.005 78.659 1.00 87.94 377 LEU A N 1
ATOM 3029 C CA . LEU A 1 377 ? -47.795 -10.490 79.937 1.00 87.94 377 LEU A CA 1
ATOM 3030 C C . LEU A 1 377 ? -47.837 -9.400 81.011 1.00 87.94 377 LEU A C 1
ATOM 3032 O O . LEU A 1 377 ? -48.247 -9.689 82.132 1.00 87.94 377 LEU A O 1
ATOM 3036 N N . GLY A 1 378 ? -47.497 -8.156 80.666 1.00 88.19 378 GLY A N 1
ATOM 3037 C CA . GLY A 1 378 ? -47.614 -7.000 81.558 1.00 88.19 378 GLY A CA 1
ATOM 3038 C C . GLY A 1 378 ? -49.040 -6.832 82.082 1.00 88.19 378 GLY A C 1
ATOM 3039 O O . GLY A 1 378 ? -49.243 -6.808 83.293 1.00 88.19 378 GLY A O 1
ATOM 3040 N N . LYS A 1 379 ? -50.037 -6.867 81.186 1.00 90.00 379 LYS A N 1
ATOM 3041 C CA . LYS A 1 379 ? -51.462 -6.831 81.564 1.00 90.00 379 LYS A CA 1
ATOM 3042 C C . LYS A 1 379 ? -51.867 -7.992 82.476 1.00 90.00 379 LYS A C 1
ATOM 3044 O O . LYS A 1 379 ? -52.661 -7.803 83.394 1.00 90.00 379 LYS A O 1
ATOM 3049 N N . ARG A 1 380 ? -51.347 -9.205 82.237 1.00 85.62 380 ARG A N 1
ATOM 3050 C CA . ARG A 1 380 ? -51.596 -10.358 83.124 1.00 85.62 380 ARG A CA 1
ATOM 3051 C C . ARG A 1 380 ? -50.993 -10.145 84.511 1.00 85.62 380 ARG A C 1
ATOM 3053 O O . ARG A 1 380 ? -51.658 -10.450 85.492 1.00 85.62 380 ARG A O 1
ATOM 3060 N N . CYS A 1 381 ? -49.770 -9.627 84.602 1.00 79.31 381 CYS A N 1
ATOM 3061 C CA . CYS A 1 381 ? -49.129 -9.324 85.881 1.00 79.31 381 CYS A CA 1
ATOM 3062 C C . CYS A 1 381 ? -49.883 -8.235 86.658 1.00 79.31 381 CYS A C 1
ATOM 3064 O O . CYS A 1 381 ? -50.121 -8.411 87.849 1.00 79.31 381 CYS A O 1
ATOM 3066 N N . GLU A 1 382 ? -50.312 -7.160 85.990 1.00 81.69 382 GLU A N 1
ATOM 3067 C CA . GLU A 1 382 ? -51.165 -6.118 86.586 1.00 81.69 382 GLU A CA 1
ATOM 3068 C C . GLU A 1 382 ? -52.486 -6.705 87.096 1.00 81.69 382 GLU A C 1
ATOM 3070 O O . GLU A 1 382 ? -52.844 -6.498 88.249 1.00 81.69 382 GLU A O 1
ATOM 3075 N N . SER A 1 383 ? -53.151 -7.549 86.300 1.00 77.12 383 SER A N 1
ATOM 3076 C CA . SER A 1 383 ? -54.366 -8.253 86.729 1.00 77.12 383 SER A CA 1
ATOM 3077 C C . SER A 1 383 ? -54.150 -9.147 87.957 1.00 77.12 383 SER A C 1
ATOM 3079 O O . SER A 1 383 ? -55.067 -9.288 88.765 1.00 77.12 383 SER A O 1
ATOM 3081 N N . ILE A 1 384 ? -52.982 -9.781 88.096 1.00 74.94 384 ILE A N 1
ATOM 3082 C CA . ILE A 1 384 ? -52.650 -10.603 89.269 1.00 74.94 384 ILE A CA 1
ATOM 3083 C C . ILE A 1 384 ? -52.433 -9.709 90.494 1.00 74.94 384 ILE A C 1
ATOM 3085 O O . ILE A 1 384 ? -52.966 -10.016 91.561 1.00 74.94 384 ILE A O 1
ATOM 3089 N N . LEU A 1 385 ? -51.715 -8.595 90.338 1.00 65.88 385 LEU A N 1
ATOM 3090 C CA . LEU A 1 385 ? -51.470 -7.622 91.406 1.00 65.88 385 LEU A CA 1
ATOM 3091 C C . LEU A 1 385 ? -52.767 -6.955 91.891 1.00 65.88 385 LEU A C 1
ATOM 3093 O O . LEU A 1 385 ? -52.979 -6.859 93.097 1.00 65.88 385 LEU A O 1
ATOM 3097 N N . ASP A 1 386 ? -53.675 -6.595 90.984 1.00 60.12 386 ASP A N 1
ATOM 3098 C CA . ASP A 1 386 ? -54.973 -5.998 91.331 1.00 60.12 386 ASP A CA 1
ATOM 3099 C C . ASP A 1 386 ? -55.939 -7.002 91.988 1.00 60.12 386 ASP A C 1
ATOM 3101 O O . ASP A 1 386 ? -56.849 -6.617 92.722 1.00 60.12 386 ASP A O 1
ATOM 3105 N N . SER A 1 387 ? -55.737 -8.307 91.769 1.00 55.22 387 SER A N 1
ATOM 3106 C CA . SER A 1 387 ? -56.567 -9.370 92.358 1.00 55.22 387 SER A CA 1
ATOM 3107 C C . SER A 1 387 ? -56.189 -9.761 93.796 1.00 55.22 387 SER A C 1
ATOM 3109 O O . SER A 1 387 ? -56.892 -10.571 94.403 1.00 55.22 387 SER A O 1
ATOM 3111 N N . HIS A 1 388 ? -55.115 -9.199 94.365 1.00 44.78 388 HIS A N 1
ATOM 3112 C CA . HIS A 1 388 ? -54.643 -9.518 95.718 1.00 44.78 388 HIS A CA 1
ATOM 3113 C C . HIS A 1 388 ? -54.408 -8.253 96.563 1.00 44.78 388 HIS A C 1
ATOM 3115 O O . HIS A 1 388 ? -53.348 -7.634 96.464 1.00 44.78 388 HIS A O 1
ATOM 3121 N N . PRO A 1 389 ? -55.320 -7.886 97.486 1.00 43.22 389 PRO A N 1
ATOM 3122 C CA . PRO A 1 389 ? -54.994 -6.907 98.508 1.00 43.22 389 PRO A CA 1
ATOM 3123 C C . PRO A 1 389 ? -54.109 -7.579 99.569 1.00 43.22 389 PRO A C 1
ATOM 3125 O O . PRO A 1 389 ? -54.534 -8.522 100.231 1.00 43.22 389 PRO A O 1
ATOM 3128 N N . ASN A 1 390 ? -52.873 -7.088 99.695 1.00 48.88 390 ASN A N 1
ATOM 3129 C CA . ASN A 1 390 ? -51.934 -7.250 100.814 1.00 48.88 390 ASN A CA 1
ATOM 3130 C C . ASN A 1 390 ? -52.214 -8.392 101.813 1.00 48.88 390 ASN A C 1
ATOM 3132 O O . ASN A 1 390 ? -53.014 -8.225 102.736 1.00 48.88 390 ASN A O 1
ATOM 3136 N N . LYS A 1 391 ? -51.395 -9.451 101.773 1.00 35.09 391 LYS A N 1
ATOM 3137 C CA . LYS A 1 391 ? -50.901 -10.099 102.998 1.00 35.09 391 LYS A CA 1
ATOM 3138 C C . LYS A 1 391 ? -49.425 -10.456 102.860 1.00 35.09 391 LYS A C 1
ATOM 3140 O O . LYS A 1 391 ? -48.996 -11.046 101.877 1.00 35.09 391 LYS A O 1
ATOM 3145 N N . ALA A 1 392 ? -48.683 -10.012 103.867 1.00 43.69 392 ALA A N 1
ATOM 3146 C CA . ALA A 1 392 ? -47.269 -10.239 104.085 1.00 43.69 392 ALA A CA 1
ATOM 3147 C C . ALA A 1 392 ? -46.951 -11.704 104.435 1.00 43.69 392 ALA A C 1
ATOM 3149 O O . ALA A 1 392 ? -47.822 -12.419 104.928 1.00 43.69 392 ALA A O 1
ATOM 3150 N N . ASN A 1 393 ? -45.659 -12.026 104.291 1.00 39.16 393 ASN A N 1
ATOM 3151 C CA . ASN A 1 393 ? -44.914 -13.185 104.799 1.00 39.16 393 ASN A CA 1
ATOM 3152 C C . ASN A 1 393 ? -45.199 -14.543 104.136 1.00 39.16 393 ASN A C 1
ATOM 3154 O O . ASN A 1 393 ? -46.271 -15.107 104.299 1.00 39.16 393 ASN A O 1
ATOM 3158 N N . GLU A 1 394 ? -44.197 -15.124 103.471 1.00 33.59 394 GLU A N 1
ATOM 3159 C CA . GLU A 1 394 ? -43.309 -16.146 104.057 1.00 33.59 394 GLU A CA 1
ATOM 3160 C C . GLU A 1 394 ? -42.244 -16.602 103.039 1.00 33.59 394 GLU A C 1
ATOM 3162 O O . GLU A 1 394 ? -42.349 -16.379 101.835 1.00 33.59 394 GLU A O 1
ATOM 3167 N N . GLU A 1 395 ? -41.166 -17.149 103.588 1.00 36.03 395 GLU A N 1
ATOM 3168 C CA . GLU A 1 395 ? -39.878 -17.487 102.978 1.00 36.03 395 GLU A CA 1
ATOM 3169 C C . GLU A 1 395 ? -39.895 -18.904 102.318 1.00 36.03 395 GLU A C 1
ATOM 3171 O O . GLU A 1 395 ? -40.965 -19.484 102.140 1.00 36.03 395 GLU A O 1
ATOM 3176 N N . PRO A 1 396 ? -38.763 -19.454 101.832 1.00 55.62 396 PRO A N 1
ATOM 3177 C CA . PRO A 1 396 ? -38.632 -20.061 100.511 1.00 55.62 396 PRO A CA 1
ATOM 3178 C C . PRO A 1 396 ? -38.978 -21.561 100.457 1.00 55.62 396 PRO A C 1
ATOM 3180 O O . PRO A 1 396 ? -38.593 -22.338 101.328 1.00 55.62 396 PRO A O 1
ATOM 3183 N N . ILE A 1 397 ? -39.590 -22.011 99.356 1.00 33.88 397 ILE A N 1
ATOM 3184 C CA . ILE A 1 397 ? -39.741 -23.444 99.060 1.00 33.88 397 ILE A CA 1
ATOM 3185 C C . ILE A 1 397 ? -38.734 -23.842 97.982 1.00 33.88 397 ILE A C 1
ATOM 3187 O O . ILE A 1 397 ? -38.926 -23.630 96.785 1.00 33.88 397 ILE A O 1
ATOM 3191 N N . VAL A 1 398 ? -37.645 -24.447 98.449 1.00 46.97 398 VAL A N 1
ATOM 3192 C CA . VAL A 1 398 ? -36.814 -25.366 97.677 1.00 46.97 398 VAL A CA 1
ATOM 3193 C C . VAL A 1 398 ? -37.612 -26.658 97.519 1.00 46.97 398 VAL A C 1
ATOM 3195 O O . VAL A 1 398 ? -37.946 -27.288 98.515 1.00 46.97 398 VAL A O 1
ATOM 3198 N N . ASN A 1 399 ? -37.895 -27.073 96.286 1.00 32.66 399 ASN A N 1
ATOM 3199 C CA . ASN A 1 399 ? -38.077 -28.486 95.971 1.00 32.66 399 ASN A CA 1
ATOM 3200 C C . ASN A 1 399 ? -37.643 -28.739 94.533 1.00 32.66 399 ASN A C 1
ATOM 3202 O O . ASN A 1 399 ? -38.202 -28.200 93.578 1.00 32.66 399 ASN A O 1
ATOM 3206 N N . GLY A 1 400 ? -36.592 -29.546 94.410 1.00 41.00 400 GLY A N 1
ATOM 3207 C CA . GLY A 1 400 ? -36.266 -30.200 93.164 1.00 41.00 400 GLY A CA 1
ATOM 3208 C C . GLY A 1 400 ? -37.319 -31.254 92.868 1.00 41.00 400 GLY A C 1
ATOM 3209 O O . GLY A 1 400 ? -37.673 -32.031 93.742 1.00 41.00 400 GLY A O 1
ATOM 3210 N N . ASP A 1 401 ? -37.771 -31.293 91.624 1.00 32.50 401 ASP A N 1
ATOM 3211 C CA . ASP A 1 401 ? -38.123 -32.546 90.983 1.00 32.50 401 ASP A CA 1
ATOM 3212 C C . ASP A 1 401 ? -37.938 -32.402 89.475 1.00 32.50 401 ASP A C 1
ATOM 3214 O O . ASP A 1 401 ? -38.410 -31.460 88.832 1.00 32.50 401 ASP A O 1
ATOM 3218 N N . LYS A 1 402 ? -37.172 -33.341 88.918 1.00 44.34 402 LYS A N 1
ATOM 3219 C CA . LYS A 1 402 ? -36.931 -33.507 87.485 1.00 44.34 402 LYS A CA 1
ATOM 3220 C C . LYS A 1 402 ? -38.227 -33.969 86.816 1.00 44.34 402 LYS A C 1
ATOM 3222 O O . LYS A 1 402 ? -38.389 -35.148 86.517 1.00 44.34 402 LYS A O 1
ATOM 3227 N N . ALA A 1 403 ? -39.127 -33.039 86.524 1.00 41.03 403 ALA A N 1
ATOM 3228 C CA . ALA A 1 403 ? -40.127 -33.244 85.487 1.00 41.03 403 ALA A CA 1
ATOM 3229 C C . ALA A 1 403 ? -39.497 -32.853 84.144 1.00 41.03 403 ALA A C 1
ATOM 3231 O O . ALA A 1 403 ? -39.352 -31.675 83.817 1.00 41.03 403 ALA A O 1
ATOM 3232 N N . VAL A 1 404 ? -39.064 -33.860 83.383 1.00 45.69 404 VAL A N 1
ATOM 3233 C CA . VAL A 1 404 ? -38.633 -33.688 81.993 1.00 45.69 404 VAL A CA 1
ATOM 3234 C C . VAL A 1 404 ? -39.821 -33.131 81.210 1.00 45.69 404 VAL A C 1
ATOM 3236 O O . VAL A 1 404 ? -40.833 -33.802 81.026 1.00 45.69 404 VAL A O 1
ATOM 3239 N N . CYS A 1 405 ? -39.707 -31.876 80.784 1.00 46.19 405 CYS A N 1
ATOM 3240 C CA . CYS A 1 405 ? -40.654 -31.250 79.876 1.00 46.19 405 CYS A CA 1
ATOM 3241 C C . CYS A 1 405 ? -40.558 -31.959 78.518 1.00 46.19 405 CYS A C 1
ATOM 3243 O O . CYS A 1 405 ? -39.531 -31.879 77.842 1.00 46.19 405 CYS A O 1
ATOM 3245 N N . SER A 1 406 ? -41.634 -32.625 78.101 1.00 50.78 406 SER A N 1
ATOM 3246 C CA . SER A 1 406 ? -41.754 -33.320 76.809 1.00 50.78 406 SER A CA 1
ATOM 3247 C C . SER A 1 406 ? -41.516 -32.409 75.595 1.00 50.78 406 SER A C 1
ATOM 3249 O O . SER A 1 406 ? -41.182 -32.891 74.520 1.00 50.78 406 SER A O 1
ATOM 3251 N N . ARG A 1 407 ? -41.580 -31.084 75.777 1.00 48.47 407 ARG A N 1
ATOM 3252 C CA . ARG A 1 407 ? -41.273 -30.080 74.748 1.00 48.47 407 ARG A CA 1
ATOM 3253 C C . ARG A 1 407 ? -39.769 -29.864 74.520 1.00 48.47 407 ARG A C 1
ATOM 3255 O O . ARG A 1 407 ? -39.391 -29.323 73.491 1.00 48.47 407 ARG A O 1
ATOM 3262 N N . CYS A 1 408 ? -38.908 -30.290 75.447 1.00 49.00 408 CYS A N 1
ATOM 3263 C CA . CYS A 1 408 ? -37.448 -30.182 75.311 1.00 49.00 408 CYS A CA 1
ATOM 3264 C C . CYS A 1 408 ? -36.823 -31.406 74.614 1.00 49.00 408 CYS A C 1
ATOM 3266 O O . CYS A 1 408 ? -35.694 -31.330 74.141 1.00 49.00 408 CYS A O 1
ATOM 3268 N N . GLN A 1 409 ? -37.549 -32.526 74.529 1.00 44.56 409 GLN A N 1
ATOM 3269 C CA . GLN A 1 409 ? -37.067 -33.777 73.930 1.00 44.56 409 GLN A CA 1
ATOM 3270 C C . GLN A 1 409 ? -37.226 -33.804 72.396 1.00 44.56 409 GLN A C 1
ATOM 3272 O O . GLN A 1 409 ? -36.430 -34.440 71.706 1.00 44.56 409 GLN A O 1
ATOM 3277 N N . GLU A 1 410 ? -38.183 -33.042 71.854 1.00 45.88 410 GLU A N 1
ATOM 3278 C CA . GLU A 1 410 ? -38.314 -32.802 70.407 1.00 45.88 410 GLU A CA 1
ATOM 3279 C C . GLU 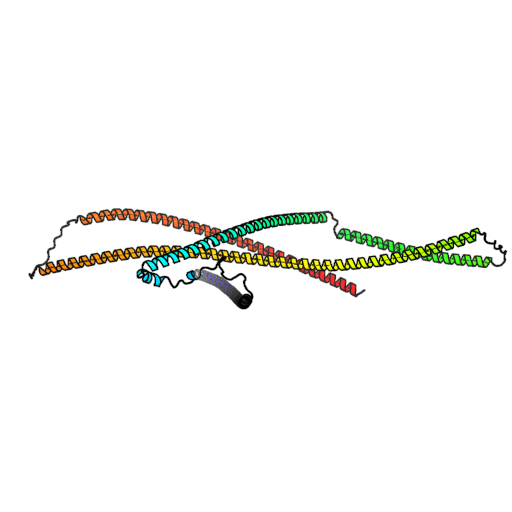A 1 410 ? -37.238 -31.844 69.869 1.00 45.88 410 GLU A C 1
ATOM 3281 O O . GLU A 1 410 ? -36.818 -31.988 68.727 1.00 45.88 410 GLU A O 1
ATOM 3286 N N . HIS A 1 411 ? -36.724 -30.917 70.690 1.00 46.44 411 HIS A N 1
ATOM 3287 C CA . HIS A 1 411 ? -35.659 -29.998 70.266 1.00 46.44 411 HIS A CA 1
ATOM 3288 C C . HIS A 1 411 ? -34.285 -30.680 70.139 1.00 46.44 411 HIS A C 1
ATOM 3290 O O . HIS A 1 411 ? -33.551 -30.378 69.200 1.00 46.44 411 HIS A O 1
ATOM 3296 N N . LEU A 1 412 ? -33.979 -31.660 70.998 1.00 43.59 412 LEU A N 1
ATOM 3297 C CA . LEU A 1 412 ? -32.719 -32.422 70.949 1.00 43.59 412 LEU A CA 1
ATOM 3298 C C . LEU A 1 412 ? -32.642 -33.375 69.740 1.00 43.59 412 LEU A C 1
ATOM 3300 O O . LEU A 1 412 ? -31.579 -33.566 69.163 1.00 43.59 412 LEU A O 1
ATOM 3304 N N . SER A 1 413 ? -33.774 -33.931 69.297 1.00 48.09 413 SER A N 1
ATOM 3305 C CA . SER A 1 413 ? -33.816 -34.836 68.135 1.00 48.09 413 SER A CA 1
ATOM 3306 C C . SER A 1 413 ? -33.789 -34.098 66.785 1.00 48.09 413 SER A C 1
ATOM 3308 O O . SER A 1 413 ? -33.341 -34.658 65.782 1.00 48.09 413 SER A O 1
ATOM 3310 N N . THR A 1 414 ? -34.194 -32.822 66.742 1.00 50.47 414 THR A N 1
ATOM 3311 C CA . THR A 1 414 ? -33.935 -31.935 65.593 1.00 50.47 414 THR A CA 1
ATOM 3312 C C . THR A 1 414 ? -32.491 -31.437 65.526 1.00 50.47 414 THR A C 1
ATOM 3314 O O . THR A 1 414 ? -31.979 -31.280 64.418 1.00 50.47 414 THR A O 1
ATOM 3317 N N . GLU A 1 415 ? -31.825 -31.238 66.668 1.00 46.81 415 GLU A N 1
ATOM 3318 C CA . GLU A 1 415 ? -30.416 -30.820 66.724 1.00 46.81 415 GLU A CA 1
ATOM 3319 C C . GLU A 1 415 ? -29.466 -31.923 66.230 1.00 46.81 415 GLU A C 1
ATOM 3321 O O . GLU A 1 415 ? -28.561 -31.624 65.453 1.00 46.81 415 GLU A O 1
ATOM 3326 N N . ASP A 1 416 ? -29.720 -33.197 66.553 1.00 48.62 416 ASP A N 1
ATOM 3327 C CA . ASP A 1 416 ? -28.909 -34.327 66.060 1.00 48.62 416 ASP A CA 1
ATOM 3328 C C . ASP A 1 416 ? -29.029 -34.524 64.530 1.00 48.62 416 ASP A C 1
ATOM 3330 O O . ASP A 1 416 ? -28.040 -34.786 63.839 1.00 48.62 416 ASP A O 1
ATOM 3334 N N . ASN A 1 417 ? -30.226 -34.326 63.958 1.00 53.41 417 ASN A N 1
ATOM 3335 C CA . ASN A 1 417 ? -30.443 -34.374 62.502 1.00 53.41 417 ASN A CA 1
ATOM 3336 C C . ASN A 1 417 ? -29.880 -33.134 61.774 1.00 53.41 417 ASN A C 1
ATOM 3338 O O . ASN A 1 417 ? -29.451 -33.232 60.621 1.00 53.41 417 ASN A O 1
ATOM 3342 N N . GLN A 1 418 ? -29.859 -31.968 62.428 1.00 54.56 418 GLN A N 1
ATOM 3343 C CA . GLN A 1 418 ? -29.210 -30.760 61.905 1.00 54.56 418 GLN A CA 1
ATOM 3344 C C . GLN A 1 418 ? -27.682 -30.871 61.952 1.00 54.56 418 GLN A C 1
ATOM 3346 O O . GLN A 1 418 ? -27.039 -30.551 60.954 1.00 54.56 418 GLN A O 1
ATOM 3351 N N . GLN A 1 419 ? -27.104 -31.422 63.023 1.00 55.06 419 GLN A N 1
ATOM 3352 C CA . GLN A 1 419 ? -25.662 -31.674 63.122 1.00 55.06 419 GLN A CA 1
ATOM 3353 C C . GLN A 1 419 ? -25.168 -32.681 62.075 1.00 55.06 419 GLN A C 1
ATOM 3355 O O . GLN A 1 419 ? -24.107 -32.471 61.486 1.00 55.06 419 GLN A O 1
ATOM 3360 N N . SER A 1 420 ? -25.941 -33.734 61.779 1.00 59.16 420 SER A N 1
ATOM 3361 C CA . SER A 1 420 ? -25.599 -34.691 60.714 1.00 59.16 420 SER A CA 1
ATOM 3362 C C . SER A 1 420 ? -25.567 -34.035 59.326 1.00 59.16 420 SER A C 1
ATOM 3364 O O . SER A 1 420 ? -24.655 -34.303 58.545 1.00 59.16 420 SER A O 1
ATOM 3366 N N . ASN A 1 421 ? -26.525 -33.155 59.016 1.00 66.94 421 ASN A N 1
ATOM 3367 C CA . ASN A 1 421 ? -26.546 -32.420 57.745 1.00 66.94 421 ASN A CA 1
ATOM 3368 C C . ASN A 1 421 ? -25.430 -31.366 57.661 1.00 66.94 421 ASN A C 1
ATOM 3370 O O . ASN A 1 421 ? -24.844 -31.171 56.596 1.00 66.94 421 ASN A O 1
ATOM 3374 N N . GLU A 1 422 ? -25.102 -30.699 58.769 1.00 68.62 422 GLU A N 1
ATOM 3375 C CA . GLU A 1 422 ? -23.991 -29.744 58.823 1.00 68.62 422 GLU A CA 1
ATOM 3376 C C . GLU A 1 422 ? -22.633 -30.431 58.620 1.00 68.62 422 GLU A C 1
ATOM 3378 O O . GLU A 1 422 ? -21.799 -29.921 57.870 1.00 68.62 422 GLU A O 1
ATOM 3383 N N . LEU A 1 423 ? -22.420 -31.616 59.201 1.00 74.38 423 LEU A N 1
ATOM 3384 C CA . LEU A 1 423 ? -21.211 -32.426 58.999 1.00 74.38 423 LEU A CA 1
ATOM 3385 C C . LEU A 1 423 ? -21.021 -32.865 57.538 1.00 74.38 423 LEU A C 1
ATOM 3387 O O . LEU A 1 423 ? -19.892 -32.850 57.030 1.00 74.38 423 LEU A O 1
ATOM 3391 N N . ASP A 1 424 ? -22.109 -33.194 56.843 1.00 76.38 424 ASP A N 1
ATOM 3392 C CA . ASP A 1 424 ? -22.081 -33.551 55.420 1.00 76.38 424 ASP A CA 1
ATOM 3393 C C . ASP A 1 424 ? -21.775 -32.335 54.531 1.00 76.38 424 ASP A C 1
ATOM 3395 O O . ASP A 1 424 ? -20.939 -32.410 53.622 1.00 76.38 424 ASP A O 1
ATOM 3399 N N . ILE A 1 425 ? -22.368 -31.175 54.834 1.00 79.06 425 ILE A N 1
ATOM 3400 C CA . ILE A 1 425 ? -22.077 -29.910 54.139 1.00 79.06 425 ILE A CA 1
ATOM 3401 C C . ILE A 1 425 ? -20.614 -29.502 54.351 1.00 79.06 425 ILE A C 1
ATOM 3403 O O . ILE A 1 425 ? -19.928 -29.135 53.394 1.00 79.06 425 ILE A O 1
ATOM 3407 N N . ILE A 1 426 ? -20.105 -29.608 55.581 1.00 79.44 426 ILE A N 1
ATOM 3408 C CA . ILE A 1 426 ? -18.704 -29.314 55.908 1.00 79.44 426 ILE A CA 1
ATOM 3409 C C . ILE A 1 426 ? -17.765 -30.256 55.143 1.00 79.44 426 ILE A C 1
ATOM 3411 O O . ILE A 1 426 ? -16.761 -29.802 54.587 1.00 79.44 426 ILE A O 1
ATOM 3415 N N . SER A 1 427 ? -18.102 -31.543 55.043 1.00 81.38 427 SER A N 1
ATOM 3416 C CA . SER A 1 427 ? -17.312 -32.525 54.289 1.00 81.38 427 SER A CA 1
ATOM 3417 C C . SER A 1 427 ? -17.290 -32.220 52.786 1.00 81.38 427 SER A C 1
ATOM 3419 O O . SER A 1 427 ? -16.222 -32.243 52.166 1.00 81.38 427 SER A O 1
ATOM 3421 N N . GLN A 1 428 ? -18.430 -31.834 52.201 1.00 83.31 428 GLN A N 1
ATOM 3422 C CA . GLN A 1 428 ? -18.507 -31.408 50.798 1.00 83.31 428 GLN A CA 1
ATOM 3423 C C . GLN A 1 428 ? -17.731 -30.113 50.528 1.00 83.31 428 GLN A C 1
ATOM 3425 O O . GLN A 1 428 ? -17.047 -30.001 49.506 1.00 83.31 428 GLN A O 1
ATOM 3430 N N . LEU A 1 429 ? -17.807 -29.135 51.435 1.00 83.56 429 LEU A N 1
ATOM 3431 C CA . LEU A 1 429 ? -17.043 -27.892 51.326 1.00 83.56 429 LEU A CA 1
ATOM 3432 C C . LEU A 1 429 ? -15.540 -28.161 51.404 1.00 83.56 429 LEU A C 1
ATOM 3434 O O . LEU A 1 429 ? -14.789 -27.617 50.598 1.00 83.56 429 LEU A O 1
ATOM 3438 N N . LYS A 1 430 ? -15.103 -29.057 52.294 1.00 87.50 430 LYS A N 1
ATOM 3439 C CA . LYS A 1 430 ? -13.694 -29.447 52.432 1.00 87.50 430 LYS A CA 1
ATOM 3440 C C . LYS A 1 430 ? -13.157 -30.141 51.176 1.00 87.50 430 LYS A C 1
ATOM 3442 O O . LYS A 1 430 ? -12.053 -29.829 50.735 1.00 87.50 430 LYS A O 1
ATOM 3447 N N . ALA A 1 431 ? -13.953 -31.012 50.553 1.00 86.94 431 ALA A N 1
ATOM 3448 C CA . ALA A 1 431 ? -13.599 -31.650 49.284 1.00 86.94 431 ALA A CA 1
ATOM 3449 C C . ALA A 1 431 ? -13.489 -30.635 48.130 1.00 86.94 431 ALA A C 1
ATOM 3451 O O . ALA A 1 431 ? -12.536 -30.680 47.350 1.00 86.94 431 ALA A O 1
ATOM 3452 N N . LYS A 1 432 ? -14.419 -29.672 48.048 1.00 88.06 432 LYS A N 1
ATOM 3453 C CA . LYS A 1 432 ? -14.356 -28.579 47.062 1.00 88.06 432 LYS A CA 1
ATOM 3454 C C . LYS A 1 432 ? -13.139 -27.681 47.274 1.00 88.06 432 LYS A C 1
ATOM 3456 O O . LYS A 1 432 ? -12.518 -27.279 46.294 1.00 88.06 432 LYS A O 1
ATOM 3461 N N . LEU A 1 433 ? -12.787 -27.398 48.527 1.00 87.12 433 LEU A N 1
ATOM 3462 C CA . LEU A 1 433 ? -11.626 -26.579 48.871 1.00 87.12 433 LEU A CA 1
ATOM 3463 C C . LEU A 1 433 ? -10.320 -27.278 48.468 1.00 87.12 433 LEU A C 1
ATOM 3465 O O . LEU A 1 433 ? -9.496 -26.666 47.799 1.00 87.12 433 LEU A O 1
ATOM 3469 N N . SER A 1 434 ? -10.196 -28.581 48.744 1.00 88.62 434 SER A N 1
ATOM 3470 C CA . SER A 1 434 ? -9.061 -29.398 48.288 1.00 88.62 434 SER A CA 1
ATOM 3471 C C . SER A 1 434 ? -8.952 -29.434 46.758 1.00 88.62 434 SER A C 1
ATOM 3473 O O . SER A 1 434 ? -7.869 -29.261 46.207 1.00 88.62 434 SER A O 1
ATOM 3475 N N . SER A 1 435 ? -10.075 -29.602 46.052 1.00 91.56 435 SER A N 1
ATOM 3476 C CA . SER A 1 435 ? -10.097 -29.588 44.583 1.00 91.56 435 SER A CA 1
ATOM 3477 C C . SER A 1 435 ? -9.703 -28.222 44.004 1.00 91.56 435 SER A C 1
ATOM 3479 O O . SER A 1 435 ? -8.991 -28.153 43.000 1.00 91.56 435 SER A O 1
ATOM 3481 N N . MET A 1 436 ? -10.133 -27.132 44.643 1.00 87.31 436 MET A N 1
ATOM 3482 C CA . MET A 1 436 ? -9.736 -25.769 44.284 1.00 87.31 436 MET A CA 1
ATOM 3483 C C . MET A 1 436 ? -8.248 -25.517 44.534 1.00 87.31 436 MET A C 1
ATOM 3485 O O . MET A 1 436 ? -7.596 -24.918 43.682 1.00 87.31 436 MET A O 1
ATOM 3489 N N . GLU A 1 437 ? -7.698 -25.994 45.650 1.00 90.69 437 GLU A N 1
ATOM 3490 C CA . GLU A 1 437 ? -6.267 -25.890 45.951 1.00 90.69 437 GLU A CA 1
ATOM 3491 C C . GLU A 1 437 ? -5.410 -26.623 44.918 1.00 90.69 437 GLU A C 1
ATOM 3493 O O . GLU A 1 437 ? -4.423 -26.064 44.436 1.00 90.69 437 GLU A O 1
ATOM 3498 N N . ASP A 1 438 ? -5.799 -27.835 44.523 1.00 91.69 438 ASP A N 1
ATOM 3499 C CA . ASP A 1 438 ? -5.066 -28.592 43.507 1.00 91.69 438 ASP A CA 1
ATOM 3500 C C . ASP A 1 438 ? -5.147 -27.920 42.134 1.00 91.69 438 ASP A C 1
ATOM 3502 O O . ASP A 1 438 ? -4.132 -27.782 41.451 1.00 91.69 438 ASP A O 1
ATOM 3506 N N . ARG A 1 439 ? -6.314 -27.374 41.773 1.00 89.75 439 ARG A N 1
ATOM 3507 C CA . ARG A 1 439 ? -6.472 -26.587 40.544 1.00 89.75 439 ARG A CA 1
ATOM 3508 C C . ARG A 1 439 ? -5.629 -25.306 40.559 1.00 89.75 439 ARG A C 1
ATOM 3510 O O . ARG A 1 439 ? -5.043 -24.958 39.536 1.00 89.75 439 ARG A O 1
ATOM 3517 N N . CYS A 1 440 ? -5.519 -24.626 41.701 1.00 85.69 440 CYS A N 1
ATOM 3518 C CA . CYS A 1 440 ? -4.628 -23.474 41.858 1.00 85.69 440 CYS A CA 1
ATOM 3519 C C . CYS A 1 440 ? -3.149 -23.865 41.713 1.00 85.69 440 CYS A C 1
ATOM 3521 O O . CYS A 1 440 ? -2.393 -23.130 41.078 1.00 85.69 440 CYS A O 1
ATOM 3523 N N . LYS A 1 441 ? -2.729 -25.026 42.236 1.00 92.19 441 LYS A N 1
ATOM 3524 C CA . LYS A 1 441 ? -1.359 -25.536 42.042 1.00 92.19 441 LYS A CA 1
ATOM 3525 C C . LYS A 1 441 ? -1.070 -25.831 40.569 1.00 92.19 441 LYS A C 1
ATOM 3527 O O . LYS A 1 441 ? -0.008 -25.445 40.086 1.00 92.19 441 LYS A O 1
ATOM 3532 N N . THR A 1 442 ? -2.005 -26.458 39.852 1.00 92.06 442 THR A N 1
ATOM 3533 C CA . THR A 1 442 ? -1.856 -26.729 38.411 1.00 92.06 442 THR A CA 1
ATOM 3534 C C . THR A 1 442 ? -1.747 -25.436 37.609 1.00 92.06 442 THR A C 1
ATOM 3536 O O . THR A 1 442 ? -0.814 -25.290 36.826 1.00 92.06 442 THR A O 1
ATOM 3539 N N . LEU A 1 443 ? -2.625 -24.461 37.864 1.00 89.19 443 LEU A N 1
ATOM 3540 C CA . LEU A 1 443 ? -2.587 -23.166 37.178 1.00 89.19 443 LEU A CA 1
ATOM 3541 C C . LEU A 1 443 ? -1.292 -22.391 37.460 1.00 89.19 443 LEU A C 1
ATOM 3543 O O . LEU A 1 443 ? -0.755 -21.754 36.558 1.00 89.19 443 LEU A O 1
ATOM 3547 N N . MET A 1 444 ? -0.755 -22.462 38.683 1.00 90.69 444 MET A N 1
ATOM 3548 C CA . MET A 1 444 ? 0.550 -21.865 38.986 1.00 90.69 444 MET A CA 1
ATOM 3549 C C . MET A 1 444 ? 1.696 -22.567 38.245 1.00 90.69 444 MET A C 1
ATOM 3551 O O . MET A 1 444 ? 2.596 -21.890 37.752 1.00 90.69 444 MET A O 1
ATOM 3555 N N . ALA A 1 445 ? 1.665 -23.897 38.121 1.00 91.56 445 ALA A N 1
ATOM 3556 C CA . ALA A 1 445 ? 2.672 -24.638 37.361 1.00 91.56 445 ALA A CA 1
ATOM 3557 C C . ALA A 1 445 ? 2.619 -24.313 35.856 1.00 91.56 445 ALA A C 1
ATOM 3559 O O . ALA A 1 445 ? 3.664 -24.100 35.237 1.00 91.56 445 ALA A O 1
ATOM 3560 N N . GLU A 1 446 ? 1.416 -24.212 35.284 1.00 91.94 446 GLU A N 1
ATOM 3561 C CA . GLU A 1 446 ? 1.209 -23.783 33.895 1.00 91.94 446 GLU A CA 1
ATOM 3562 C C . GLU A 1 446 ? 1.709 -22.351 33.674 1.00 91.94 446 GLU A C 1
ATOM 3564 O O . GLU A 1 446 ? 2.441 -22.108 32.717 1.00 91.94 446 GLU A O 1
ATOM 3569 N N . ALA A 1 447 ? 1.406 -21.426 34.594 1.00 87.69 447 ALA A N 1
ATOM 3570 C CA . ALA A 1 447 ? 1.875 -20.043 34.523 1.00 87.69 447 ALA A CA 1
ATOM 3571 C C . ALA A 1 447 ? 3.411 -19.961 34.483 1.00 87.69 447 ALA A C 1
ATOM 3573 O O . ALA A 1 447 ? 3.969 -19.274 33.622 1.00 87.69 447 ALA A O 1
ATOM 3574 N N . VAL A 1 448 ? 4.095 -20.719 35.349 1.00 93.00 448 VAL A N 1
ATOM 3575 C CA . VAL A 1 448 ? 5.565 -20.801 35.375 1.00 93.00 448 VAL A CA 1
ATOM 3576 C C . VAL A 1 448 ? 6.114 -21.376 34.065 1.00 93.00 448 VAL A C 1
ATOM 3578 O O . VAL A 1 448 ? 7.054 -20.811 33.506 1.00 93.00 448 VAL A O 1
ATOM 3581 N N . GLN A 1 449 ? 5.508 -22.437 33.521 1.00 92.06 449 GLN A N 1
ATOM 3582 C CA . GLN A 1 449 ? 5.921 -22.991 32.224 1.00 92.06 449 GLN A CA 1
ATOM 3583 C C . GLN A 1 449 ? 5.747 -21.989 31.079 1.00 92.06 449 GLN A C 1
ATOM 3585 O O . GLN A 1 449 ? 6.659 -21.830 30.264 1.00 92.06 449 GLN A O 1
ATOM 3590 N N . THR A 1 450 ? 4.620 -21.274 31.019 1.00 86.38 450 THR A N 1
ATOM 3591 C CA . THR A 1 450 ? 4.415 -20.228 30.003 1.00 86.38 450 THR A CA 1
ATOM 3592 C C . THR A 1 450 ? 5.390 -19.068 30.153 1.00 86.38 450 THR A C 1
ATOM 3594 O O . THR A 1 450 ? 5.870 -18.543 29.149 1.00 86.38 450 THR A O 1
ATOM 3597 N N . GLN A 1 451 ? 5.729 -18.678 31.383 1.00 89.31 451 GLN A N 1
ATOM 3598 C CA . GLN A 1 451 ? 6.713 -17.627 31.626 1.00 89.31 451 GLN A CA 1
ATOM 3599 C C . GLN A 1 451 ? 8.103 -18.048 31.133 1.00 89.31 451 GLN A C 1
ATOM 3601 O O . GLN A 1 451 ? 8.753 -17.289 30.417 1.00 89.31 451 GLN A O 1
ATOM 3606 N N . GLN A 1 452 ? 8.508 -19.285 31.417 1.00 92.62 452 GLN A N 1
ATOM 3607 C CA . GLN A 1 452 ? 9.790 -19.825 30.973 1.00 92.62 452 GLN A CA 1
ATOM 3608 C C . GLN A 1 452 ? 9.856 -19.996 29.443 1.00 92.62 452 GLN A C 1
ATOM 3610 O O . GLN A 1 452 ? 10.878 -19.703 28.823 1.00 92.62 452 GLN A O 1
ATOM 3615 N N . ALA A 1 453 ? 8.754 -20.402 28.803 1.00 91.38 453 ALA A N 1
ATOM 3616 C CA . ALA A 1 453 ? 8.658 -20.455 27.343 1.00 91.38 453 ALA A CA 1
ATOM 3617 C C . ALA A 1 453 ? 8.783 -19.061 26.700 1.00 91.38 453 ALA A C 1
ATOM 3619 O O . ALA A 1 453 ? 9.476 -18.907 25.693 1.00 91.38 453 ALA A O 1
ATOM 3620 N N . ASN A 1 454 ? 8.165 -18.041 27.303 1.00 85.88 454 ASN A N 1
ATOM 3621 C CA . ASN A 1 454 ? 8.267 -16.657 26.840 1.00 85.88 454 ASN A CA 1
ATOM 3622 C C . ASN A 1 454 ? 9.684 -16.087 27.003 1.00 85.88 454 ASN A C 1
ATOM 3624 O O . ASN A 1 454 ? 10.153 -15.380 26.113 1.00 85.88 454 ASN A O 1
ATOM 3628 N N . GLU A 1 455 ? 10.384 -16.404 28.095 1.00 92.38 455 GLU A N 1
ATOM 3629 C CA . GLU A 1 455 ? 11.788 -16.009 28.286 1.00 92.38 455 GLU A CA 1
ATOM 3630 C C . GLU A 1 455 ? 12.709 -16.648 27.239 1.00 92.38 455 GLU A C 1
ATOM 3632 O O . GLU A 1 455 ? 13.551 -15.959 26.658 1.00 92.38 455 GLU A O 1
ATOM 3637 N N . ASN A 1 456 ? 12.493 -17.926 26.912 1.00 93.06 456 ASN A N 1
ATOM 3638 C CA . ASN A 1 456 ? 13.241 -18.601 25.850 1.00 93.06 456 ASN A CA 1
ATOM 3639 C C . ASN A 1 456 ? 12.999 -17.941 24.482 1.00 93.06 456 ASN A C 1
ATOM 3641 O O . ASN A 1 456 ? 13.958 -17.599 23.790 1.00 93.06 456 ASN A O 1
ATOM 3645 N N . LEU A 1 457 ? 11.736 -17.687 24.120 1.00 94.00 457 LEU A N 1
ATOM 3646 C CA . LEU A 1 457 ? 11.373 -16.977 22.885 1.00 94.00 457 LEU A CA 1
ATOM 3647 C C . LEU A 1 457 ? 11.985 -15.573 22.820 1.00 94.00 457 LEU A C 1
ATOM 3649 O O . LEU A 1 457 ? 12.497 -15.172 21.776 1.00 94.00 457 LEU A O 1
ATOM 3653 N N . LYS A 1 458 ? 11.980 -14.842 23.940 1.00 93.88 458 LYS A N 1
ATOM 3654 C CA . LYS A 1 458 ? 12.611 -13.523 24.038 1.00 93.88 458 LYS A CA 1
ATOM 3655 C C . LYS A 1 458 ? 14.113 -13.604 23.755 1.00 93.88 458 LYS A C 1
ATOM 3657 O O . LYS A 1 458 ? 14.599 -12.848 22.919 1.00 93.88 458 LYS A O 1
ATOM 3662 N N . SER A 1 459 ? 14.824 -14.542 24.384 1.00 93.38 459 SER A N 1
ATOM 3663 C CA . SER A 1 459 ? 16.268 -14.719 24.164 1.00 93.38 459 SER A CA 1
ATOM 3664 C C . SER A 1 459 ? 16.603 -15.079 22.709 1.00 93.38 459 SER A C 1
ATOM 3666 O O . SER A 1 459 ? 17.580 -14.583 22.145 1.00 93.38 459 SER A O 1
ATOM 3668 N N . GLN A 1 460 ? 15.750 -15.880 22.062 1.00 93.56 460 GLN A N 1
ATOM 3669 C CA . GLN A 1 460 ? 15.907 -16.246 20.658 1.00 93.56 460 GLN A CA 1
ATOM 3670 C C . GLN A 1 460 ? 15.735 -15.026 19.741 1.00 93.56 460 GLN A C 1
ATOM 3672 O O . GLN A 1 460 ? 16.597 -14.772 18.899 1.00 93.56 460 GLN A O 1
ATOM 3677 N N . LEU A 1 461 ? 14.689 -14.223 19.958 1.00 91.50 461 LEU A N 1
ATOM 3678 C CA . LEU A 1 461 ? 14.446 -12.995 19.194 1.00 91.50 461 LEU A CA 1
ATOM 3679 C C . LEU A 1 461 ? 15.553 -11.950 19.388 1.00 91.50 461 LEU A C 1
ATOM 3681 O O . LEU A 1 461 ? 15.943 -11.290 18.426 1.00 91.50 461 LEU A O 1
ATOM 3685 N N . GLU A 1 462 ? 16.095 -11.813 20.600 1.00 93.62 462 GLU A N 1
ATOM 3686 C CA . GLU A 1 462 ? 17.237 -10.928 20.869 1.00 93.62 462 GLU A CA 1
ATOM 3687 C C . GLU A 1 462 ? 18.483 -11.362 20.078 1.00 93.62 462 GLU A C 1
ATOM 3689 O O . GLU A 1 462 ? 19.171 -10.518 19.498 1.00 93.62 462 GLU A O 1
ATOM 3694 N N . SER A 1 463 ? 18.736 -12.672 19.973 1.00 93.81 463 SER A N 1
ATOM 3695 C CA . SER A 1 463 ? 19.846 -13.199 19.167 1.00 93.81 463 SER A CA 1
ATOM 3696 C C . SER A 1 463 ? 19.654 -12.965 17.661 1.00 93.81 463 SER A C 1
ATOM 3698 O O . SER A 1 463 ? 20.596 -12.579 16.963 1.00 93.81 463 SER A O 1
ATOM 3700 N N . GLU A 1 464 ? 18.430 -13.133 17.152 1.00 93.62 464 GLU A N 1
ATOM 3701 C CA . GLU A 1 464 ? 18.099 -12.879 15.746 1.00 93.62 464 GLU A CA 1
ATOM 3702 C C . GLU A 1 464 ? 18.224 -11.391 15.405 1.00 93.62 464 GLU A C 1
ATOM 3704 O O . GLU A 1 464 ? 18.779 -11.038 14.360 1.00 93.62 464 GLU A O 1
ATOM 3709 N N . LEU A 1 465 ? 17.785 -10.513 16.313 1.00 92.69 465 LEU A N 1
ATOM 3710 C CA . LEU A 1 465 ? 17.915 -9.068 16.159 1.00 92.69 465 LEU A CA 1
ATOM 3711 C C . LEU A 1 465 ? 19.387 -8.637 16.108 1.00 92.69 465 LEU A C 1
ATOM 3713 O O . LEU A 1 465 ? 19.757 -7.857 15.228 1.00 92.69 465 LEU A O 1
ATOM 3717 N N . ALA A 1 466 ? 20.233 -9.171 16.994 1.00 93.38 466 ALA A N 1
ATOM 3718 C CA . ALA A 1 466 ? 21.666 -8.878 17.001 1.00 93.38 466 ALA A CA 1
ATOM 3719 C C . ALA A 1 466 ? 22.345 -9.305 15.685 1.00 93.38 466 ALA A C 1
ATOM 3721 O O . ALA A 1 466 ? 23.110 -8.539 15.092 1.00 93.38 466 ALA A O 1
ATOM 3722 N N . ASN A 1 467 ? 22.004 -10.491 15.169 1.00 94.50 467 ASN A N 1
ATOM 3723 C CA . ASN A 1 467 ? 22.521 -10.988 13.890 1.00 94.50 467 ASN A CA 1
ATOM 3724 C C . ASN A 1 467 ? 22.065 -10.124 12.700 1.00 94.50 467 ASN A C 1
ATOM 3726 O O . ASN A 1 467 ? 22.851 -9.837 11.787 1.00 94.50 467 ASN A O 1
ATOM 3730 N N . ALA A 1 468 ? 20.806 -9.679 12.709 1.00 91.62 468 ALA A N 1
ATOM 3731 C CA . ALA A 1 468 ? 20.270 -8.791 11.683 1.00 91.62 468 ALA A CA 1
ATOM 3732 C C . ALA A 1 468 ? 20.961 -7.418 11.710 1.00 91.62 468 ALA A C 1
ATOM 3734 O O . ALA A 1 468 ? 21.386 -6.927 10.663 1.00 91.62 468 ALA A O 1
ATOM 3735 N N . GLN A 1 469 ? 21.149 -6.831 12.896 1.00 93.12 469 GLN A N 1
ATOM 3736 C CA . GLN A 1 469 ? 21.865 -5.563 13.070 1.00 93.12 469 GLN A CA 1
ATOM 3737 C C . GLN A 1 469 ? 23.309 -5.652 12.569 1.00 93.12 469 GLN A C 1
ATOM 3739 O O . GLN A 1 469 ? 23.750 -4.780 11.818 1.00 93.12 469 GLN A O 1
ATOM 3744 N N . GLN A 1 470 ? 24.021 -6.735 12.893 1.00 94.88 470 GLN A N 1
ATOM 3745 C CA . GLN A 1 470 ? 25.384 -6.951 12.404 1.00 94.88 470 GLN A CA 1
ATOM 3746 C C . GLN A 1 470 ? 25.437 -7.067 10.871 1.00 94.88 470 GLN A C 1
ATOM 3748 O O . GLN A 1 470 ? 26.358 -6.554 10.233 1.00 94.88 470 GLN A O 1
ATOM 3753 N N . SER A 1 471 ? 24.443 -7.718 10.264 1.00 93.19 471 SER A N 1
ATOM 3754 C CA . SER A 1 471 ? 24.352 -7.860 8.805 1.00 93.19 471 SER A CA 1
ATOM 3755 C C . SER A 1 471 ? 24.080 -6.520 8.118 1.00 93.19 471 SER A C 1
ATOM 3757 O O . SER A 1 471 ? 24.730 -6.190 7.126 1.00 93.19 471 SER A O 1
ATOM 3759 N N . VAL A 1 472 ? 23.172 -5.713 8.676 1.00 92.81 472 VAL A N 1
ATOM 3760 C CA . VAL A 1 472 ? 22.886 -4.353 8.191 1.00 92.81 472 VAL A CA 1
ATOM 3761 C C . VAL A 1 472 ? 24.122 -3.463 8.300 1.00 92.81 472 VAL A C 1
ATOM 3763 O O . VAL A 1 472 ? 24.428 -2.732 7.359 1.00 92.81 472 VAL A O 1
ATOM 3766 N N . GLN A 1 473 ? 24.867 -3.552 9.403 1.00 93.88 473 GLN A N 1
ATOM 3767 C CA . GLN A 1 473 ? 26.092 -2.779 9.589 1.00 93.88 473 GLN A CA 1
ATOM 3768 C C . GLN A 1 473 ? 27.150 -3.124 8.530 1.00 93.88 473 GLN A C 1
ATOM 3770 O O . GLN A 1 473 ? 27.684 -2.219 7.890 1.00 93.88 473 GLN A O 1
ATOM 3775 N N . LYS A 1 474 ? 27.380 -4.417 8.258 1.00 93.88 474 LYS A N 1
ATOM 3776 C CA . LYS A 1 474 ? 28.306 -4.856 7.197 1.00 93.88 474 LYS A CA 1
ATOM 3777 C C . LYS A 1 474 ? 27.908 -4.333 5.817 1.00 93.88 474 LYS A C 1
ATOM 3779 O O . LYS A 1 474 ? 28.752 -3.803 5.099 1.00 93.88 474 LYS A O 1
ATOM 3784 N N . LEU A 1 475 ? 26.625 -4.435 5.462 1.00 93.44 475 LEU A N 1
ATOM 3785 C CA . LEU A 1 475 ? 26.120 -3.927 4.182 1.00 93.44 475 LEU A CA 1
ATOM 3786 C C . LEU A 1 475 ? 26.254 -2.402 4.084 1.00 93.44 475 LEU A C 1
ATOM 3788 O O . LEU A 1 475 ? 26.613 -1.879 3.033 1.00 93.44 475 LEU A O 1
ATOM 3792 N N . SER A 1 476 ? 26.022 -1.677 5.181 1.00 93.81 476 SER A N 1
ATOM 3793 C CA . SER A 1 476 ? 26.221 -0.226 5.227 1.00 93.81 476 SER A CA 1
ATOM 3794 C C . SER A 1 476 ? 27.684 0.160 4.985 1.00 93.81 476 SER A C 1
ATOM 3796 O O . SER A 1 476 ? 27.959 1.117 4.261 1.00 93.81 476 SER A O 1
ATOM 3798 N N . GLU A 1 477 ? 28.630 -0.579 5.567 1.00 95.06 477 GLU A N 1
ATOM 3799 C CA . GLU A 1 477 ? 30.067 -0.368 5.356 1.00 95.06 477 GLU A CA 1
ATOM 3800 C C . GLU A 1 477 ? 30.503 -0.711 3.922 1.00 95.06 477 GLU A C 1
ATOM 3802 O O . GLU A 1 477 ? 31.373 -0.042 3.360 1.00 95.06 477 GLU A O 1
ATOM 3807 N N . GLU A 1 478 ? 29.904 -1.729 3.299 1.00 94.06 478 GLU A N 1
ATOM 3808 C CA . GLU A 1 478 ? 30.123 -2.060 1.883 1.00 94.06 478 GLU A CA 1
ATOM 3809 C C . GLU A 1 478 ? 29.611 -0.960 0.952 1.00 94.06 478 GLU A C 1
ATOM 3811 O O . GLU A 1 478 ? 30.365 -0.479 0.105 1.00 94.06 478 GLU A O 1
ATOM 3816 N N . VAL A 1 479 ? 28.384 -0.479 1.168 1.00 92.88 479 VAL A N 1
ATOM 3817 C CA . VAL A 1 479 ? 27.802 0.621 0.383 1.00 92.88 479 VAL A CA 1
ATOM 3818 C C . VAL A 1 479 ? 28.626 1.903 0.528 1.00 92.88 479 VAL A C 1
ATOM 3820 O O . VAL A 1 479 ? 28.842 2.617 -0.455 1.00 92.88 479 VAL A O 1
ATOM 3823 N N . ALA A 1 480 ? 29.128 2.204 1.730 1.00 92.88 480 ALA A N 1
ATOM 3824 C CA . ALA A 1 480 ? 30.007 3.352 1.946 1.00 92.88 480 ALA A CA 1
ATOM 3825 C C . ALA A 1 480 ? 31.316 3.231 1.143 1.00 92.88 480 ALA A C 1
ATOM 3827 O O . ALA A 1 480 ? 31.703 4.183 0.458 1.00 92.88 480 ALA A O 1
ATOM 3828 N N . ARG A 1 481 ? 31.953 2.050 1.153 1.00 93.75 481 ARG A N 1
ATOM 3829 C CA . ARG A 1 481 ? 33.172 1.774 0.371 1.00 93.75 481 ARG A CA 1
ATOM 3830 C C . ARG A 1 481 ? 32.941 1.873 -1.138 1.00 93.75 481 ARG A C 1
ATOM 3832 O O . ARG A 1 481 ? 33.772 2.446 -1.848 1.00 93.75 481 ARG A O 1
ATOM 3839 N N . GLU A 1 482 ? 31.821 1.354 -1.639 1.00 91.31 482 GLU A N 1
ATOM 3840 C CA . GLU A 1 482 ? 31.456 1.461 -3.059 1.00 91.31 482 GLU A CA 1
ATOM 3841 C C . GLU A 1 482 ? 31.197 2.912 -3.479 1.00 91.31 482 GLU A C 1
ATOM 3843 O O . GLU A 1 482 ? 31.646 3.361 -4.536 1.00 91.31 482 GLU A O 1
ATOM 3848 N N . LYS A 1 483 ? 30.530 3.692 -2.624 1.00 91.44 483 LYS A N 1
ATOM 3849 C CA . LYS A 1 483 ? 30.281 5.112 -2.887 1.00 91.44 483 LYS A CA 1
ATOM 3850 C C . LYS A 1 483 ? 31.583 5.909 -2.982 1.00 91.44 483 LYS A C 1
ATOM 3852 O O . LYS A 1 483 ? 31.719 6.759 -3.864 1.00 91.44 483 LYS A O 1
ATOM 3857 N N . GLU A 1 484 ? 32.547 5.630 -2.111 1.00 92.38 484 GLU A N 1
ATOM 3858 C CA . GLU A 1 484 ? 33.847 6.304 -2.117 1.00 92.38 484 GLU A CA 1
ATOM 3859 C C . GLU A 1 484 ? 34.703 5.912 -3.330 1.00 92.38 484 GLU A C 1
ATOM 3861 O O . GLU A 1 484 ? 35.298 6.771 -3.987 1.00 92.38 484 GLU A O 1
ATOM 3866 N N . THR A 1 485 ? 34.698 4.634 -3.716 1.00 91.50 485 THR A N 1
ATOM 3867 C CA . THR A 1 485 ? 35.367 4.180 -4.949 1.00 91.50 485 THR A CA 1
ATOM 3868 C C . THR A 1 485 ? 34.732 4.776 -6.207 1.00 91.50 485 THR A C 1
ATOM 3870 O O . THR A 1 485 ? 35.462 5.222 -7.100 1.00 91.50 485 THR A O 1
ATOM 3873 N N . ALA A 1 486 ? 33.403 4.880 -6.271 1.00 87.56 486 ALA A N 1
ATOM 3874 C CA . ALA A 1 486 ? 32.704 5.551 -7.366 1.00 87.56 486 ALA A CA 1
ATOM 3875 C C . ALA A 1 486 ? 33.034 7.055 -7.430 1.00 87.56 486 ALA A C 1
ATOM 3877 O O . ALA A 1 486 ? 33.309 7.588 -8.511 1.00 87.56 486 ALA A O 1
ATOM 3878 N N . TYR A 1 487 ? 33.076 7.738 -6.282 1.00 90.94 487 TYR A N 1
ATOM 3879 C CA . TYR A 1 487 ? 33.438 9.156 -6.201 1.00 90.94 487 TYR A CA 1
ATOM 3880 C C . TYR A 1 487 ? 34.879 9.416 -6.665 1.00 90.94 487 TYR A C 1
ATOM 3882 O O . TYR A 1 487 ? 35.128 10.313 -7.479 1.00 90.94 487 TYR A O 1
ATOM 3890 N N . ASN A 1 488 ? 35.825 8.587 -6.220 1.00 88.38 488 ASN A N 1
ATOM 3891 C CA . ASN A 1 488 ? 37.229 8.674 -6.622 1.00 88.38 488 ASN A CA 1
ATOM 3892 C C . ASN A 1 488 ? 37.414 8.394 -8.119 1.00 88.38 488 ASN A C 1
ATOM 3894 O O . ASN A 1 488 ? 38.173 9.091 -8.796 1.00 88.38 488 ASN A O 1
ATOM 3898 N N . SER A 1 489 ? 36.679 7.422 -8.661 1.00 86.19 489 SER A 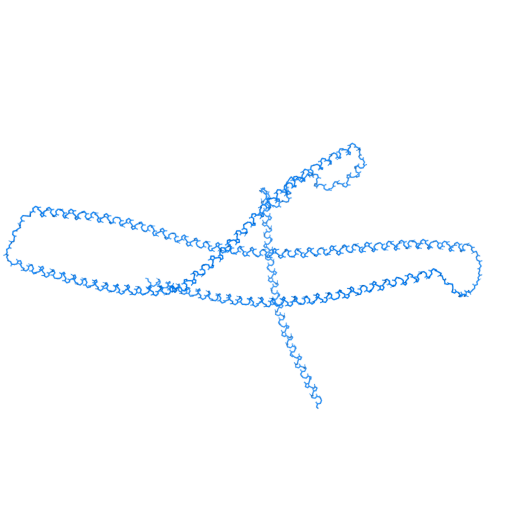N 1
ATOM 3899 C CA . SER A 1 489 ? 36.690 7.110 -10.095 1.00 86.19 489 SER A CA 1
ATOM 3900 C C . SER A 1 489 ? 36.152 8.278 -10.925 1.00 86.19 489 SER A C 1
ATOM 3902 O O . SER A 1 489 ? 36.777 8.686 -11.903 1.00 86.19 489 SER A O 1
ATOM 3904 N N . THR A 1 490 ? 35.045 8.882 -10.484 1.00 84.00 490 THR A N 1
ATOM 3905 C CA . THR A 1 490 ? 34.435 10.049 -11.140 1.00 84.00 490 THR A CA 1
ATOM 3906 C C . THR A 1 490 ? 35.372 11.257 -11.113 1.00 84.00 490 THR A C 1
ATOM 3908 O O . THR A 1 490 ? 35.580 11.903 -12.138 1.00 84.00 490 THR A O 1
ATOM 3911 N N . SER A 1 491 ? 36.017 11.523 -9.973 1.00 80.62 491 SER A N 1
ATOM 3912 C CA . SER A 1 491 ? 36.981 12.623 -9.834 1.00 80.62 491 SER A CA 1
ATOM 3913 C C . SER A 1 491 ? 38.195 12.458 -10.754 1.00 80.62 491 SER A C 1
ATOM 3915 O O . SER A 1 491 ? 38.645 13.431 -11.360 1.00 80.62 491 SER A O 1
ATOM 3917 N N . ARG A 1 492 ? 38.698 11.227 -10.927 1.00 79.06 492 ARG A N 1
ATOM 3918 C CA . ARG A 1 492 ? 39.806 10.930 -11.855 1.00 79.06 492 ARG A CA 1
ATOM 3919 C C . ARG A 1 492 ? 39.423 11.154 -13.315 1.00 79.06 492 ARG A C 1
ATOM 3921 O O . ARG A 1 492 ? 40.236 11.683 -14.069 1.00 79.06 492 ARG A O 1
ATOM 3928 N N . VAL A 1 493 ? 38.206 10.775 -13.706 1.00 77.25 493 VAL A N 1
ATOM 3929 C CA . VAL A 1 493 ? 37.689 11.020 -15.062 1.00 77.25 493 VAL A CA 1
ATOM 3930 C C . VAL A 1 493 ? 37.547 12.521 -15.318 1.00 77.25 493 VAL A C 1
ATOM 3932 O O . VAL A 1 493 ? 38.017 13.003 -16.346 1.00 77.25 493 VAL A O 1
ATOM 3935 N N . SER A 1 494 ? 36.996 13.276 -14.364 1.00 73.06 494 SER A N 1
ATOM 3936 C CA . SER A 1 494 ? 36.876 14.736 -14.467 1.00 73.06 494 SER A CA 1
ATOM 3937 C C . SER A 1 494 ? 38.235 15.430 -14.602 1.00 73.06 494 SER A C 1
ATOM 3939 O O . SER A 1 494 ? 38.390 16.303 -15.453 1.00 73.06 494 SER A O 1
ATOM 3941 N N . TYR A 1 495 ? 39.248 15.001 -13.841 1.00 72.44 495 TYR A N 1
ATOM 3942 C CA . TYR A 1 495 ? 40.618 15.516 -13.975 1.00 72.44 495 TYR A CA 1
ATOM 3943 C C . TYR A 1 495 ? 41.237 15.218 -15.348 1.00 72.44 495 TYR A C 1
ATOM 3945 O O . TYR A 1 495 ? 41.939 16.058 -15.905 1.00 72.44 495 TYR A O 1
ATOM 3953 N N . PHE A 1 496 ? 40.965 14.038 -15.913 1.00 68.75 496 PHE A N 1
ATOM 3954 C CA . PHE A 1 496 ? 41.448 13.660 -17.244 1.00 68.75 496 PHE A CA 1
ATOM 3955 C C . PHE A 1 496 ? 40.788 14.460 -18.371 1.00 68.75 496 PHE A C 1
ATOM 3957 O O . PHE A 1 496 ? 41.432 14.729 -19.383 1.00 68.75 496 PHE A O 1
ATOM 3964 N N . ILE A 1 497 ? 39.518 14.834 -18.201 1.00 69.69 497 ILE A N 1
ATOM 3965 C CA . ILE A 1 497 ? 38.795 15.689 -19.149 1.00 69.69 497 ILE A CA 1
ATOM 3966 C C . ILE A 1 497 ? 39.330 17.126 -19.097 1.00 69.69 497 ILE A C 1
ATOM 3968 O O . ILE A 1 497 ? 39.409 17.763 -20.134 1.00 69.69 497 ILE A O 1
ATOM 3972 N N . PHE A 1 498 ? 39.743 17.618 -17.925 1.00 65.00 498 PHE A N 1
ATOM 3973 C CA . PHE A 1 498 ? 40.227 18.995 -17.754 1.00 65.00 498 PHE A CA 1
ATOM 3974 C C . PHE A 1 498 ? 41.678 19.227 -18.227 1.00 65.00 498 PHE A C 1
ATOM 3976 O O . PHE A 1 498 ? 42.097 20.372 -18.369 1.00 65.00 498 PHE A O 1
ATOM 3983 N N . MET A 1 499 ? 42.462 18.161 -18.441 1.00 60.28 499 MET A N 1
ATOM 3984 C CA . MET A 1 499 ? 43.846 18.234 -18.949 1.00 60.28 499 MET A CA 1
ATOM 3985 C C . MET A 1 499 ? 43.977 18.035 -20.470 1.00 60.28 499 MET A C 1
ATOM 3987 O O . MET A 1 499 ? 45.091 18.101 -20.993 1.00 60.28 499 MET A O 1
ATOM 3991 N N . LYS A 1 500 ? 42.876 17.766 -21.175 1.00 47.09 500 LYS A N 1
ATOM 3992 C CA . LYS A 1 500 ? 42.807 17.782 -22.642 1.00 47.09 500 LYS A CA 1
ATOM 3993 C C . LYS A 1 500 ? 42.138 19.063 -23.103 1.00 47.09 500 LYS A C 1
ATOM 3995 O O . LYS A 1 500 ? 42.538 19.534 -24.189 1.00 47.09 500 LYS A O 1
#

Radius of gyration: 58.57 Å; chains: 1; bounding box: 133×63×196 Å

Sequence (500 aa):
MIVLKQLAKSENRIAELKEVKSGLEQKIEELCCDKKQLQMQLEQQLDEYEKLGEKCATLEARIKEMAHSERRYGGGMLGGRLIGPTLPPWIADDKKLENDLERLSKTDPATLRAKVMELESQVNELNQLLTYREDVILRIHEEISKKASKLEAADVERSSLTAQISILKRELATAREDLARRGVGPIELEAEIERLRSKRDREYQRRKRTETDLENMEKENQELKQRIKRLEEAAIATPPKPMIPQSDPSDRNKIIELQGAVNQLRMDNEAKRSELFDLRSRFDAKSAQVDKMSAEFKTKERLCSELTTQLSNTRGQLENTIKELESVRCRAVRGGAEVERWHSDLTSLQTTNKFLSSQLNDLRNKVIAKDKMIVELGKRCESILDSHPNKANEEPIVNGDKAVCSRCQEHLSTEDNQQSNELDIISQLKAKLSSMEDRCKTLMAEAVQTQQANENLKSQLESELANAQQSVQKLSEEVAREKETAYNSTSRVSYFIFMK

Organism: NCBI:txid6188

Foldseek 3Di:
DVVVVVVVVVVVVVVVVVVVVVVVVVVVVVVVVVVVVVVVVVVVVVVVVVVVVVVVVVVVVVVVVVVVVCVVPDDDDDDPDDPDDDDDPVVVCPPPDPVVVVVLVVDDPVVVVVVVVVVVVVVVVVVVRVVVSVVVVVVVVVVVVVVVVVVVVVVVVVVVVVVVVVVVVVVVVVVVVVVVVVVPDPVVVVVVVVVVVVVVVVVVVVVVVVVVVVVVVVVVVVVVVVVVVVVVVVVPPDDDDDDDDPDDVVVVVVVVVVVVVVVVVVVVVVVVVVVVVVVVVVVVVVVVVVVVVVVVVVVVVVVVVVVVVVVVVVVVVVVVVVVVVVVVVVVVVVVVVVVVVVVVVVVVVVVVVVVVVVVVVVVVVVVVVVVVVVVVVVVVVVVVVVVDDDDDDDDDDDDDDPPPDPVVVVVVVVVVVVVVVVVVVVVVVVVVVVVVVVVVVVVVVVVVVVVVVVVVVVVVVVVVVVVVVVVVVVVVVVVVVVVVVVVVVVVVVVVVVVVD

Secondary structure (DSSP, 8-state):
-HHHHHHHHHHHHHHHHHHHHHHHHHHHHHHHHHHHHHHHHHHHHHHHHHHHHHHHHHHHHHHHHHHHHHTTS---S-S---SSSPPPGGGS-TTSHHHHHHHHTTS-HHHHHHHHHHHHHHHHHHHHHHHHHHHHHHHHHHHHHHHHHHHHHHHHHHHHHHHHHHHHHHHHHHHHHHHHHT---HHHHHHHHHHHHHHHHHHHHHHHHHHHHHHHHHHHHHHHHHHHHHHHHHTTSS--PPP-PPPPHHHHHHHHHHHHHHHHHHHHHHHHHHHHHHHHHHHHHHHHHHHHHHHHHHHHHHHHHHHHHHHHHHHHHHHHHHHHHHHHHHHHHHHHHHHHHHHHHHHHHHHHHHHHHHHHHHHHHHHHHHHHHHHHHHHHHHHHHHT------------------HHHHHHHHHHHHHHHHHHHHHHHHHHHHHHHHHHHHHHHHHHHHHHHHHHHHHHHHHHHHHHHHHHHHHHHHHHHHHHHHHHHHHHHHHHHHHT-